Protein AF-A0A1I0VTB2-F1 (afdb_monomer)

Foldseek 3Di:
DDDDDDDDDDDDDDDDDDDDDDDDPPPPPPPDPDPCPPVNVVVVLVVVLVVVVVVVVVVVCVVVVNDDDDPPPDDDPVNVVVVVVVVVVSVVVSVVVVVVVVVVVVVVVVVVVVVVVVVVVVVVVVVVLVVLLVCLLCQCPDPDLVSVLVSLVSLLVSLLVPVPCNQVSQVSLLVLQQPDDDPPPVSSVVSNVSSLVSCQVCQLPSVLPDAHEHENDNGEAEPHDNQRRNHAHEYEHANYEYEYAEAAALPVNYPYYEHEQYEYAHQEYEYAADAYHQYEYEHHEYEDEQVSPVPHEAHHENYEYYLYEYEYDYADADDYEHEAYNYEAENYEYHYANYDPDDDDPVGHEHQYEYECYEHANYEYECARPADDQHHYEYYLYEYHLYHYHYDPDDDPRGAAAYEYYNYHYHNDDDPVSRYDYDD

Radius of gyration: 41.09 Å; Cα contacts (8 Å, |Δi|>4): 775; chains: 1; bounding box: 72×46×134 Å

Structure (mmCIF, N/CA/C/O backbone):
data_AF-A0A1I0VTB2-F1
#
_entry.id   AF-A0A1I0VTB2-F1
#
loop_
_atom_site.group_PDB
_atom_site.id
_atom_site.type_symbol
_atom_site.label_atom_id
_atom_site.label_alt_id
_atom_site.label_comp_id
_atom_site.label_asym_id
_atom_site.label_entity_id
_atom_site.label_seq_id
_atom_site.pdbx_PDB_ins_code
_atom_site.Cartn_x
_atom_site.Cartn_y
_atom_site.Cartn_z
_atom_site.occupancy
_atom_site.B_iso_or_equiv
_atom_site.auth_seq_id
_atom_site.auth_comp_id
_atom_site.auth_asym_id
_atom_site.auth_atom_id
_atom_site.pdbx_PDB_model_num
ATOM 1 N N . MET A 1 1 ? 1.827 27.354 73.399 1.00 31.20 1 MET A N 1
ATOM 2 C CA . MET A 1 1 ? 3.246 26.993 73.183 1.00 31.20 1 MET A CA 1
ATOM 3 C C . MET A 1 1 ? 3.320 25.478 73.301 1.00 31.20 1 MET A C 1
ATOM 5 O O . MET A 1 1 ? 3.147 25.010 74.409 1.00 31.20 1 MET A O 1
ATOM 9 N N . ALA A 1 2 ? 3.444 24.611 72.302 1.00 27.25 2 ALA A N 1
ATOM 10 C CA . ALA A 1 2 ? 3.686 24.612 70.855 1.00 27.25 2 ALA A CA 1
ATOM 11 C C . ALA A 1 2 ? 3.310 23.153 70.442 1.00 27.25 2 ALA A C 1
ATOM 13 O O . ALA A 1 2 ? 3.612 22.238 71.198 1.00 27.25 2 ALA A O 1
ATOM 14 N N . LEU A 1 3 ? 2.492 22.815 69.441 1.00 33.06 3 LEU A N 1
ATOM 15 C CA . LEU A 1 3 ? 2.682 22.967 67.995 1.00 33.06 3 LEU A CA 1
ATOM 16 C C . LEU A 1 3 ? 4.131 22.697 67.559 1.00 33.06 3 LEU A C 1
ATOM 18 O O . LEU A 1 3 ? 4.876 23.650 67.401 1.00 33.06 3 LEU A O 1
ATOM 22 N N . LEU A 1 4 ? 4.522 21.422 67.421 1.00 28.80 4 LEU A N 1
ATOM 23 C CA . LEU A 1 4 ? 5.479 20.905 66.419 1.00 28.80 4 LEU A CA 1
ATOM 24 C C . LEU A 1 4 ? 5.827 19.431 66.722 1.00 28.80 4 LEU A C 1
ATOM 26 O O . LEU A 1 4 ? 6.684 19.169 67.554 1.00 28.80 4 LEU A O 1
ATOM 30 N N . VAL A 1 5 ? 5.227 18.472 66.014 1.00 32.16 5 VAL A N 1
ATOM 31 C CA . VAL A 1 5 ? 5.921 17.220 65.647 1.00 32.16 5 VAL A CA 1
ATOM 32 C C . VAL A 1 5 ? 5.453 16.852 64.242 1.00 32.16 5 VAL A C 1
ATOM 34 O O . VAL A 1 5 ? 4.560 16.039 64.026 1.00 32.16 5 VAL A O 1
ATOM 37 N N . LEU A 1 6 ? 6.028 17.561 63.281 1.00 30.70 6 LEU A N 1
ATOM 38 C CA . LEU A 1 6 ? 5.996 17.261 61.860 1.00 30.70 6 LEU A CA 1
ATOM 39 C C . LEU A 1 6 ? 7.465 17.282 61.427 1.00 30.70 6 LEU A C 1
ATOM 41 O O . LEU A 1 6 ? 8.210 18.160 61.860 1.00 30.70 6 LEU A O 1
ATOM 45 N N . VAL A 1 7 ? 7.818 16.366 60.527 1.00 31.67 7 VAL A N 1
ATOM 46 C CA . VAL A 1 7 ? 9.068 16.297 59.750 1.00 31.67 7 VAL A CA 1
ATOM 47 C C . VAL A 1 7 ? 10.178 15.424 60.357 1.00 31.67 7 VAL A C 1
ATOM 49 O O . VAL A 1 7 ? 10.516 15.537 61.527 1.00 31.67 7 VAL A O 1
ATOM 52 N N . ILE A 1 8 ? 10.776 14.618 59.465 1.00 29.31 8 ILE A N 1
ATOM 53 C CA . ILE A 1 8 ? 11.849 13.613 59.605 1.00 29.31 8 ILE A CA 1
ATOM 54 C C . ILE A 1 8 ? 11.212 12.217 59.688 1.00 29.31 8 ILE A C 1
ATOM 56 O O . ILE A 1 8 ? 10.770 11.781 60.735 1.00 29.31 8 ILE A O 1
ATOM 60 N N . VAL A 1 9 ? 11.014 11.491 58.588 1.00 30.25 9 VAL A N 1
ATOM 61 C CA . VAL A 1 9 ? 12.085 10.947 57.746 1.00 30.25 9 VAL A CA 1
ATOM 62 C C . VAL A 1 9 ? 11.622 10.896 56.289 1.00 30.25 9 VAL A C 1
ATOM 64 O O . VAL A 1 9 ? 10.770 10.099 55.907 1.00 30.25 9 VAL A O 1
ATOM 67 N N . GLY A 1 10 ? 12.221 11.748 55.463 1.00 27.23 10 GLY A N 1
ATOM 68 C CA . GLY A 1 10 ? 12.180 11.648 54.013 1.00 27.23 10 GLY A CA 1
ATOM 69 C C . GLY A 1 10 ? 13.596 11.486 53.476 1.00 27.23 10 GLY A C 1
ATOM 70 O O . GLY A 1 10 ? 14.481 12.249 53.850 1.00 27.23 10 GLY A O 1
ATOM 71 N N . ARG A 1 11 ? 13.733 10.547 52.533 1.00 30.77 11 ARG A N 1
ATOM 72 C CA . ARG A 1 11 ? 14.864 10.273 51.625 1.00 30.77 11 ARG A CA 1
ATOM 73 C C . ARG A 1 11 ? 15.960 9.336 52.125 1.00 30.77 11 ARG A C 1
ATOM 75 O O . ARG A 1 11 ? 16.879 9.746 52.815 1.00 30.77 11 ARG A O 1
ATOM 82 N N . ARG A 1 12 ? 15.958 8.136 51.543 1.00 27.81 12 ARG A N 1
ATOM 83 C CA . ARG A 1 12 ? 16.976 7.600 50.611 1.00 27.81 12 ARG A CA 1
ATOM 84 C C . ARG A 1 12 ? 16.329 6.388 49.911 1.00 27.81 12 ARG A C 1
ATOM 86 O O . ARG A 1 12 ? 15.540 5.715 50.551 1.00 27.81 12 ARG A O 1
ATOM 93 N N . VAL A 1 13 ? 16.548 5.998 48.660 1.00 32.53 13 VAL A N 1
ATOM 94 C CA . VAL A 1 13 ? 17.252 6.484 47.465 1.00 32.53 13 VAL A CA 1
ATOM 95 C C . VAL A 1 13 ? 16.661 5.619 46.332 1.00 32.53 13 VAL A C 1
ATOM 97 O O . VAL A 1 13 ? 16.448 4.424 46.521 1.00 32.53 13 VAL A O 1
ATOM 100 N N . ARG A 1 14 ? 16.362 6.211 45.171 1.00 34.03 14 ARG A N 1
ATOM 101 C CA . ARG A 1 14 ? 16.095 5.478 43.920 1.00 34.03 14 ARG A CA 1
ATOM 102 C C . ARG A 1 14 ? 17.427 4.996 43.343 1.00 34.03 14 ARG A C 1
ATOM 104 O O . ARG A 1 14 ? 18.343 5.808 43.276 1.00 34.03 14 ARG A O 1
ATOM 111 N N . SER A 1 15 ? 17.503 3.767 42.826 1.00 29.83 15 SER A N 1
ATOM 112 C CA . SER A 1 15 ? 17.756 3.528 41.389 1.00 29.83 15 SER A CA 1
ATOM 113 C C . SER A 1 15 ? 18.039 2.051 41.027 1.00 29.83 15 SER A C 1
ATOM 115 O O . SER A 1 15 ? 18.656 1.319 41.790 1.00 29.83 15 SER A O 1
ATOM 117 N N . VAL A 1 16 ? 17.590 1.710 39.808 1.00 32.06 16 VAL A N 1
ATOM 118 C CA . VAL A 1 16 ? 18.014 0.650 38.861 1.00 32.06 16 VAL A CA 1
ATOM 119 C C . VAL A 1 16 ? 17.732 -0.827 39.192 1.00 32.06 16 VAL A C 1
ATOM 121 O O . VAL A 1 16 ? 18.382 -1.419 40.040 1.00 32.06 16 VAL A O 1
ATOM 124 N N . ALA A 1 17 ? 16.860 -1.463 38.394 1.00 30.88 17 ALA A N 1
ATOM 125 C CA . ALA A 1 17 ? 17.264 -2.469 37.392 1.00 30.88 17 ALA A CA 1
ATOM 126 C C . ALA A 1 17 ? 16.042 -3.091 36.695 1.00 30.88 17 ALA A C 1
ATOM 128 O O . ALA A 1 17 ? 15.153 -3.653 37.329 1.00 30.88 17 ALA A O 1
ATOM 129 N N . ALA A 1 18 ? 16.036 -3.013 35.365 1.00 41.09 18 ALA A N 1
ATOM 130 C CA . ALA A 1 18 ? 15.148 -3.773 34.502 1.00 41.09 18 ALA A CA 1
ATOM 131 C C . ALA A 1 18 ? 15.494 -5.268 34.565 1.00 41.09 18 ALA A C 1
ATOM 133 O O . ALA A 1 18 ? 16.659 -5.638 34.411 1.00 41.09 18 ALA A O 1
ATOM 134 N N . ARG A 1 19 ? 14.484 -6.131 34.710 1.00 34.22 19 ARG A N 1
ATOM 135 C CA . ARG A 1 19 ? 14.565 -7.541 34.315 1.00 34.22 19 ARG A CA 1
ATOM 136 C C . ARG A 1 19 ? 13.190 -8.039 33.883 1.00 34.22 19 ARG A C 1
ATOM 138 O O . ARG A 1 19 ? 12.232 -7.975 34.643 1.00 34.22 19 ARG A O 1
ATOM 145 N N . ARG A 1 20 ? 13.142 -8.525 32.638 1.00 45.41 20 ARG A N 1
ATOM 146 C CA . ARG A 1 20 ? 12.093 -9.379 32.072 1.00 45.41 20 ARG A CA 1
ATOM 147 C C . ARG A 1 20 ? 11.696 -10.452 33.085 1.00 45.41 20 ARG A C 1
ATOM 149 O O . ARG A 1 20 ? 12.549 -11.250 33.469 1.00 45.41 20 ARG A O 1
ATOM 156 N N . THR A 1 21 ? 10.415 -10.529 33.420 1.00 34.00 21 THR A N 1
ATOM 157 C CA . THR A 1 21 ? 9.819 -11.747 33.967 1.00 34.00 21 THR A CA 1
ATOM 158 C C . THR A 1 21 ? 8.534 -12.048 33.220 1.00 34.00 21 THR A C 1
ATOM 160 O O . THR A 1 21 ? 7.668 -11.197 33.041 1.00 34.00 21 THR A O 1
ATOM 163 N N . SER A 1 22 ? 8.512 -13.275 32.721 1.00 35.53 22 SER A N 1
ATOM 164 C CA . SER A 1 22 ? 7.445 -13.990 32.044 1.00 35.53 22 SER A CA 1
ATOM 165 C C . SER A 1 22 ? 6.055 -13.687 32.589 1.00 35.53 22 SER A C 1
ATOM 167 O O . SER A 1 22 ? 5.815 -13.742 33.793 1.00 35.53 22 SER A O 1
ATOM 169 N N . PHE A 1 23 ? 5.141 -13.441 31.656 1.00 38.09 23 PHE A N 1
ATOM 170 C CA . PHE A 1 23 ? 3.708 -13.367 31.877 1.00 38.09 23 PHE A CA 1
ATOM 171 C C . PHE A 1 23 ? 3.188 -14.761 32.262 1.00 38.09 23 PHE A C 1
ATOM 173 O O . PHE A 1 23 ? 2.855 -15.578 31.410 1.00 38.09 23 PHE A O 1
ATOM 180 N N . THR A 1 24 ? 3.169 -15.060 33.557 1.00 42.41 24 THR A N 1
ATOM 181 C CA . THR A 1 24 ? 2.316 -16.107 34.121 1.00 42.41 24 THR A CA 1
ATOM 182 C C . THR A 1 24 ? 1.083 -15.416 34.672 1.00 42.41 24 THR A C 1
ATOM 184 O O . THR A 1 24 ? 1.185 -14.638 35.620 1.00 42.41 24 THR A O 1
ATOM 187 N N . VAL A 1 25 ? -0.070 -15.672 34.051 1.00 43.47 25 VAL A N 1
ATOM 188 C CA . VAL A 1 25 ? -1.382 -15.273 34.570 1.00 43.47 25 VAL A CA 1
ATOM 189 C C . VAL A 1 25 ? -1.592 -16.024 35.881 1.00 43.47 25 VAL A C 1
ATOM 191 O O . VAL A 1 25 ? -2.076 -17.154 35.894 1.00 43.47 25 VAL A O 1
ATOM 194 N N . ASP A 1 26 ? -1.171 -15.416 36.987 1.00 33.16 26 ASP A N 1
ATOM 195 C CA . ASP A 1 26 ? -1.535 -15.886 38.312 1.00 33.16 26 ASP A CA 1
ATOM 196 C C . ASP A 1 26 ? -2.985 -15.473 38.552 1.00 33.16 26 ASP A C 1
ATOM 198 O O . ASP A 1 26 ? -3.304 -14.316 38.845 1.00 33.16 26 ASP A O 1
ATOM 202 N N . ARG A 1 27 ? -3.884 -16.437 38.344 1.00 44.09 27 ARG A N 1
ATOM 203 C CA . ARG A 1 27 ? -5.310 -16.352 38.652 1.00 44.09 27 ARG A CA 1
ATOM 204 C C . ARG A 1 27 ? -5.473 -16.404 40.173 1.00 44.09 27 ARG A C 1
ATOM 206 O O . ARG A 1 27 ? -6.093 -17.317 40.711 1.00 44.09 27 ARG A O 1
ATOM 213 N N . SER A 1 28 ? -4.897 -15.427 40.868 1.00 37.66 28 SER A N 1
ATOM 214 C CA . SER A 1 28 ? -5.175 -15.198 42.275 1.00 37.66 28 SER A CA 1
ATOM 215 C C . SER A 1 28 ? -6.618 -14.718 42.365 1.00 37.66 28 SER A C 1
ATOM 217 O O . SER A 1 28 ? -6.995 -13.651 41.880 1.00 37.66 28 SER A O 1
ATOM 219 N N . GLN A 1 29 ? -7.460 -15.588 42.912 1.00 44.53 29 GLN A N 1
ATOM 220 C CA . GLN A 1 29 ? -8.798 -15.244 43.352 1.00 44.53 29 GLN A CA 1
ATOM 221 C C . GLN A 1 29 ? -8.666 -14.043 44.294 1.00 44.53 29 GLN A C 1
ATOM 223 O O . GLN A 1 29 ? -8.279 -14.191 45.451 1.00 44.53 29 GLN A O 1
ATOM 228 N N . GLN A 1 30 ? -8.960 -12.842 43.795 1.00 39.94 30 GLN A N 1
ATOM 229 C CA . GLN A 1 30 ? -9.348 -11.744 44.661 1.00 39.94 30 GLN A CA 1
ATOM 230 C C . GLN A 1 30 ? -10.664 -12.179 45.300 1.00 39.94 30 GLN A C 1
ATOM 232 O O . GLN A 1 30 ? -11.734 -12.036 44.718 1.00 39.94 30 GLN A O 1
ATOM 237 N N . THR A 1 31 ? -10.576 -12.784 46.482 1.00 37.00 31 THR A N 1
ATOM 238 C CA . THR A 1 31 ? -11.685 -12.806 47.428 1.00 37.00 31 THR A CA 1
ATOM 239 C C . THR A 1 31 ? -12.034 -11.352 47.701 1.00 37.00 31 THR A C 1
ATOM 241 O O . THR A 1 31 ? -11.352 -10.679 48.479 1.00 37.00 31 THR A O 1
ATOM 244 N N . GLU A 1 32 ? -13.048 -10.850 46.996 1.00 37.78 32 GLU A N 1
ATOM 245 C CA . GLU A 1 32 ? -13.727 -9.620 47.370 1.00 37.78 32 GLU A CA 1
ATOM 246 C C . GLU A 1 32 ? -14.073 -9.728 48.863 1.00 37.78 32 GLU A C 1
ATOM 248 O O . GLU A 1 32 ? -14.590 -10.767 49.292 1.00 37.78 32 GLU A O 1
ATOM 253 N N . PRO A 1 33 ? -13.747 -8.725 49.696 1.00 42.72 33 PRO A N 1
ATOM 254 C CA . PRO A 1 33 ? -14.176 -8.742 51.080 1.00 42.72 33 PRO A CA 1
ATOM 255 C C . PRO A 1 33 ? -15.704 -8.764 51.081 1.00 42.72 33 PRO A C 1
ATOM 257 O O . PRO A 1 33 ? -16.335 -7.812 50.620 1.00 42.72 33 PRO A O 1
ATOM 260 N N . GLU A 1 34 ? -16.265 -9.872 51.572 1.00 45.00 34 GLU A N 1
ATOM 261 C CA . GLU A 1 34 ? -17.694 -10.072 51.807 1.00 45.00 34 GLU A CA 1
ATOM 262 C C . GLU A 1 34 ? -18.334 -8.753 52.264 1.00 45.00 34 GLU A C 1
ATOM 264 O O . GLU A 1 34 ? -17.843 -8.137 53.225 1.00 45.00 34 GLU A O 1
ATOM 269 N N . PRO A 1 35 ? -19.397 -8.273 51.593 1.00 47.78 35 PRO A N 1
ATOM 270 C CA . PRO A 1 35 ? -20.050 -7.040 51.984 1.00 47.78 35 PRO A CA 1
ATOM 271 C C . PRO A 1 35 ? -20.540 -7.233 53.413 1.00 47.78 35 PRO A C 1
ATOM 273 O O . PRO A 1 35 ? -21.474 -7.997 53.648 1.00 47.78 35 PRO A O 1
ATOM 276 N N . VAL A 1 36 ? -19.898 -6.564 54.379 1.00 54.53 36 VAL A N 1
ATOM 277 C CA . VAL A 1 36 ? -20.319 -6.608 55.782 1.00 54.53 36 VAL A CA 1
ATOM 278 C C . VAL A 1 36 ? -21.787 -6.221 55.790 1.00 54.53 36 VAL A C 1
ATOM 280 O O . VAL A 1 36 ? -22.131 -5.058 55.542 1.00 54.53 36 VAL A O 1
ATOM 283 N N . GLY A 1 37 ? -22.645 -7.225 55.996 1.00 50.72 37 GLY A N 1
ATOM 284 C CA . GLY A 1 37 ? -24.082 -7.085 55.837 1.00 50.72 37 GLY A CA 1
ATOM 285 C C . GLY A 1 37 ? -24.554 -5.859 56.602 1.00 50.72 37 GLY A C 1
ATOM 286 O O . GLY A 1 37 ? -24.006 -5.527 57.654 1.00 50.72 37 GLY A O 1
ATOM 287 N N . ILE A 1 38 ? -25.560 -5.163 56.074 1.00 58.25 38 ILE A N 1
ATOM 288 C CA . ILE A 1 38 ? -26.076 -3.887 56.603 1.00 58.25 38 ILE A CA 1
ATOM 289 C C . ILE A 1 38 ? -26.174 -3.902 58.146 1.00 58.25 38 ILE A C 1
ATOM 291 O O . ILE A 1 38 ? -25.775 -2.941 58.802 1.00 58.25 38 ILE A O 1
ATOM 295 N N . ARG A 1 39 ? -26.550 -5.047 58.732 1.00 57.12 39 ARG A N 1
ATOM 296 C CA . ARG A 1 39 ? -26.563 -5.327 60.179 1.00 57.12 39 ARG A CA 1
ATOM 297 C C . ARG A 1 39 ? -25.209 -5.174 60.895 1.00 57.12 39 ARG A C 1
ATOM 299 O O . ARG A 1 39 ? -25.162 -4.512 61.925 1.00 57.12 39 ARG A O 1
ATOM 306 N N . GLY A 1 40 ? -24.116 -5.726 60.369 1.00 64.12 40 GLY A N 1
ATOM 307 C CA . GLY A 1 40 ? -22.787 -5.686 60.998 1.00 64.12 40 GLY A CA 1
ATOM 308 C C . GLY A 1 40 ? -22.193 -4.278 61.057 1.00 64.12 40 GLY A C 1
ATOM 309 O O . GLY A 1 40 ? -21.624 -3.876 62.066 1.00 64.12 40 GLY A O 1
ATOM 310 N N . SER A 1 41 ? -22.419 -3.482 60.011 1.00 62.50 41 SER A N 1
ATOM 311 C CA . SER A 1 41 ? -21.990 -2.078 59.987 1.00 62.50 41 SER A CA 1
ATOM 312 C C . SER A 1 41 ? -22.766 -1.192 60.974 1.00 62.50 41 SER A C 1
ATOM 314 O O . SER A 1 41 ? -22.170 -0.338 61.623 1.00 62.50 41 SER A O 1
ATOM 316 N N . VAL A 1 42 ? -24.078 -1.412 61.128 1.00 64.56 42 VAL A N 1
ATOM 317 C CA . VAL A 1 42 ? -24.916 -0.686 62.097 1.00 64.56 42 VAL A CA 1
ATOM 318 C C . VAL A 1 42 ? -24.540 -1.075 63.527 1.00 64.56 42 VAL A C 1
ATOM 320 O O . VAL A 1 42 ? -24.379 -0.193 64.368 1.00 64.56 42 VAL A O 1
ATOM 323 N N . LEU A 1 43 ? -24.312 -2.369 63.791 1.00 75.69 43 LEU A N 1
ATOM 324 C CA . LEU A 1 43 ? -23.800 -2.829 65.084 1.00 75.69 43 LEU A CA 1
ATOM 325 C C . LEU A 1 43 ? -22.427 -2.234 65.411 1.00 75.69 43 LEU A C 1
ATOM 327 O O . LEU A 1 43 ? -22.208 -1.858 66.555 1.00 75.69 43 LEU A O 1
ATOM 331 N N . GLY A 1 44 ? -21.525 -2.115 64.431 1.00 72.94 44 GLY A N 1
ATOM 332 C CA . GLY A 1 44 ? -20.196 -1.532 64.634 1.00 72.94 44 GLY A CA 1
ATOM 333 C C . GLY A 1 44 ? -20.247 -0.069 65.084 1.00 72.94 44 GLY A C 1
ATOM 334 O O . GLY A 1 44 ? -19.570 0.306 66.040 1.00 72.94 44 GLY A O 1
ATOM 335 N N . TRP A 1 45 ? -21.098 0.749 64.457 1.00 68.56 45 TRP A N 1
ATOM 336 C CA . TRP A 1 45 ? -21.287 2.149 64.860 1.00 68.56 45 TRP A CA 1
ATOM 337 C C . TRP A 1 45 ? -22.029 2.294 66.193 1.00 68.56 45 TRP A C 1
ATOM 339 O O . TRP A 1 45 ? -21.676 3.166 66.985 1.00 68.56 45 TRP A O 1
ATOM 349 N N . LEU A 1 46 ? -23.006 1.425 66.477 1.00 72.62 46 LEU A N 1
ATOM 350 C CA . LEU A 1 46 ? -23.668 1.378 67.785 1.00 72.62 46 LEU A CA 1
ATOM 351 C C . LEU A 1 46 ? -22.689 0.987 68.897 1.00 72.62 46 LEU A C 1
ATOM 353 O O . LEU A 1 46 ? -22.662 1.639 69.935 1.00 72.62 46 LEU A O 1
ATOM 357 N N . LEU A 1 47 ? -21.845 -0.024 68.671 1.00 79.19 47 LEU A N 1
ATOM 358 C CA . LEU A 1 47 ? -20.791 -0.416 69.608 1.00 79.19 47 LEU A CA 1
ATOM 359 C C . LEU A 1 47 ? -19.796 0.718 69.838 1.00 79.19 47 LEU A C 1
ATOM 361 O O . LEU A 1 47 ? -19.462 0.997 70.984 1.00 79.19 47 LEU A O 1
ATOM 365 N N . LEU A 1 48 ? -19.360 1.402 68.777 1.00 76.12 48 LEU A N 1
ATOM 366 C CA . LEU A 1 48 ? -18.475 2.558 68.902 1.00 76.12 48 LEU A CA 1
ATOM 367 C C . LEU A 1 48 ? -19.129 3.672 69.735 1.00 76.12 48 LEU A C 1
ATOM 369 O O . LEU A 1 48 ? -18.488 4.216 70.629 1.00 76.12 48 LEU A O 1
ATOM 373 N N . ALA A 1 49 ? -20.409 3.973 69.498 1.00 70.00 49 ALA A N 1
ATOM 374 C CA . ALA A 1 49 ? -21.151 4.965 70.275 1.00 70.00 49 ALA A CA 1
ATOM 375 C C . ALA A 1 49 ? -21.273 4.570 71.758 1.00 70.00 49 ALA A C 1
ATOM 377 O O . ALA A 1 49 ? -21.062 5.408 72.634 1.00 70.00 49 ALA A O 1
ATOM 378 N N . VAL A 1 50 ? -21.548 3.292 72.046 1.00 77.62 50 VAL A N 1
ATOM 379 C CA . VAL A 1 50 ? -21.610 2.754 73.415 1.00 77.62 50 VAL A CA 1
ATOM 380 C C . VAL A 1 50 ? -20.244 2.811 74.098 1.00 77.62 50 VAL A C 1
ATOM 382 O O . VAL A 1 50 ? -20.169 3.214 75.254 1.00 77.62 50 VAL A O 1
ATOM 385 N N . LEU A 1 51 ? -19.161 2.463 73.399 1.00 79.31 51 LEU A N 1
ATOM 386 C CA . LEU A 1 51 ? -17.799 2.527 73.940 1.00 79.31 51 LEU A CA 1
ATOM 387 C C . LEU A 1 51 ? -17.378 3.962 74.255 1.00 79.31 51 LEU A C 1
ATOM 389 O O . LEU A 1 51 ? -16.779 4.209 75.299 1.00 79.31 51 LEU A O 1
ATOM 393 N N . VAL A 1 52 ? -17.730 4.916 73.391 1.00 76.25 52 VAL A N 1
ATOM 394 C CA . VAL A 1 52 ? -17.488 6.342 73.643 1.00 76.25 52 VAL A CA 1
ATOM 395 C C . VAL A 1 52 ? -18.300 6.817 74.851 1.00 76.25 52 VAL A C 1
ATOM 397 O O . VAL A 1 52 ? -17.739 7.453 75.739 1.00 76.25 52 VAL A O 1
ATOM 400 N N . ALA A 1 53 ? -19.586 6.463 74.941 1.00 72.12 53 ALA A N 1
ATOM 401 C CA . ALA A 1 53 ? -20.432 6.823 76.080 1.00 72.12 53 ALA A CA 1
ATOM 402 C C . ALA A 1 53 ? -19.925 6.219 77.401 1.00 72.12 53 ALA A C 1
ATOM 404 O O . ALA A 1 53 ? -19.842 6.921 78.408 1.00 72.12 53 ALA A O 1
ATOM 405 N N . ALA A 1 54 ? -19.532 4.942 77.386 1.00 74.69 54 ALA A N 1
ATOM 406 C CA . ALA A 1 54 ? -18.950 4.260 78.534 1.00 74.69 54 ALA A CA 1
ATOM 407 C C . ALA A 1 54 ? -17.630 4.915 78.954 1.00 74.69 54 ALA A C 1
ATOM 409 O O . ALA A 1 54 ? -17.463 5.210 80.131 1.00 74.69 54 ALA A O 1
ATOM 410 N N . GLY A 1 55 ? -16.745 5.219 77.997 1.00 75.06 55 GLY A N 1
ATOM 411 C CA . GLY A 1 55 ? -15.477 5.904 78.240 1.00 75.06 55 GLY A CA 1
ATOM 412 C C . GLY A 1 55 ? -15.662 7.276 78.889 1.00 75.06 55 GLY A C 1
ATOM 413 O O . GLY A 1 55 ? -15.014 7.574 79.893 1.00 75.06 55 GLY A O 1
ATOM 414 N N . VAL A 1 56 ? -16.598 8.080 78.372 1.00 73.44 56 VAL A N 1
ATOM 415 C CA . VAL A 1 56 ? -16.954 9.393 78.936 1.00 73.44 56 VAL A CA 1
ATOM 416 C C . VAL A 1 56 ? -17.529 9.249 80.347 1.00 73.44 56 VAL A C 1
ATOM 418 O O . VAL A 1 56 ? -17.123 9.990 81.239 1.00 73.44 56 VAL A O 1
ATOM 421 N N . LEU A 1 57 ? -18.410 8.271 80.579 1.00 73.19 57 LEU A N 1
ATOM 422 C CA . LEU A 1 57 ? -18.984 7.993 81.897 1.00 73.19 57 LEU A CA 1
ATOM 423 C C . LEU A 1 57 ? -17.905 7.585 82.909 1.00 73.19 57 LEU A C 1
ATOM 425 O O . LEU A 1 57 ? -17.845 8.148 83.999 1.00 73.19 57 LEU A O 1
ATOM 429 N N . THR A 1 58 ? -17.016 6.658 82.547 1.00 72.12 58 THR A N 1
ATOM 430 C CA . THR A 1 58 ? -15.891 6.262 83.407 1.00 72.12 58 THR A CA 1
ATOM 431 C C . THR A 1 58 ? -14.919 7.409 83.653 1.00 72.12 58 THR A C 1
ATOM 433 O O . THR A 1 58 ? -14.458 7.573 84.778 1.00 72.12 58 THR A O 1
ATOM 436 N N . GLY A 1 59 ? -14.639 8.235 82.641 1.00 69.19 59 GLY A N 1
ATOM 437 C CA . GLY A 1 59 ? -13.783 9.411 82.781 1.00 69.19 59 GLY A CA 1
ATOM 438 C C . GLY A 1 59 ? -14.379 10.449 83.731 1.00 69.19 59 GLY A C 1
ATOM 439 O O . GLY A 1 59 ? -13.671 10.958 84.592 1.00 69.19 59 GLY A O 1
ATOM 440 N N . LEU A 1 60 ? -15.686 10.708 83.635 1.00 68.00 60 LEU A N 1
ATOM 441 C CA . LEU A 1 60 ? -16.404 11.607 84.543 1.00 68.00 60 LEU A CA 1
ATOM 442 C C . LEU A 1 60 ? -16.435 11.073 85.979 1.00 68.00 60 LEU A C 1
ATOM 444 O O . LEU A 1 60 ? -16.174 11.833 86.906 1.00 68.00 60 LEU A O 1
ATOM 448 N N . LEU A 1 61 ? -16.693 9.774 86.167 1.00 70.88 61 LEU A N 1
ATOM 449 C CA . LEU A 1 61 ? -16.692 9.136 87.490 1.00 70.88 61 LEU A CA 1
ATOM 450 C C . LEU A 1 61 ? -15.302 9.139 88.141 1.00 70.88 61 LEU A C 1
ATOM 452 O O . LEU A 1 61 ? -15.200 9.335 89.352 1.00 70.88 61 LEU A O 1
ATOM 456 N N . ALA A 1 62 ? -14.244 8.968 87.344 1.00 67.81 62 ALA A N 1
ATOM 457 C CA . ALA A 1 62 ? -12.863 9.049 87.809 1.00 67.81 62 ALA A CA 1
ATOM 458 C C . ALA A 1 62 ? -12.447 10.493 88.139 1.00 67.81 62 ALA A C 1
ATOM 460 O O . ALA A 1 62 ? -11.804 10.722 89.159 1.00 67.81 62 ALA A O 1
ATOM 461 N N . LEU A 1 63 ? -12.848 11.475 87.319 1.00 66.62 63 LEU A N 1
ATOM 462 C CA . LEU A 1 63 ? -12.551 12.894 87.549 1.00 66.62 63 LEU A CA 1
ATOM 463 C C . LEU A 1 63 ? -13.265 13.440 88.800 1.00 66.62 63 LEU A C 1
ATOM 465 O O . LEU A 1 63 ? -12.714 14.289 89.495 1.00 66.62 63 LEU A O 1
ATOM 469 N N . PHE A 1 64 ? -14.469 12.939 89.097 1.00 65.88 64 PHE A N 1
ATOM 470 C CA . PHE A 1 64 ? -15.274 13.316 90.268 1.00 65.88 64 PHE A CA 1
ATOM 471 C C . PHE A 1 64 ? -15.110 12.385 91.480 1.00 65.88 64 PHE A C 1
ATOM 473 O O . PHE A 1 64 ? -15.826 12.549 92.466 1.00 65.88 64 PHE A O 1
ATOM 480 N N . ASN A 1 65 ? -14.161 11.443 91.433 1.00 58.31 65 ASN A N 1
ATOM 481 C CA . ASN A 1 65 ? -13.783 10.586 92.559 1.00 58.31 65 ASN A CA 1
ATOM 482 C C . ASN A 1 65 ? -14.968 9.828 93.203 1.00 58.31 65 ASN A C 1
ATOM 484 O O . ASN A 1 65 ? -15.112 9.845 94.422 1.00 58.31 65 ASN A O 1
ATOM 488 N N . TRP A 1 66 ? -15.808 9.187 92.374 1.00 54.00 66 TRP A N 1
ATOM 489 C CA . TRP A 1 66 ? -17.037 8.469 92.766 1.00 54.00 66 TRP A CA 1
ATOM 490 C C . TRP A 1 66 ? -17.928 9.248 93.757 1.00 54.00 66 TRP A C 1
ATOM 492 O O . TRP A 1 66 ? -17.861 9.034 94.967 1.00 54.00 66 TRP A O 1
ATOM 502 N N . PRO A 1 67 ? -18.803 10.138 93.261 1.00 53.97 67 PRO A N 1
ATOM 503 C CA . PRO A 1 67 ? -19.666 10.928 94.130 1.00 53.97 67 PRO A CA 1
ATOM 504 C C . PRO A 1 67 ? -20.685 10.037 94.862 1.00 53.97 67 PRO A C 1
ATOM 506 O O . PRO A 1 67 ? -21.378 9.231 94.237 1.00 53.97 67 PRO A O 1
ATOM 509 N N . GLU A 1 68 ? -20.807 10.202 96.181 1.00 55.72 68 GLU A N 1
ATOM 510 C CA . GLU A 1 68 ? -21.935 9.671 96.955 1.00 55.72 68 GLU A CA 1
ATOM 511 C C . GLU A 1 68 ? -23.232 10.273 96.392 1.00 55.72 68 GLU A C 1
ATOM 513 O O . GLU A 1 68 ? -23.385 11.493 96.366 1.00 55.72 68 GLU A O 1
ATOM 518 N N . MET A 1 69 ? -24.152 9.442 95.886 1.00 51.00 69 MET A N 1
ATOM 519 C CA . MET A 1 69 ? -25.417 9.923 95.318 1.00 51.00 69 MET A CA 1
ATOM 520 C C . MET A 1 69 ? -26.273 10.550 96.433 1.00 51.00 69 MET A C 1
ATOM 522 O O . MET A 1 69 ? -26.713 9.816 97.322 1.00 51.00 69 MET A O 1
ATOM 526 N N . PRO A 1 70 ? -26.544 11.868 96.421 1.00 56.00 70 PRO A N 1
ATOM 527 C CA . PRO A 1 70 ? -27.424 12.461 97.417 1.00 56.00 70 PRO A CA 1
ATOM 528 C C . PRO A 1 70 ? -28.871 11.962 97.217 1.00 56.00 70 PRO A C 1
ATOM 530 O O . PRO A 1 70 ? -29.272 11.650 96.091 1.00 56.00 70 PRO A O 1
ATOM 533 N N . PRO A 1 71 ? -29.679 11.870 98.291 1.00 59.28 71 PRO A N 1
ATOM 534 C CA . PRO A 1 71 ? -31.071 11.442 98.201 1.00 59.28 71 PRO A CA 1
ATOM 535 C C . PRO A 1 71 ? -31.892 12.385 97.293 1.00 59.28 71 PRO A C 1
ATOM 537 O O . PRO A 1 71 ? -31.597 13.579 97.229 1.00 59.28 71 PRO A O 1
ATOM 540 N N . PRO A 1 72 ? -32.945 11.883 96.616 1.00 50.53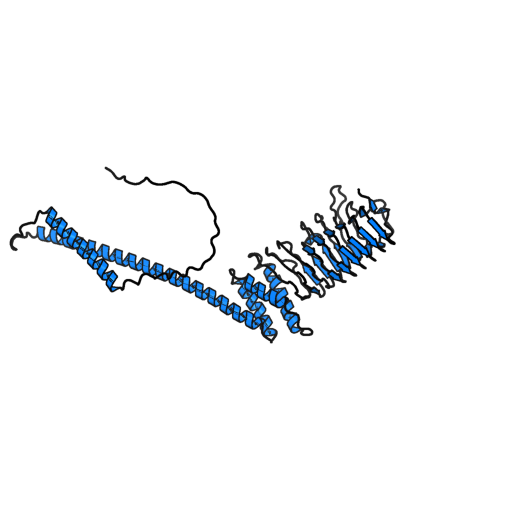 72 PRO A N 1
ATOM 541 C CA . PRO A 1 72 ? -33.618 12.520 95.466 1.00 50.53 72 PRO A CA 1
ATOM 542 C C . PRO A 1 72 ? -34.329 13.871 95.715 1.00 50.53 72 PRO A C 1
ATOM 544 O O . PRO A 1 72 ? -35.038 14.356 94.838 1.00 50.53 72 PRO A O 1
ATOM 547 N N . ALA A 1 73 ? -34.144 14.504 96.875 1.00 54.75 73 ALA A N 1
ATOM 548 C CA . ALA A 1 73 ? -34.823 15.732 97.291 1.00 54.75 73 ALA A CA 1
ATOM 549 C C . ALA A 1 73 ? -33.947 17.010 97.250 1.00 54.75 73 ALA A C 1
ATOM 551 O O . ALA A 1 73 ? -34.326 18.007 97.859 1.00 54.75 73 ALA A O 1
ATOM 552 N N . ALA A 1 74 ? -32.791 17.013 96.570 1.00 57.41 74 ALA A N 1
ATOM 553 C CA . ALA A 1 74 ? -31.787 18.085 96.693 1.00 57.41 74 ALA A CA 1
ATOM 554 C C . ALA A 1 74 ? -31.245 18.654 95.360 1.00 57.41 74 ALA A C 1
ATOM 556 O O . ALA A 1 74 ? -30.052 18.928 95.258 1.00 57.41 74 ALA A O 1
ATOM 557 N N . PHE A 1 75 ? -32.088 18.848 94.340 1.00 56.19 75 PHE A N 1
ATOM 558 C CA . PHE A 1 75 ? -31.670 19.526 93.101 1.00 56.19 75 PHE A CA 1
ATOM 559 C C . PHE A 1 75 ? -32.320 20.913 92.976 1.00 56.19 75 PHE A C 1
ATOM 561 O O . PHE A 1 75 ? -33.543 21.026 92.923 1.00 56.19 75 PHE A O 1
ATOM 568 N N . ASP A 1 76 ? -31.495 21.964 92.915 1.00 68.31 76 ASP A N 1
ATOM 569 C CA . ASP A 1 76 ? -31.910 23.349 92.635 1.00 68.31 76 ASP A CA 1
ATOM 570 C C . ASP A 1 76 ? -32.227 23.501 91.124 1.00 68.31 76 ASP A C 1
ATOM 572 O O . ASP A 1 76 ? -31.471 22.965 90.301 1.00 68.31 76 ASP A O 1
ATOM 576 N N . PRO A 1 77 ? -33.307 24.192 90.698 1.00 72.06 77 PRO A N 1
ATOM 577 C CA . PRO A 1 77 ? -33.643 24.427 89.286 1.00 72.06 77 PRO A CA 1
ATOM 578 C C . PRO A 1 77 ? -32.479 24.853 88.369 1.00 72.06 77 PRO A C 1
ATOM 580 O O . PRO A 1 77 ? -32.465 24.482 87.194 1.00 72.06 77 PRO A O 1
ATOM 583 N N . VAL A 1 78 ? -31.476 25.576 88.879 1.00 72.00 78 VAL A N 1
ATOM 584 C CA . VAL A 1 78 ? -30.277 25.959 88.102 1.00 72.00 78 VAL A CA 1
ATOM 585 C C . VAL A 1 78 ? -29.403 24.746 87.745 1.00 72.00 78 VAL A C 1
ATOM 587 O O . VAL A 1 78 ? -28.887 24.660 86.631 1.00 72.00 78 VAL A O 1
ATOM 590 N N . GLN A 1 79 ? -29.270 23.772 88.649 1.00 74.81 79 GLN A N 1
ATOM 591 C CA . GLN A 1 79 ? -28.476 22.557 88.421 1.00 74.81 79 GLN A CA 1
ATOM 592 C C . GLN A 1 79 ? -29.145 21.616 87.412 1.00 74.81 79 GLN A C 1
ATOM 594 O O . GLN A 1 79 ? -28.461 20.999 86.595 1.00 74.81 79 GLN A O 1
ATOM 599 N N . LEU A 1 80 ? -30.482 21.552 87.416 1.00 71.38 80 LEU A N 1
ATOM 600 C CA . LEU A 1 80 ? -31.250 20.799 86.419 1.00 71.38 80 LEU A CA 1
ATOM 601 C C . LEU A 1 80 ? -31.060 21.368 85.004 1.00 71.38 80 LEU A C 1
ATOM 603 O O . LEU A 1 80 ? -30.969 20.605 84.042 1.00 71.38 80 LEU A O 1
ATOM 607 N N . LEU A 1 81 ? -30.942 22.695 84.872 1.00 75.50 81 LEU A N 1
ATOM 608 C CA . LEU A 1 81 ? -30.681 23.359 83.593 1.00 75.50 81 LEU A CA 1
ATOM 609 C C . LEU A 1 81 ? -29.284 23.020 83.040 1.00 75.50 81 LEU A C 1
ATOM 611 O O . LEU A 1 81 ? -29.144 22.757 81.847 1.00 75.50 81 LEU A O 1
ATOM 615 N N . GLU A 1 82 ? -28.253 23.009 83.887 1.00 75.62 82 GLU A N 1
ATOM 616 C CA . GLU A 1 82 ? -26.887 22.648 83.475 1.00 75.62 82 GLU A CA 1
ATOM 617 C C . GLU A 1 82 ? -26.779 21.173 83.071 1.00 75.62 82 GLU A C 1
ATOM 619 O O . GLU A 1 82 ? -26.207 20.860 82.024 1.00 75.62 82 GLU A O 1
ATOM 624 N N . LEU A 1 83 ? -27.420 20.267 83.819 1.00 72.75 83 LEU A N 1
ATOM 625 C CA . LEU A 1 83 ? -27.518 18.858 83.428 1.00 72.75 83 LEU A CA 1
ATOM 626 C C . LEU A 1 83 ? -28.214 18.691 82.071 1.00 72.75 83 LEU A C 1
ATOM 628 O O . LEU A 1 83 ? -27.747 17.921 81.231 1.00 72.75 83 LEU A O 1
ATOM 632 N N . LEU A 1 84 ? -29.299 19.436 81.833 1.00 74.69 84 LEU A N 1
ATOM 633 C CA . LEU A 1 84 ? -30.026 19.411 80.565 1.00 74.69 84 LEU A CA 1
ATOM 634 C C . LEU A 1 84 ? -29.155 19.897 79.397 1.00 74.69 84 LEU A C 1
ATOM 636 O O . LEU A 1 84 ? -29.171 19.281 78.332 1.00 74.69 84 LEU A O 1
ATOM 640 N N . LYS A 1 85 ? -28.365 20.964 79.584 1.00 79.06 85 LYS A N 1
ATOM 641 C CA . LYS A 1 85 ? -27.430 21.469 78.562 1.00 79.06 85 LYS A CA 1
ATOM 642 C C . LYS A 1 85 ? -26.356 20.442 78.221 1.00 79.06 85 LYS A C 1
ATOM 644 O O . LYS A 1 85 ? -26.090 20.219 77.041 1.00 79.06 85 LYS A O 1
ATOM 649 N N . ILE A 1 86 ? -25.765 19.803 79.233 1.00 77.44 86 ILE A N 1
ATOM 650 C CA . ILE A 1 86 ? -24.757 18.753 79.038 1.00 77.44 86 ILE A CA 1
ATOM 651 C C . ILE A 1 86 ? -25.383 17.565 78.303 1.00 77.44 86 ILE A C 1
ATOM 653 O O . ILE A 1 86 ? -24.826 17.099 77.310 1.00 77.44 86 ILE A O 1
ATOM 657 N N . ALA A 1 87 ? -26.568 17.117 78.727 1.00 71.44 87 ALA A N 1
ATOM 658 C CA . ALA A 1 87 ? -27.285 16.030 78.069 1.00 71.44 87 ALA A CA 1
ATOM 659 C C . ALA A 1 87 ? -27.593 16.355 76.595 1.00 71.44 87 ALA A C 1
ATOM 661 O O . ALA A 1 87 ? -27.307 15.542 75.716 1.00 71.44 87 ALA A O 1
ATOM 662 N N . LEU A 1 88 ? -28.096 17.560 76.302 1.00 75.44 88 LEU A N 1
ATOM 663 C CA . LEU A 1 88 ? -28.346 18.027 74.934 1.00 75.44 88 LEU A CA 1
ATOM 664 C C . LEU A 1 88 ? -27.061 18.088 74.097 1.00 75.44 88 LEU A C 1
ATOM 666 O O . LEU A 1 88 ? -27.074 17.664 72.944 1.00 75.44 88 LEU A O 1
ATOM 670 N N . ALA A 1 89 ? -25.948 18.562 74.667 1.00 80.94 89 ALA A N 1
ATOM 671 C CA . ALA A 1 89 ? -24.658 18.630 73.982 1.00 80.94 89 ALA A CA 1
ATOM 672 C C . ALA A 1 89 ? -24.097 17.237 73.652 1.00 80.94 89 ALA A C 1
ATOM 674 O O . ALA A 1 89 ? -23.595 17.025 72.548 1.00 80.94 89 ALA A O 1
ATOM 675 N N . VAL A 1 90 ? -24.224 16.271 74.567 1.00 80.56 90 VAL A N 1
ATOM 676 C CA . VAL A 1 90 ? -23.811 14.875 74.340 1.00 80.56 90 VAL A CA 1
ATOM 677 C C . VAL A 1 90 ? -24.655 14.230 73.242 1.00 80.56 90 VAL A C 1
ATOM 679 O O . VAL A 1 90 ? -24.105 13.628 72.320 1.00 80.56 90 VAL A O 1
ATOM 682 N N . VAL A 1 91 ? -25.981 14.396 73.293 1.00 81.94 91 VAL A N 1
ATOM 683 C CA . VAL A 1 91 ? -26.893 13.884 72.258 1.00 81.94 91 VAL A CA 1
ATOM 684 C C . VAL A 1 91 ? -26.591 14.523 70.901 1.00 81.94 91 VAL A C 1
ATOM 686 O O . VAL A 1 91 ? -26.517 13.814 69.897 1.00 81.94 91 VAL A O 1
ATOM 689 N N . ALA A 1 92 ? -26.345 15.835 70.860 1.00 81.81 92 ALA A N 1
ATOM 690 C CA . ALA A 1 92 ? -25.958 16.539 69.641 1.00 81.81 92 ALA A CA 1
ATOM 691 C C . ALA A 1 92 ? -24.605 16.052 69.093 1.00 81.81 92 ALA A C 1
ATOM 693 O O . ALA A 1 92 ? -24.481 15.823 67.890 1.00 81.81 92 ALA A O 1
ATOM 694 N N . GLY A 1 93 ? -23.611 15.831 69.959 1.00 82.38 93 GLY A N 1
ATOM 695 C CA . GLY A 1 93 ? -22.301 15.298 69.580 1.00 82.38 93 GLY A CA 1
ATOM 696 C C . GLY A 1 93 ? -22.388 13.889 68.989 1.00 82.38 93 GLY A C 1
ATOM 697 O O . GLY A 1 93 ? -21.847 13.637 67.912 1.00 82.38 93 GLY A O 1
ATOM 698 N N . LEU A 1 94 ? -23.134 12.988 69.638 1.00 80.00 94 LEU A N 1
ATOM 699 C CA . LEU A 1 94 ? -23.391 11.638 69.125 1.00 80.00 94 LEU A CA 1
ATOM 700 C C . LEU A 1 94 ? -24.162 11.676 67.798 1.00 80.00 94 LEU A C 1
ATOM 702 O O . LEU A 1 94 ? -23.793 10.978 66.852 1.00 80.00 94 LEU A O 1
ATOM 706 N N . GLY A 1 95 ? -25.178 12.537 67.693 1.00 82.81 95 GLY A N 1
ATOM 707 C CA . GLY A 1 95 ? -25.922 12.762 66.453 1.00 82.81 95 GLY A CA 1
ATOM 708 C C . GLY A 1 95 ? -25.029 13.248 65.308 1.00 82.81 95 GLY A C 1
ATOM 709 O O . GLY A 1 95 ? -25.134 12.739 64.193 1.00 82.81 95 GLY A O 1
ATOM 710 N N . GLY A 1 96 ? -24.097 14.165 65.586 1.00 88.56 96 GLY A N 1
ATOM 711 C CA . GLY A 1 96 ? -23.119 14.664 64.616 1.00 88.56 96 GLY A CA 1
ATOM 712 C C . GLY A 1 96 ? -22.173 13.576 64.098 1.00 88.56 96 GLY A C 1
ATOM 713 O O . GLY A 1 96 ? -21.945 13.489 62.891 1.00 88.56 96 GLY A O 1
ATOM 714 N N . VAL A 1 97 ? -21.677 12.698 64.979 1.00 84.25 97 VAL A N 1
ATOM 715 C CA . VAL A 1 97 ? -20.824 11.558 64.589 1.00 84.25 97 VAL A CA 1
ATOM 716 C C . VAL A 1 97 ? -21.591 10.567 63.713 1.00 84.25 97 VAL A C 1
ATOM 718 O O . VAL A 1 97 ? -21.071 10.134 62.684 1.00 84.25 97 VAL A O 1
ATOM 721 N N . VAL A 1 98 ? -22.837 10.238 64.071 1.00 84.81 98 VAL A N 1
ATOM 722 C CA . VAL A 1 98 ? -23.692 9.350 63.265 1.00 84.81 98 VAL A CA 1
ATOM 723 C C . VAL A 1 98 ? -23.974 9.965 61.893 1.00 84.81 98 VAL A C 1
ATOM 725 O O . VAL A 1 98 ? -23.854 9.278 60.878 1.00 84.81 98 VAL A O 1
ATOM 728 N N . LEU A 1 99 ? -24.292 11.260 61.837 1.00 87.88 99 LEU A N 1
ATOM 729 C CA . LEU A 1 99 ? -24.548 11.963 60.581 1.00 87.88 99 LEU A CA 1
ATOM 730 C C . LEU A 1 99 ? -23.306 11.976 59.675 1.00 87.88 99 LEU A C 1
ATOM 732 O O . LEU A 1 99 ? -23.411 11.691 58.480 1.00 87.88 99 LEU A O 1
ATOM 736 N N . LEU A 1 100 ? -22.122 12.224 60.244 1.00 89.19 100 LEU A N 1
ATOM 737 C CA . LEU A 1 100 ? -20.854 12.162 59.518 1.00 89.19 100 LEU A CA 1
ATOM 738 C C . LEU A 1 100 ? -20.567 10.748 58.994 1.00 89.19 100 LEU A C 1
ATOM 740 O O . LEU A 1 100 ? -20.231 10.584 57.822 1.00 89.19 100 LEU A O 1
ATOM 744 N N . ALA A 1 101 ? -20.744 9.722 59.830 1.00 86.38 101 ALA A N 1
ATOM 745 C CA . ALA A 1 101 ? -20.547 8.326 59.451 1.00 86.38 101 ALA A CA 1
ATOM 746 C C . ALA A 1 101 ? -21.466 7.900 58.295 1.00 86.38 101 ALA A C 1
ATOM 748 O O . ALA A 1 101 ? -21.020 7.249 57.345 1.00 86.38 101 ALA A O 1
ATOM 749 N N . VAL A 1 102 ? -22.742 8.298 58.347 1.00 91.56 102 VAL A N 1
ATOM 750 C CA . VAL A 1 102 ? -23.715 8.042 57.278 1.00 91.56 102 VAL A CA 1
ATOM 751 C C . VAL A 1 102 ? -23.302 8.744 55.986 1.00 91.56 102 VAL A C 1
ATOM 753 O O . VAL A 1 102 ? -23.327 8.108 54.932 1.00 91.56 102 VAL A O 1
ATOM 756 N N . ASN A 1 103 ? -22.875 10.008 56.047 1.00 91.56 103 ASN A N 1
ATOM 757 C CA . ASN A 1 103 ? -22.433 10.747 54.862 1.00 91.56 103 ASN A CA 1
ATOM 758 C C . ASN A 1 103 ? -21.162 10.154 54.239 1.00 91.56 103 ASN A C 1
ATOM 760 O O . ASN A 1 103 ? -21.124 9.962 53.026 1.00 91.56 103 ASN A O 1
ATOM 764 N N . LEU A 1 104 ? -20.165 9.773 55.045 1.00 91.31 104 LEU A N 1
ATOM 765 C CA . LEU A 1 104 ? -18.949 9.112 54.552 1.00 91.31 104 LEU A CA 1
ATOM 766 C C . LEU A 1 104 ? -19.254 7.761 53.900 1.00 91.31 104 LEU A C 1
ATOM 768 O O . LEU A 1 104 ? -18.667 7.407 52.877 1.00 91.31 104 LEU A O 1
ATOM 772 N N . ARG A 1 105 ? -20.190 6.995 54.469 1.00 90.50 105 ARG A N 1
ATOM 773 C CA . ARG A 1 105 ? -20.618 5.729 53.872 1.00 90.50 105 ARG A CA 1
ATOM 774 C C . ARG A 1 105 ? -21.353 5.954 52.557 1.00 90.50 105 ARG A C 1
ATOM 776 O O . ARG A 1 105 ? -21.051 5.254 51.596 1.00 90.50 105 ARG A O 1
ATOM 783 N N . LYS A 1 106 ? -22.284 6.914 52.510 1.00 93.56 106 LYS A N 1
ATOM 784 C CA . LYS A 1 106 ? -22.984 7.283 51.273 1.00 93.56 106 LYS A CA 1
ATOM 785 C C . LYS A 1 106 ? -21.988 7.667 50.185 1.00 93.56 106 LYS A C 1
ATOM 787 O O . LYS A 1 106 ? -22.072 7.115 49.100 1.00 93.56 106 LYS A O 1
ATOM 792 N N . GLN A 1 107 ? -20.996 8.499 50.507 1.00 91.31 107 GLN A N 1
ATOM 793 C CA . GLN A 1 107 ? -19.949 8.882 49.562 1.00 91.31 107 GLN A CA 1
ATOM 794 C C . GLN A 1 107 ? -19.201 7.663 49.003 1.00 91.31 107 GLN A C 1
ATOM 796 O O . GLN A 1 107 ? -19.072 7.534 47.790 1.00 91.31 107 GLN A O 1
ATOM 801 N N . ARG A 1 108 ? -18.762 6.732 49.861 1.00 90.88 108 ARG A N 1
ATOM 802 C CA . ARG A 1 108 ? -18.065 5.516 49.403 1.00 90.88 108 ARG A CA 1
ATOM 803 C C . ARG A 1 108 ? -18.932 4.621 48.523 1.00 90.88 108 ARG A C 1
ATOM 805 O O . ARG A 1 108 ? -18.415 4.028 47.583 1.00 90.88 108 ARG A O 1
ATOM 812 N N . VAL A 1 109 ? -20.225 4.506 48.831 1.00 93.44 109 VAL A N 1
ATOM 813 C CA . VAL A 1 109 ? -21.170 3.741 48.006 1.00 93.44 109 VAL A CA 1
ATOM 814 C C . VAL A 1 109 ? -21.337 4.411 46.644 1.00 93.44 109 VAL A C 1
ATOM 816 O O . VAL A 1 109 ? -21.171 3.739 45.636 1.00 93.44 109 VAL A O 1
ATOM 819 N N . THR A 1 110 ? -21.549 5.727 46.598 1.00 91.38 110 THR A N 1
ATOM 820 C CA . THR A 1 110 ? -21.691 6.466 45.334 1.00 91.38 110 THR A CA 1
ATOM 821 C C . THR A 1 110 ? -20.417 6.415 44.484 1.00 91.38 110 THR A C 1
ATOM 823 O O . THR A 1 110 ? -20.495 6.244 43.272 1.00 91.38 110 THR A O 1
ATOM 826 N N . GLU A 1 111 ? -19.230 6.501 45.093 1.00 93.50 111 GLU A N 1
ATOM 827 C CA . GLU A 1 111 ? -17.957 6.331 44.377 1.00 93.50 111 GLU A CA 1
ATOM 828 C C . GLU A 1 111 ? -17.797 4.910 43.811 1.00 93.50 111 GLU A C 1
ATOM 830 O O . GLU A 1 111 ? -17.322 4.746 42.687 1.00 93.50 111 GLU A O 1
ATOM 835 N N . ALA A 1 112 ? -18.200 3.879 44.563 1.00 92.31 112 ALA A N 1
ATOM 836 C CA . ALA A 1 112 ? -18.169 2.494 44.098 1.00 92.31 112 ALA A CA 1
ATOM 837 C C . ALA A 1 112 ? -19.180 2.246 42.966 1.00 92.31 112 ALA A C 1
ATOM 839 O O . ALA A 1 112 ? -18.831 1.630 41.961 1.00 92.31 112 ALA A O 1
ATOM 840 N N . GLU A 1 113 ? -20.400 2.770 43.092 1.00 93.44 113 GLU A N 1
ATOM 841 C CA . GLU A 1 113 ? -21.432 2.716 42.053 1.00 93.44 113 GLU A CA 1
ATOM 842 C C . GLU A 1 113 ? -20.972 3.415 40.774 1.00 93.44 113 GLU A C 1
ATOM 844 O O . GLU A 1 113 ? -21.125 2.856 39.692 1.00 93.44 113 GLU A O 1
ATOM 849 N N . HIS A 1 114 ? -20.337 4.587 40.884 1.00 92.94 114 HIS A N 1
ATOM 850 C CA . HIS A 1 114 ? -19.818 5.307 39.724 1.00 92.94 114 HIS A CA 1
ATOM 851 C C . HIS A 1 114 ? -18.708 4.527 39.007 1.00 92.94 114 HIS A C 1
ATOM 853 O O . HIS A 1 114 ? -18.721 4.434 37.782 1.00 92.94 114 HIS A O 1
ATOM 859 N N . ARG A 1 115 ? -17.787 3.895 39.750 1.00 91.75 115 ARG A N 1
ATOM 860 C CA . ARG A 1 115 ? -16.747 3.030 39.159 1.00 91.75 115 ARG A CA 1
ATOM 861 C C . ARG A 1 115 ? -17.343 1.805 38.468 1.00 91.75 115 ARG A C 1
ATOM 863 O O . ARG A 1 115 ? -16.910 1.444 37.376 1.00 91.75 115 ARG A O 1
ATOM 870 N N . LEU A 1 116 ? -18.337 1.168 39.090 1.00 94.25 116 LEU A N 1
ATOM 871 C CA . LEU A 1 116 ? -19.038 0.035 38.490 1.00 94.25 116 LEU A CA 1
ATOM 872 C C . LEU A 1 116 ? -19.791 0.454 37.224 1.00 94.25 116 LEU A C 1
ATOM 874 O O . LEU A 1 116 ? -19.713 -0.275 36.239 1.00 94.25 116 LEU A O 1
ATOM 878 N N . ALA A 1 117 ? -20.453 1.614 37.224 1.00 93.38 117 ALA A N 1
ATOM 879 C CA . ALA A 1 117 ? -21.119 2.171 36.048 1.00 93.38 117 ALA A CA 1
ATOM 880 C C . ALA A 1 117 ? -20.121 2.423 34.909 1.00 93.38 117 ALA A C 1
ATOM 882 O O . ALA A 1 117 ? -20.289 1.854 33.840 1.00 93.38 117 ALA A O 1
ATOM 883 N N . GLN A 1 118 ? -19.005 3.115 35.170 1.00 93.00 118 GLN A N 1
ATOM 884 C CA . GLN A 1 118 ? -17.952 3.336 34.168 1.00 93.00 118 GLN A CA 1
ATOM 885 C C . GLN A 1 118 ? -17.423 2.024 33.565 1.00 93.00 118 GLN A C 1
ATOM 887 O O . GLN A 1 118 ? -17.271 1.907 32.353 1.00 93.00 118 GLN A O 1
ATOM 892 N N . SER A 1 119 ? -17.181 1.003 34.398 1.00 91.62 119 SER A N 1
ATOM 893 C CA . SER A 1 119 ? -16.736 -0.312 33.910 1.00 91.62 119 SER A CA 1
ATOM 894 C C . SER A 1 119 ? -17.813 -1.097 33.149 1.00 91.62 119 SER A C 1
ATOM 896 O O . SER A 1 119 ? -17.490 -2.032 32.417 1.00 91.62 119 SER A O 1
ATOM 898 N N . ARG A 1 120 ? -19.099 -0.797 33.367 1.00 92.94 120 ARG A N 1
ATOM 899 C CA . ARG A 1 120 ? -20.205 -1.371 32.592 1.00 92.94 120 ARG A CA 1
ATOM 900 C C . ARG A 1 120 ? -20.298 -0.673 31.246 1.00 92.94 120 ARG A C 1
ATOM 902 O O . ARG A 1 120 ? -20.217 -1.371 30.246 1.00 92.94 120 ARG A O 1
ATOM 909 N N . ASP A 1 121 ? -20.314 0.657 31.236 1.00 92.75 121 ASP A N 1
ATOM 910 C CA . ASP A 1 121 ? -20.360 1.470 30.018 1.00 92.75 121 ASP A CA 1
ATOM 911 C C . ASP A 1 121 ? -19.209 1.109 29.067 1.00 92.75 121 ASP A C 1
ATOM 913 O O . ASP A 1 121 ? -19.428 0.887 27.879 1.00 92.75 121 ASP A O 1
ATOM 917 N N . GLN A 1 122 ? -17.986 0.946 29.593 1.00 89.81 122 GLN A N 1
ATOM 918 C CA . GLN A 1 122 ? -16.840 0.518 28.786 1.00 89.81 122 GLN A CA 1
ATOM 919 C C . GLN A 1 122 ? -17.039 -0.882 28.182 1.00 89.81 122 GLN A C 1
ATOM 921 O O . GLN A 1 122 ? -16.766 -1.089 27.002 1.00 89.81 122 GLN A O 1
ATOM 926 N N . ARG A 1 123 ? -17.528 -1.850 28.969 1.00 90.56 123 ARG A N 1
ATOM 927 C CA . ARG A 1 123 ? -17.771 -3.215 28.473 1.00 90.56 123 ARG A CA 1
ATOM 928 C C . ARG A 1 123 ? -18.888 -3.262 27.441 1.00 90.56 123 ARG A C 1
ATOM 930 O O . ARG A 1 123 ? -18.767 -3.997 26.471 1.00 90.56 123 ARG A O 1
ATOM 937 N N . GLU A 1 124 ? -19.952 -2.494 27.641 1.00 93.81 124 GLU A N 1
ATOM 938 C CA . GLU A 1 124 ? -21.058 -2.377 26.687 1.00 93.81 124 GLU A CA 1
ATOM 939 C C . GLU A 1 124 ? -20.583 -1.737 25.378 1.00 93.81 124 GLU A C 1
ATOM 941 O O . GLU A 1 124 ? -20.935 -2.206 24.297 1.00 93.81 124 GLU A O 1
ATOM 946 N N . GLN A 1 125 ? -19.712 -0.728 25.457 1.00 91.62 125 GLN A N 1
ATOM 947 C CA . GLN A 1 125 ? -19.098 -0.122 24.280 1.00 91.62 125 GLN A CA 1
ATOM 948 C C . GLN A 1 125 ? -18.198 -1.116 23.527 1.00 91.62 125 GLN A C 1
ATOM 950 O O . GLN A 1 125 ? -18.314 -1.251 22.310 1.00 91.62 125 GLN A O 1
ATOM 955 N N . GLU A 1 126 ? -17.335 -1.850 24.235 1.00 90.94 126 GLU A N 1
ATOM 956 C CA . GLU A 1 126 ? -16.489 -2.894 23.639 1.00 90.94 126 GLU A CA 1
ATOM 957 C C . GLU A 1 126 ? -17.328 -4.015 23.002 1.00 90.94 126 GLU A C 1
ATOM 959 O O . GLU A 1 126 ? -17.021 -4.465 21.898 1.00 90.94 126 GLU A O 1
ATOM 964 N N . GLN A 1 127 ? -18.413 -4.445 23.654 1.00 93.94 127 GLN A N 1
ATOM 965 C CA . GLN A 1 127 ? -19.349 -5.431 23.103 1.00 93.94 127 GLN A CA 1
ATOM 966 C C . GLN A 1 127 ? -20.034 -4.918 21.835 1.00 93.94 127 GLN A C 1
ATOM 968 O O . GLN A 1 127 ? -20.030 -5.622 20.831 1.00 93.94 127 GLN A O 1
ATOM 973 N N . SER A 1 128 ? -20.525 -3.678 21.842 1.00 95.75 128 SER A N 1
ATOM 974 C CA . SER A 1 128 ? -21.148 -3.046 20.673 1.00 95.75 128 SER A CA 1
ATOM 975 C C . SER A 1 128 ? -20.203 -2.995 19.466 1.00 95.75 128 SER A C 1
ATOM 977 O O . SER A 1 128 ? -20.601 -3.321 18.345 1.00 95.75 128 SER A O 1
ATOM 979 N N . PHE A 1 129 ? -18.923 -2.663 19.678 1.00 96.00 129 PHE A N 1
ATOM 980 C CA . PHE A 1 129 ? -17.929 -2.702 18.603 1.00 96.00 129 PHE A CA 1
ATOM 981 C C . PHE A 1 129 ? -17.676 -4.119 18.084 1.00 96.00 129 PHE A C 1
ATOM 983 O O . PHE A 1 129 ? -17.655 -4.324 16.871 1.00 96.00 129 PHE A O 1
ATOM 990 N N . ASN A 1 130 ? -17.551 -5.103 18.976 1.00 95.94 130 ASN A N 1
ATOM 991 C CA . ASN A 1 130 ? -17.368 -6.504 18.590 1.00 95.94 130 ASN A CA 1
ATOM 992 C C . ASN A 1 130 ? -18.578 -7.066 17.816 1.00 95.94 130 ASN A C 1
ATOM 994 O O . ASN A 1 130 ? -18.404 -7.815 16.857 1.00 95.94 130 ASN A O 1
ATOM 998 N N . GLU A 1 131 ? -19.803 -6.695 18.189 1.00 96.69 131 GLU A N 1
ATOM 999 C CA . GLU A 1 131 ? -21.028 -7.102 17.485 1.00 96.69 131 GLU A CA 1
ATOM 1000 C C . GLU A 1 131 ? -21.119 -6.477 16.086 1.00 96.69 131 GLU A C 1
ATOM 1002 O O . GLU A 1 131 ? -21.407 -7.170 15.102 1.00 96.69 131 GLU A O 1
ATOM 1007 N N . ARG A 1 132 ? -20.806 -5.177 15.966 1.00 97.25 132 ARG A N 1
ATOM 1008 C CA . ARG A 1 132 ? -20.699 -4.488 14.669 1.00 97.25 132 ARG A CA 1
ATOM 1009 C C . ARG A 1 132 ? -19.618 -5.114 13.790 1.00 97.25 132 ARG A C 1
ATOM 1011 O O . ARG A 1 132 ? -19.845 -5.275 12.594 1.00 97.25 132 ARG A O 1
ATOM 1018 N N . TYR A 1 133 ? -18.482 -5.488 14.379 1.00 97.94 133 TYR A N 1
ATOM 1019 C CA . TYR A 1 133 ? -17.399 -6.182 13.685 1.00 97.94 133 TYR A CA 1
ATOM 1020 C C . TYR A 1 133 ? -17.866 -7.517 13.107 1.00 97.94 133 TYR A C 1
ATOM 1022 O O . TYR A 1 133 ? -17.712 -7.746 11.909 1.00 97.94 133 TYR A O 1
ATOM 1030 N N . GLY A 1 134 ? -18.486 -8.368 13.934 1.00 97.69 134 GLY A N 1
ATOM 1031 C CA . GLY A 1 134 ? -19.013 -9.661 13.492 1.00 97.69 134 GLY A CA 1
ATOM 1032 C C . GLY A 1 134 ? -20.013 -9.507 12.347 1.00 97.69 134 GLY A C 1
ATOM 1033 O O . GLY A 1 134 ? -19.875 -10.158 11.316 1.00 97.69 134 GLY A O 1
ATOM 1034 N N . THR A 1 135 ? -20.943 -8.558 12.479 1.00 98.00 135 THR A N 1
ATOM 1035 C CA . THR A 1 135 ? -21.946 -8.264 11.443 1.00 98.00 135 THR A CA 1
ATOM 1036 C C . THR A 1 135 ? -21.303 -7.790 10.134 1.00 98.00 135 THR A C 1
ATOM 1038 O O . THR A 1 135 ? -21.675 -8.250 9.056 1.00 98.00 135 THR A O 1
ATOM 1041 N N . ALA A 1 136 ? -20.330 -6.876 10.200 1.00 97.94 136 ALA A N 1
ATOM 1042 C CA . ALA A 1 136 ? -19.638 -6.369 9.016 1.00 97.94 136 ALA A CA 1
ATOM 1043 C C . ALA A 1 136 ? -18.806 -7.465 8.327 1.00 97.94 136 ALA A C 1
ATOM 1045 O O . ALA A 1 136 ? -18.795 -7.548 7.098 1.00 97.94 136 ALA A O 1
ATOM 1046 N N . ALA A 1 137 ? -18.152 -8.332 9.107 1.00 97.69 137 ALA A N 1
ATOM 1047 C CA . ALA A 1 137 ? -17.399 -9.471 8.591 1.00 97.69 137 ALA A CA 1
ATOM 1048 C C . ALA A 1 137 ? -18.313 -10.496 7.894 1.00 97.69 137 ALA A C 1
ATOM 1050 O O . ALA A 1 137 ? -17.996 -10.941 6.792 1.00 97.69 137 ALA A O 1
ATOM 1051 N N . GLU A 1 138 ? -19.470 -10.819 8.482 1.00 97.44 138 GLU A N 1
ATOM 1052 C CA . GLU A 1 138 ? -20.480 -11.688 7.858 1.00 97.44 138 GLU A CA 1
ATOM 1053 C C . GLU A 1 138 ? -21.010 -11.102 6.544 1.00 97.44 138 GLU A C 1
ATOM 1055 O O . GLU A 1 138 ? -21.129 -11.817 5.549 1.00 97.44 138 GLU A O 1
ATOM 1060 N N . GLN A 1 139 ? -21.280 -9.793 6.507 1.00 97.62 139 GLN A N 1
ATOM 1061 C CA . GLN A 1 139 ? -21.715 -9.111 5.287 1.00 97.62 139 GLN A CA 1
ATOM 1062 C C . GLN A 1 139 ? -20.642 -9.148 4.192 1.00 97.62 139 GLN A C 1
ATOM 1064 O O . GLN A 1 139 ? -20.961 -9.401 3.031 1.00 97.62 139 GLN A O 1
ATOM 1069 N N . LEU A 1 140 ? -19.371 -8.936 4.550 1.00 95.75 140 LEU A N 1
ATOM 1070 C CA . LEU A 1 140 ? -18.252 -8.969 3.606 1.00 95.75 140 LEU A CA 1
ATOM 1071 C C . LEU A 1 140 ? -18.003 -10.378 3.039 1.00 95.75 140 LEU A C 1
ATOM 1073 O O . LEU A 1 140 ? -17.625 -10.512 1.878 1.00 95.75 140 LEU A O 1
ATOM 1077 N N . ALA A 1 141 ? -18.262 -11.420 3.832 1.00 93.88 141 ALA A N 1
ATOM 1078 C CA . ALA A 1 141 ? -18.160 -12.822 3.424 1.00 93.88 141 ALA A CA 1
ATOM 1079 C C . ALA A 1 141 ? -19.404 -13.347 2.676 1.00 93.88 141 ALA A C 1
ATOM 1081 O O . ALA A 1 141 ? -19.466 -14.524 2.323 1.00 93.88 141 ALA A O 1
ATOM 1082 N N . HIS A 1 142 ? -20.411 -12.503 2.446 1.00 95.38 142 HIS A N 1
ATOM 1083 C CA . HIS A 1 142 ? -21.682 -12.931 1.879 1.00 95.38 142 HIS A CA 1
ATOM 1084 C C . HIS A 1 142 ? -21.583 -13.260 0.375 1.00 95.38 142 HIS A C 1
ATOM 1086 O O . HIS A 1 142 ? -20.901 -12.584 -0.399 1.00 95.38 142 HIS A O 1
ATOM 1092 N N . GLU A 1 143 ? -22.338 -14.261 -0.083 1.00 91.94 143 GLU A N 1
ATOM 1093 C CA . GLU A 1 143 ? -22.342 -14.699 -1.492 1.00 91.94 143 GLU A CA 1
ATOM 1094 C C . GLU A 1 143 ? -22.862 -13.612 -2.448 1.00 91.94 143 GLU A C 1
ATOM 1096 O O . GLU A 1 143 ? -22.399 -13.475 -3.580 1.00 91.94 143 GLU A O 1
ATOM 1101 N N . HIS A 1 144 ? -23.806 -12.795 -1.976 1.00 94.38 144 HIS A N 1
ATOM 1102 C CA . HIS A 1 144 ? -24.397 -11.710 -2.758 1.00 94.38 144 HIS A CA 1
ATOM 1103 C C . HIS A 1 144 ? -23.521 -10.432 -2.759 1.00 94.38 144 HIS A C 1
ATOM 1105 O O . HIS A 1 144 ? -23.336 -9.831 -1.695 1.00 94.38 144 HIS A O 1
ATOM 1111 N N . PRO A 1 145 ? -23.093 -9.914 -3.928 1.00 93.00 145 PRO A N 1
ATOM 1112 C CA . PRO A 1 145 ? -22.156 -8.784 -4.036 1.00 93.00 145 PRO A CA 1
ATOM 1113 C C . PRO A 1 145 ? -22.639 -7.486 -3.380 1.00 93.00 145 PRO A C 1
ATOM 1115 O O . PRO A 1 145 ? -21.869 -6.791 -2.727 1.00 93.00 145 PRO A O 1
ATOM 1118 N N . ALA A 1 146 ? -23.934 -7.169 -3.493 1.00 95.06 146 ALA A N 1
ATOM 1119 C CA . ALA A 1 146 ? -24.508 -5.986 -2.841 1.00 95.06 146 ALA A CA 1
ATOM 1120 C C . ALA A 1 146 ? -24.369 -6.014 -1.304 1.00 95.06 146 ALA A C 1
ATOM 1122 O O . ALA A 1 146 ? -24.194 -4.967 -0.686 1.00 95.06 146 ALA A O 1
ATOM 1123 N N . VAL A 1 147 ? -24.416 -7.204 -0.692 1.00 97.31 147 VAL A N 1
ATOM 1124 C CA . VAL A 1 147 ? -24.215 -7.366 0.756 1.00 97.31 147 VAL A CA 1
ATOM 1125 C C . VAL A 1 147 ? -22.733 -7.224 1.097 1.00 97.31 147 VAL A C 1
ATOM 1127 O O . VAL A 1 147 ? -22.413 -6.555 2.075 1.00 97.31 147 VAL A O 1
ATOM 1130 N N . ARG A 1 148 ? -21.829 -7.727 0.242 1.00 96.38 148 ARG A N 1
ATOM 1131 C CA . ARG A 1 148 ? -20.384 -7.492 0.399 1.00 96.38 148 ARG A CA 1
ATOM 1132 C C . ARG A 1 148 ? -20.041 -6.010 0.377 1.00 96.38 148 ARG A C 1
ATOM 1134 O O . ARG A 1 148 ? -19.318 -5.553 1.253 1.00 96.38 148 ARG A O 1
ATOM 1141 N N . LEU A 1 149 ? -20.614 -5.242 -0.554 1.00 96.94 149 LEU A N 1
ATOM 1142 C CA . LEU A 1 149 ? -20.447 -3.783 -0.602 1.00 96.94 149 LEU A CA 1
ATOM 1143 C C . LEU A 1 149 ? -20.917 -3.104 0.693 1.00 96.94 149 LEU A C 1
ATOM 1145 O O . LEU A 1 149 ? -20.215 -2.242 1.218 1.00 96.94 149 LEU A O 1
ATOM 1149 N N . ALA A 1 150 ? -22.071 -3.509 1.235 1.00 97.38 150 ALA A N 1
ATOM 1150 C CA . ALA A 1 150 ? -22.533 -3.016 2.533 1.00 97.38 150 ALA A CA 1
ATOM 1151 C C . ALA A 1 150 ? -21.542 -3.369 3.657 1.00 97.38 150 ALA A C 1
ATOM 1153 O O . ALA A 1 150 ? -21.219 -2.506 4.472 1.00 97.38 150 ALA A O 1
ATOM 1154 N N . GLY A 1 151 ? -20.993 -4.588 3.634 1.00 97.94 151 GLY A N 1
ATOM 1155 C CA . GLY A 1 151 ? -19.944 -5.042 4.545 1.00 97.94 151 GLY A CA 1
ATOM 1156 C C . GLY A 1 151 ? -18.671 -4.197 4.469 1.00 97.94 151 GLY A C 1
ATOM 1157 O O . GLY A 1 151 ? -18.141 -3.821 5.511 1.00 97.94 151 GLY A O 1
ATOM 1158 N N . VAL A 1 152 ? -18.218 -3.815 3.266 1.00 98.06 152 VAL A N 1
ATOM 1159 C CA . VAL A 1 152 ? -17.061 -2.917 3.079 1.00 98.06 152 VAL A CA 1
ATOM 1160 C C . VAL A 1 152 ? -17.294 -1.581 3.787 1.00 98.06 152 VAL A C 1
ATOM 1162 O O . VAL A 1 152 ? -16.464 -1.159 4.591 1.00 98.06 152 VAL A O 1
ATOM 1165 N N . TYR A 1 153 ? -18.437 -0.930 3.546 1.00 97.62 153 TYR A N 1
ATOM 1166 C CA . TYR A 1 153 ? -18.755 0.346 4.195 1.00 97.62 153 TYR A CA 1
ATOM 1167 C C . TYR A 1 153 ? -18.963 0.208 5.707 1.00 97.62 153 TYR A C 1
ATOM 1169 O O . TYR A 1 153 ? -18.539 1.083 6.461 1.00 97.62 153 TYR A O 1
ATOM 1177 N N . ALA A 1 154 ? -19.571 -0.889 6.167 1.00 97.81 154 ALA A N 1
ATOM 1178 C CA . ALA A 1 154 ? -19.746 -1.166 7.589 1.00 97.81 154 ALA A CA 1
ATOM 1179 C C . ALA A 1 154 ? -18.396 -1.364 8.300 1.00 97.81 154 ALA A C 1
ATOM 1181 O O . ALA A 1 154 ? -18.184 -0.796 9.372 1.00 97.81 154 ALA A O 1
ATOM 1182 N N . MET A 1 155 ? -17.470 -2.105 7.681 1.00 97.75 155 MET A N 1
ATOM 1183 C CA . MET A 1 155 ? -16.115 -2.329 8.191 1.00 97.75 155 MET A CA 1
ATOM 1184 C C . MET A 1 155 ? -15.321 -1.022 8.245 1.00 97.75 155 MET A C 1
ATOM 1186 O O . MET A 1 155 ? -14.671 -0.718 9.242 1.00 97.75 155 MET A O 1
ATOM 1190 N N . ALA A 1 156 ? -15.430 -0.206 7.198 1.00 95.12 156 ALA A N 1
ATOM 1191 C CA . ALA A 1 156 ? -14.777 1.091 7.127 1.00 95.12 156 ALA A CA 1
ATOM 1192 C C . ALA A 1 156 ? -15.325 2.080 8.164 1.00 95.12 156 ALA A C 1
ATOM 1194 O O . ALA A 1 156 ? -14.555 2.781 8.812 1.00 95.12 156 ALA A O 1
ATOM 1195 N N . GLY A 1 157 ? -16.647 2.135 8.348 1.00 94.81 157 GLY A N 1
ATOM 1196 C CA . GLY A 1 157 ? -17.269 2.966 9.381 1.00 94.81 157 GLY A CA 1
ATOM 1197 C C . GLY A 1 157 ? -16.915 2.503 10.796 1.00 94.81 157 GLY A C 1
ATOM 1198 O O . GLY A 1 157 ? -16.690 3.322 11.679 1.00 94.81 157 GLY A O 1
ATOM 1199 N N . LEU A 1 158 ? -16.805 1.191 11.022 1.00 95.62 158 LEU A N 1
ATOM 1200 C CA . LEU A 1 158 ? -16.314 0.662 12.294 1.00 95.62 158 LEU A CA 1
ATOM 1201 C C . LEU A 1 158 ? -14.855 1.060 12.556 1.00 95.62 158 LEU A C 1
ATOM 1203 O O . LEU A 1 158 ? -14.528 1.431 13.679 1.00 95.62 158 LEU A O 1
ATOM 1207 N N . ALA A 1 159 ? -14.003 1.023 11.531 1.00 93.31 159 ALA A N 1
ATOM 1208 C CA . ALA A 1 159 ? -12.613 1.458 11.629 1.00 93.31 159 ALA A CA 1
ATOM 1209 C C . ALA A 1 159 ? -12.489 2.948 12.007 1.00 93.31 159 ALA A C 1
ATOM 1211 O O . ALA A 1 159 ? -11.571 3.307 12.740 1.00 93.31 159 ALA A O 1
ATOM 1212 N N . ASP A 1 160 ? -13.416 3.800 11.551 1.00 91.62 160 ASP A N 1
ATOM 1213 C CA . ASP A 1 160 ? -13.453 5.222 11.926 1.00 91.62 160 ASP A CA 1
ATOM 1214 C C . ASP A 1 160 ? -13.775 5.421 13.416 1.00 91.62 160 ASP A C 1
ATOM 1216 O O . ASP A 1 160 ? -13.193 6.286 14.071 1.00 91.62 160 ASP A O 1
ATOM 1220 N N . ASP A 1 161 ? -14.686 4.609 13.959 1.00 91.81 161 ASP A N 1
ATOM 1221 C CA . ASP A 1 161 ? -15.146 4.733 15.345 1.00 91.81 161 ASP A CA 1
ATOM 1222 C C . ASP A 1 161 ? -14.210 4.030 16.351 1.00 91.81 161 ASP A C 1
ATOM 1224 O O . ASP A 1 161 ? -14.086 4.450 17.507 1.00 91.81 161 ASP A O 1
ATOM 1228 N N . TRP A 1 162 ? -13.565 2.930 15.943 1.00 91.81 162 TRP A N 1
ATOM 1229 C CA . TRP A 1 162 ? -12.889 1.995 16.846 1.00 91.81 162 TRP A CA 1
ATOM 1230 C C . TRP A 1 162 ? -11.375 2.219 16.927 1.00 91.81 162 TRP A C 1
ATOM 1232 O O . TRP A 1 162 ? -10.573 1.358 16.570 1.00 91.81 162 TRP A O 1
ATOM 1242 N N . SER A 1 163 ? -10.968 3.365 17.475 1.00 84.50 163 SER A N 1
ATOM 1243 C CA . SER A 1 163 ? -9.556 3.797 17.533 1.00 84.50 163 SER A CA 1
ATOM 1244 C C . SER A 1 163 ? -8.570 2.780 18.134 1.00 84.50 163 SER A C 1
ATOM 1246 O O . SER A 1 163 ? -7.416 2.730 17.719 1.00 84.50 163 SER A O 1
ATOM 1248 N N . GLY A 1 164 ? -9.005 1.952 19.091 1.00 86.94 164 GLY A N 1
ATOM 1249 C CA . GLY A 1 164 ? -8.159 0.925 19.713 1.00 86.94 164 GLY A CA 1
ATOM 1250 C C . GLY A 1 164 ? -7.876 -0.296 18.830 1.00 86.94 164 GLY A C 1
ATOM 1251 O O . GLY A 1 164 ? -6.859 -0.950 19.032 1.00 86.94 164 GLY A O 1
ATOM 1252 N N . ASN A 1 165 ? -8.747 -0.590 17.859 1.00 91.00 165 ASN A N 1
ATOM 1253 C CA . ASN A 1 165 ? -8.712 -1.807 17.036 1.00 91.00 165 ASN A CA 1
ATOM 1254 C C . ASN A 1 165 ? -8.960 -1.515 15.546 1.00 91.00 165 ASN A C 1
ATOM 1256 O O . ASN A 1 165 ? -9.341 -2.403 14.783 1.00 91.00 165 ASN A O 1
ATOM 1260 N N . GLN A 1 166 ? -8.717 -0.278 15.118 1.00 91.62 166 GLN A N 1
ATOM 1261 C CA . GLN A 1 166 ? -8.863 0.150 13.730 1.00 91.62 166 GLN A CA 1
ATOM 1262 C C . GLN A 1 166 ? -8.081 -0.756 12.771 1.00 91.62 166 GLN A C 1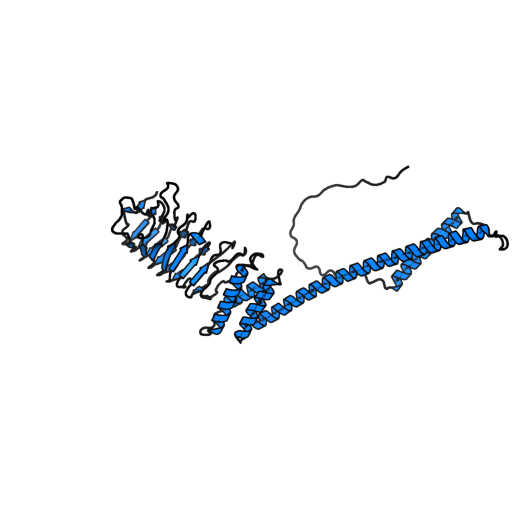
ATOM 1264 O O . GLN A 1 166 ? -8.602 -1.130 11.722 1.00 91.62 166 GLN A O 1
ATOM 1269 N N . GLN A 1 167 ? -6.867 -1.161 13.164 1.00 93.69 167 GLN A N 1
ATOM 1270 C CA . GLN A 1 167 ? -6.012 -2.036 12.364 1.00 93.69 167 GLN A CA 1
ATOM 1271 C C . GLN A 1 167 ? -6.707 -3.354 12.002 1.00 93.69 167 GLN A C 1
ATOM 1273 O O . GLN A 1 167 ? -6.623 -3.771 10.858 1.00 93.69 167 GLN A O 1
ATOM 1278 N N . ILE A 1 168 ? -7.485 -3.955 12.911 1.00 95.31 168 ILE A N 1
ATOM 1279 C CA . ILE A 1 168 ? -8.191 -5.221 12.643 1.00 95.31 168 ILE A CA 1
ATOM 1280 C C . ILE A 1 168 ? -9.199 -5.056 11.496 1.00 95.31 168 ILE A C 1
ATOM 1282 O O . ILE A 1 168 ? -9.337 -5.935 10.650 1.00 95.31 168 ILE A O 1
ATOM 1286 N N . CYS A 1 169 ? -9.893 -3.918 11.437 1.00 95.62 169 CYS A N 1
ATOM 1287 C CA . CYS A 1 169 ? -10.844 -3.641 10.359 1.00 95.62 169 CYS A CA 1
ATOM 1288 C C . CYS A 1 169 ? -10.122 -3.440 9.016 1.00 95.62 169 CYS A C 1
ATOM 1290 O O . CYS A 1 169 ? -10.587 -3.923 7.983 1.00 95.62 169 CYS A O 1
ATOM 1292 N N . VAL A 1 170 ? -8.969 -2.764 9.033 1.00 94.94 170 VAL A N 1
ATOM 1293 C CA . VAL A 1 170 ? -8.116 -2.586 7.847 1.00 94.94 170 VAL A CA 1
ATOM 1294 C C . VAL A 1 170 ? -7.542 -3.924 7.380 1.00 94.94 170 VAL A C 1
ATOM 1296 O O . VAL A 1 170 ? -7.605 -4.221 6.190 1.00 94.94 170 VAL A O 1
ATOM 1299 N N . ASP A 1 171 ? -7.080 -4.768 8.303 1.00 96.31 171 ASP A N 1
ATOM 1300 C CA . ASP A 1 171 ? -6.544 -6.101 8.019 1.00 96.31 171 ASP A CA 1
ATOM 1301 C C . ASP A 1 171 ? -7.575 -6.987 7.317 1.00 96.31 171 ASP A C 1
ATOM 1303 O O . ASP A 1 171 ? -7.224 -7.732 6.405 1.00 96.31 171 ASP A O 1
ATOM 1307 N N . VAL A 1 172 ? -8.858 -6.890 7.687 1.00 97.31 172 VAL A N 1
ATOM 1308 C CA . VAL A 1 172 ? -9.938 -7.624 7.010 1.00 97.31 172 VAL A CA 1
ATOM 1309 C C . VAL A 1 172 ? -10.150 -7.122 5.579 1.00 97.31 172 VAL A C 1
ATOM 1311 O O . VAL A 1 172 ? -10.300 -7.934 4.665 1.00 97.31 172 VAL A O 1
ATOM 1314 N N . LEU A 1 173 ? -10.118 -5.805 5.352 1.00 96.81 173 LEU A N 1
ATOM 1315 C CA . LEU A 1 173 ? -10.225 -5.220 4.009 1.00 96.81 173 LEU A CA 1
ATOM 1316 C C . LEU A 1 173 ? -9.025 -5.605 3.126 1.00 96.81 173 LEU A C 1
ATOM 1318 O O . LEU A 1 173 ? -9.201 -6.042 1.988 1.00 96.81 173 LEU A O 1
ATOM 1322 N N . CYS A 1 174 ? -7.810 -5.513 3.665 1.00 96.44 174 CYS A N 1
ATOM 1323 C CA . CYS A 1 174 ? -6.588 -5.987 3.020 1.00 96.44 174 CYS A CA 1
ATOM 1324 C C . CYS A 1 174 ? -6.639 -7.500 2.753 1.00 96.44 174 CYS A C 1
ATOM 1326 O O . CYS A 1 174 ? -6.293 -7.954 1.663 1.00 96.44 174 CYS A O 1
ATOM 1328 N N . GLY A 1 175 ? -7.142 -8.283 3.708 1.00 96.69 175 GLY A N 1
ATOM 1329 C CA . GLY A 1 175 ? -7.360 -9.721 3.578 1.00 96.69 175 GLY A CA 1
ATOM 1330 C C . GLY A 1 175 ? -8.318 -10.070 2.440 1.00 96.69 175 GLY A C 1
ATOM 1331 O O . GLY A 1 175 ? -8.029 -10.986 1.674 1.00 96.69 175 GLY A O 1
ATOM 1332 N N . TYR A 1 176 ? -9.401 -9.305 2.265 1.00 95.31 176 TYR A N 1
ATOM 1333 C CA . TYR A 1 176 ? -10.320 -9.472 1.134 1.00 95.31 176 TYR A CA 1
ATOM 1334 C C . TYR A 1 176 ? -9.607 -9.272 -0.211 1.00 95.31 176 TYR A C 1
ATOM 1336 O O . TYR A 1 176 ? -9.754 -10.093 -1.115 1.00 95.31 176 TYR A O 1
ATOM 1344 N N . LEU A 1 177 ? -8.776 -8.229 -0.340 1.00 95.00 177 LEU A N 1
ATOM 1345 C CA . LEU A 1 177 ? -7.997 -7.972 -1.562 1.00 95.00 177 LEU A CA 1
ATOM 1346 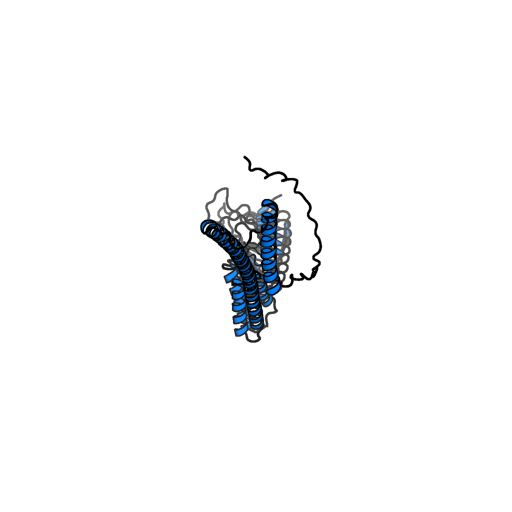C C . LEU A 1 177 ? -6.971 -9.075 -1.864 1.00 95.00 177 LEU A C 1
ATOM 1348 O O . LEU A 1 177 ? -6.653 -9.315 -3.028 1.00 95.00 177 LEU A O 1
ATOM 1352 N N . ARG A 1 178 ? -6.487 -9.774 -0.835 1.00 94.69 178 ARG A N 1
ATOM 1353 C CA . ARG A 1 178 ? -5.538 -10.889 -0.965 1.00 94.69 178 ARG A CA 1
ATOM 1354 C C . ARG A 1 178 ? -6.182 -12.220 -1.334 1.00 94.69 178 ARG A C 1
ATOM 1356 O O . ARG A 1 178 ? -5.465 -13.147 -1.705 1.00 94.69 178 ARG A O 1
ATOM 1363 N N . LEU A 1 179 ? -7.506 -12.349 -1.236 1.00 92.25 179 LEU A N 1
ATOM 1364 C CA . LEU A 1 179 ? -8.183 -13.529 -1.767 1.00 92.25 179 LEU A CA 1
ATOM 1365 C C . LEU A 1 179 ? -7.981 -13.587 -3.290 1.00 92.25 179 LEU A C 1
ATOM 1367 O O . LEU A 1 179 ? -7.903 -12.531 -3.922 1.00 92.25 179 LEU A O 1
ATOM 1371 N N . PRO A 1 180 ? -7.928 -14.780 -3.905 1.00 85.81 180 PRO A N 1
ATOM 1372 C CA . PRO A 1 180 ? -7.937 -14.896 -5.358 1.00 85.81 180 PRO A CA 1
ATOM 1373 C C . PRO A 1 180 ? -9.176 -14.206 -5.935 1.00 85.81 180 PRO A C 1
ATOM 1375 O O . PRO A 1 180 ? -10.278 -14.367 -5.404 1.00 85.81 180 PRO A O 1
ATOM 1378 N N . ALA A 1 181 ? -9.006 -13.427 -7.001 1.00 77.12 181 ALA A N 1
ATOM 1379 C CA . ALA A 1 181 ? -10.145 -12.883 -7.728 1.00 77.12 181 ALA A CA 1
ATOM 1380 C C . ALA A 1 181 ? -10.927 -14.033 -8.379 1.00 77.12 181 ALA A C 1
ATOM 1382 O O . ALA A 1 181 ? -10.334 -14.969 -8.921 1.00 77.12 181 ALA A O 1
ATOM 1383 N N . VAL A 1 182 ? -12.257 -13.972 -8.325 1.00 75.75 182 VAL A N 1
ATOM 1384 C CA . VAL A 1 182 ? -13.100 -14.948 -9.025 1.00 75.75 182 VAL A CA 1
ATOM 1385 C C . VAL A 1 182 ? -13.140 -14.556 -10.501 1.00 75.75 182 VAL A C 1
ATOM 1387 O O . VAL A 1 182 ? -13.733 -13.542 -10.869 1.00 75.75 182 VAL A O 1
ATOM 1390 N N . GLU A 1 183 ? -12.474 -15.338 -11.351 1.00 70.69 183 GLU A N 1
ATOM 1391 C CA . GLU A 1 183 ? -12.398 -15.062 -12.788 1.00 70.69 183 GLU A CA 1
ATOM 1392 C C . GLU A 1 183 ? -13.796 -14.940 -13.415 1.00 70.69 183 GLU A C 1
ATOM 1394 O O . GLU A 1 183 ? -14.668 -15.788 -13.221 1.00 70.69 183 GLU A O 1
ATOM 1399 N N . GLY A 1 184 ? -14.015 -13.868 -14.182 1.00 71.38 184 GLY A N 1
ATOM 1400 C CA . GLY A 1 184 ? -15.284 -13.611 -14.868 1.00 71.38 184 GLY A CA 1
ATOM 1401 C C . GLY A 1 184 ? -16.407 -13.043 -13.990 1.00 71.38 184 GLY A C 1
ATOM 1402 O O . GLY A 1 184 ? -17.465 -12.707 -14.525 1.00 71.38 184 GLY A O 1
ATOM 1403 N N . ASP A 1 185 ? -16.196 -12.871 -12.680 1.00 80.56 185 ASP A N 1
ATOM 1404 C CA . ASP A 1 185 ? -17.163 -12.214 -11.799 1.00 80.56 185 ASP A CA 1
ATOM 1405 C C . ASP A 1 185 ? -16.926 -10.696 -11.737 1.00 80.56 185 ASP A C 1
ATOM 1407 O O . ASP A 1 185 ? -16.252 -10.167 -10.851 1.00 80.56 185 ASP A O 1
ATOM 1411 N N . GLY A 1 186 ? -17.544 -9.962 -12.668 1.00 82.94 186 GLY A N 1
ATOM 1412 C CA . GLY A 1 186 ? -17.502 -8.494 -12.675 1.00 82.94 186 GLY A CA 1
ATOM 1413 C C . GLY A 1 186 ? -18.066 -7.847 -11.400 1.00 82.94 186 GLY A C 1
ATOM 1414 O O . GLY A 1 186 ? -17.791 -6.679 -11.126 1.00 82.94 186 GLY A O 1
AT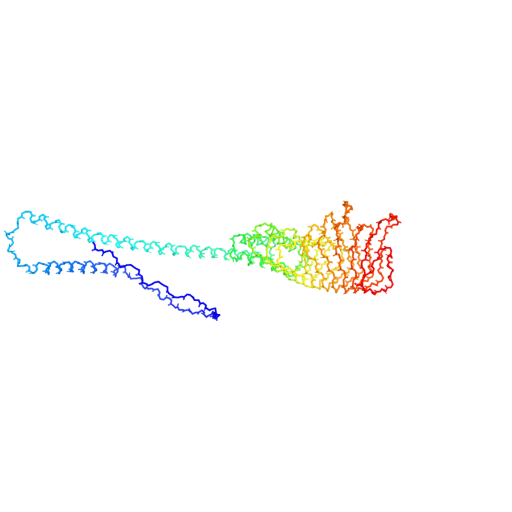OM 1415 N N . SER A 1 187 ? -18.834 -8.586 -10.594 1.00 87.31 187 SER A N 1
ATOM 1416 C CA . SER A 1 187 ? -19.335 -8.081 -9.319 1.00 87.31 187 SER A CA 1
ATOM 1417 C C . SER A 1 187 ? -18.276 -8.118 -8.212 1.00 87.31 187 SER A C 1
ATOM 1419 O O . SER A 1 187 ? -18.225 -7.181 -7.415 1.00 87.31 187 SER A O 1
ATOM 1421 N N . ASP A 1 188 ? -17.388 -9.120 -8.189 1.00 88.50 188 ASP A N 1
ATOM 1422 C CA . ASP A 1 188 ? -16.238 -9.153 -7.274 1.00 88.50 188 ASP A CA 1
ATOM 1423 C C . ASP A 1 188 ? -15.232 -8.051 -7.607 1.00 88.50 188 ASP A C 1
ATOM 1425 O O . ASP A 1 188 ? -14.778 -7.344 -6.707 1.00 88.50 188 ASP A O 1
ATOM 1429 N N . VAL A 1 189 ? -14.981 -7.819 -8.902 1.00 88.19 189 VAL A N 1
ATOM 1430 C CA . VAL A 1 189 ? -14.177 -6.677 -9.372 1.00 88.19 189 VAL A CA 1
ATOM 1431 C C . VAL A 1 189 ? -14.712 -5.378 -8.770 1.00 88.19 189 VAL A C 1
ATOM 1433 O O . VAL A 1 189 ? -13.953 -4.604 -8.188 1.00 88.19 189 VAL A O 1
ATOM 1436 N N . LYS A 1 190 ? -16.039 -5.181 -8.788 1.00 90.81 190 LYS A N 1
ATOM 1437 C CA . LYS A 1 190 ? -16.647 -3.971 -8.226 1.00 90.81 190 LYS A CA 1
ATOM 1438 C C . LYS A 1 190 ? -16.498 -3.854 -6.708 1.00 90.81 190 LYS A C 1
ATOM 1440 O O . LYS A 1 190 ? -16.338 -2.747 -6.187 1.00 90.81 190 LYS A O 1
ATOM 1445 N N . VAL A 1 191 ? -16.550 -4.972 -5.986 1.00 94.00 191 VAL A N 1
ATOM 1446 C CA . VAL A 1 191 ? -16.307 -4.990 -4.535 1.00 94.00 191 VAL A CA 1
ATOM 1447 C C . VAL A 1 191 ? -14.852 -4.631 -4.241 1.00 94.00 191 VAL A C 1
ATOM 1449 O O . VAL A 1 191 ? -14.612 -3.766 -3.404 1.00 94.00 191 VAL A O 1
ATOM 1452 N N . ARG A 1 192 ? -13.887 -5.208 -4.964 1.00 92.75 192 ARG A N 1
ATOM 1453 C CA . ARG A 1 192 ? -12.452 -4.905 -4.812 1.00 92.75 192 ARG A CA 1
ATOM 1454 C C . ARG A 1 192 ? -12.127 -3.447 -5.120 1.00 92.75 192 ARG A C 1
ATOM 1456 O O . ARG A 1 192 ? -11.457 -2.808 -4.314 1.00 92.75 192 ARG A O 1
ATOM 1463 N N . GLU A 1 193 ? -12.666 -2.902 -6.212 1.00 91.19 193 GLU A N 1
ATOM 1464 C CA . GLU A 1 193 ? -12.587 -1.466 -6.522 1.00 91.19 193 GLU A CA 1
ATOM 1465 C C . GLU A 1 193 ? -13.109 -0.617 -5.357 1.00 91.19 193 GLU A C 1
ATOM 1467 O O . GLU A 1 193 ? -12.505 0.388 -4.988 1.00 91.19 193 GLU A O 1
ATOM 1472 N N . THR A 1 194 ? -14.222 -1.036 -4.746 1.00 94.94 194 THR A N 1
ATOM 1473 C CA . THR A 1 194 ? -14.813 -0.330 -3.602 1.00 94.94 194 THR A CA 1
ATOM 1474 C C . THR A 1 194 ? -13.908 -0.408 -2.374 1.00 94.94 194 THR A C 1
ATOM 1476 O O . THR A 1 194 ? -13.716 0.605 -1.705 1.00 94.94 194 THR A O 1
ATOM 1479 N N . VAL A 1 195 ? -13.304 -1.569 -2.094 1.00 95.38 195 VAL A N 1
ATOM 1480 C CA . VAL A 1 195 ? -12.330 -1.722 -1.001 1.00 95.38 195 VAL A CA 1
ATOM 1481 C C . VAL A 1 195 ? -11.130 -0.800 -1.218 1.00 95.38 195 VAL A C 1
ATOM 1483 O O . VAL A 1 195 ? -10.788 -0.037 -0.318 1.00 95.38 195 VAL A O 1
ATOM 1486 N N . VAL A 1 196 ? -10.528 -0.807 -2.412 1.00 92.81 196 VAL A N 1
ATOM 1487 C CA . VAL A 1 196 ? -9.404 0.084 -2.755 1.00 92.81 196 VAL A CA 1
ATOM 1488 C C . VAL A 1 196 ? -9.808 1.555 -2.627 1.00 92.81 196 VAL A C 1
ATOM 1490 O O . VAL A 1 196 ? -9.067 2.343 -2.039 1.00 92.81 196 VAL A O 1
ATOM 1493 N N . GLY A 1 197 ? -10.995 1.925 -3.116 1.00 92.31 197 GLY A N 1
ATOM 1494 C CA . GLY A 1 197 ? -11.521 3.288 -3.033 1.00 92.31 197 GLY A CA 1
ATOM 1495 C C . GLY A 1 197 ? -11.709 3.768 -1.593 1.00 92.31 197 GLY A C 1
ATOM 1496 O O . GLY A 1 197 ? -11.277 4.867 -1.251 1.00 92.31 197 GLY A O 1
ATOM 1497 N N . VAL A 1 198 ? -12.279 2.922 -0.733 1.00 93.50 198 VAL A N 1
ATOM 1498 C CA . VAL A 1 198 ? -12.449 3.206 0.698 1.00 93.50 198 VAL A CA 1
ATOM 1499 C C . VAL A 1 198 ? -11.098 3.330 1.400 1.00 93.50 198 VAL A C 1
ATOM 1501 O O . VAL A 1 198 ? -10.887 4.292 2.138 1.00 93.50 198 VAL A O 1
ATOM 1504 N N . LEU A 1 199 ? -10.160 2.407 1.152 1.00 91.88 199 LEU A N 1
ATOM 1505 C CA . LEU A 1 199 ? -8.807 2.499 1.708 1.00 91.88 199 LEU A CA 1
ATOM 1506 C C . LEU A 1 199 ? -8.150 3.821 1.295 1.00 91.88 199 LEU A C 1
ATOM 1508 O O . LEU A 1 199 ? -7.686 4.566 2.154 1.00 91.88 199 LEU A O 1
ATOM 1512 N N . ARG A 1 200 ? -8.180 4.164 0.002 1.00 89.00 200 ARG A N 1
ATOM 1513 C CA . ARG A 1 200 ? -7.634 5.423 -0.520 1.00 89.00 200 ARG A CA 1
ATOM 1514 C C . ARG A 1 200 ? -8.244 6.644 0.168 1.00 89.00 200 ARG A C 1
ATOM 1516 O O . ARG A 1 200 ? -7.500 7.499 0.648 1.00 89.00 200 ARG A O 1
ATOM 1523 N N . GLU A 1 201 ? -9.574 6.744 0.196 1.00 89.38 201 GLU A N 1
ATOM 1524 C CA . GLU A 1 201 ? -10.290 7.893 0.763 1.00 89.38 201 GLU A CA 1
ATOM 1525 C C . GLU A 1 201 ? -9.869 8.121 2.218 1.00 89.38 201 GLU A C 1
ATOM 1527 O O . GLU A 1 201 ? -9.474 9.224 2.604 1.00 89.38 201 GLU A O 1
ATOM 1532 N N . ARG A 1 202 ? -9.863 7.055 3.018 1.00 88.88 202 ARG A N 1
ATOM 1533 C CA . ARG A 1 202 ? -9.599 7.150 4.452 1.00 88.88 202 ARG A CA 1
ATOM 1534 C C . ARG A 1 202 ? -8.127 7.352 4.772 1.00 88.88 202 ARG A C 1
ATOM 1536 O O . ARG A 1 202 ? -7.813 8.181 5.624 1.00 88.88 202 ARG A O 1
ATOM 1543 N N . LEU A 1 203 ? -7.227 6.683 4.052 1.00 86.50 203 LEU A N 1
ATOM 1544 C CA . LEU A 1 203 ? -5.780 6.875 4.179 1.00 86.50 203 LEU A CA 1
ATOM 1545 C C . LEU A 1 203 ? -5.335 8.284 3.769 1.00 86.50 203 LEU A C 1
ATOM 1547 O O . LEU A 1 203 ? -4.313 8.758 4.262 1.00 86.50 203 LEU A O 1
ATOM 1551 N N . SER A 1 204 ? -6.091 8.960 2.897 1.00 82.25 204 SER A N 1
ATOM 1552 C CA . SER A 1 204 ? -5.834 10.358 2.525 1.00 82.25 204 SER A CA 1
ATOM 1553 C C . SER A 1 204 ? -6.341 11.395 3.527 1.00 82.25 204 SER A C 1
ATOM 1555 O O . SER A 1 204 ? -5.941 12.557 3.470 1.00 82.25 204 SER A O 1
ATOM 1557 N N . GLY A 1 205 ? -7.194 10.980 4.464 1.00 79.25 205 GLY A N 1
ATOM 1558 C CA . GLY A 1 205 ? -7.835 11.864 5.429 1.00 79.25 205 GLY A CA 1
ATOM 1559 C C . GLY A 1 205 ? -7.932 11.236 6.812 1.00 79.25 205 GLY A C 1
ATOM 1560 O O . GLY A 1 205 ? -6.988 11.300 7.597 1.00 79.25 205 GLY A O 1
ATOM 1561 N N . GLY A 1 206 ? -9.100 10.666 7.127 1.00 68.50 206 GLY A N 1
ATOM 1562 C CA . GLY A 1 206 ? -9.490 10.260 8.484 1.00 68.50 206 GLY A CA 1
ATOM 1563 C C . GLY A 1 206 ? -8.545 9.282 9.190 1.00 68.50 206 GLY A C 1
ATOM 1564 O O . GLY A 1 206 ? -8.506 9.263 10.416 1.00 68.50 206 GLY A O 1
ATOM 1565 N N . TRP A 1 207 ? -7.750 8.507 8.450 1.00 74.94 207 TRP A N 1
ATOM 1566 C CA . TRP A 1 207 ? -6.791 7.537 8.991 1.00 74.94 207 TRP A CA 1
ATOM 1567 C C . TRP A 1 207 ? -5.334 8.020 8.931 1.00 74.94 207 TRP A C 1
ATOM 1569 O O . TRP A 1 207 ? -4.412 7.240 9.155 1.00 74.94 207 TRP A O 1
ATOM 1579 N N . ALA A 1 208 ? -5.098 9.309 8.661 1.00 63.97 208 ALA A N 1
ATOM 1580 C CA . ALA A 1 208 ? -3.751 9.886 8.659 1.00 63.97 208 ALA A CA 1
ATOM 1581 C C . ALA A 1 208 ? -3.069 9.825 10.045 1.00 63.97 208 ALA A C 1
ATOM 1583 O O . ALA A 1 208 ? -1.846 9.908 10.141 1.00 63.97 208 ALA A O 1
ATOM 1584 N N . ARG A 1 209 ? -3.849 9.693 11.131 1.00 65.25 209 ARG A N 1
ATOM 1585 C CA . ARG A 1 209 ? -3.382 9.415 12.503 1.00 65.25 209 ARG A CA 1
ATOM 1586 C C . ARG A 1 209 ? -4.466 8.586 13.203 1.00 65.25 209 ARG A C 1
ATOM 1588 O O . ARG A 1 209 ? -5.460 9.186 13.611 1.00 65.25 209 ARG A O 1
ATOM 1595 N N . PRO A 1 210 ? -4.331 7.249 13.303 1.00 67.44 210 PRO A N 1
ATOM 1596 C CA . PRO A 1 210 ? -3.156 6.510 13.806 1.00 67.44 210 PRO A CA 1
ATOM 1597 C C . PRO A 1 210 ? -2.261 5.851 12.731 1.00 67.44 210 PRO A C 1
ATOM 1599 O O . PRO A 1 210 ? -2.504 6.002 11.539 1.00 67.44 210 PRO A O 1
ATOM 1602 N N . HIS A 1 211 ? -1.203 5.141 13.165 1.00 77.75 211 HIS A N 1
ATOM 1603 C CA . HIS A 1 211 ? -0.395 4.274 12.291 1.00 77.75 211 HIS A CA 1
ATOM 1604 C C . HIS A 1 211 ? -1.280 3.137 11.776 1.00 77.75 211 HIS A C 1
ATOM 1606 O O . HIS A 1 211 ? -1.738 2.328 12.582 1.00 77.75 211 HIS A O 1
ATOM 1612 N N . VAL A 1 212 ? -1.516 3.102 10.467 1.00 88.06 212 VAL A N 1
ATOM 1613 C CA . VAL A 1 212 ? -2.228 2.012 9.801 1.00 88.06 212 VAL A CA 1
ATOM 1614 C C . VAL A 1 212 ? -1.249 1.275 8.907 1.00 88.06 212 VAL A C 1
ATOM 1616 O O . VAL A 1 212 ? -0.609 1.881 8.046 1.00 88.06 212 VAL A O 1
ATOM 1619 N N . ASP A 1 213 ? -1.162 -0.028 9.120 1.00 91.44 213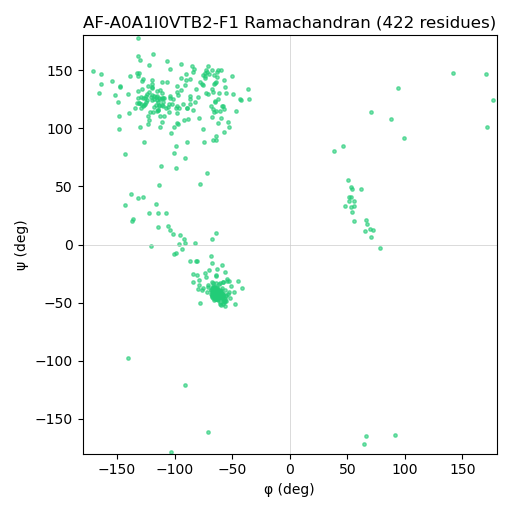 ASP A N 1
ATOM 1620 C CA . ASP A 1 213 ? -0.334 -0.932 8.344 1.00 91.44 213 ASP A CA 1
ATOM 1621 C C . ASP A 1 213 ? -1.155 -1.564 7.213 1.00 91.44 213 ASP A C 1
ATOM 1623 O O . ASP A 1 213 ? -2.343 -1.849 7.377 1.00 91.44 213 ASP A O 1
ATOM 1627 N N . LEU A 1 214 ? -0.530 -1.774 6.055 1.00 92.38 214 LEU A N 1
ATOM 1628 C CA . LEU A 1 214 ? -1.178 -2.332 4.868 1.00 92.38 214 LEU A CA 1
ATOM 1629 C C . LEU A 1 214 ? -0.443 -3.595 4.424 1.00 92.38 214 LEU A C 1
ATOM 1631 O O . LEU A 1 214 ? 0.641 -3.517 3.852 1.00 92.38 214 LEU A O 1
ATOM 1635 N N . ASP A 1 215 ? -1.040 -4.763 4.643 1.00 95.19 215 ASP A N 1
ATOM 1636 C CA . ASP A 1 215 ? -0.542 -6.017 4.074 1.00 95.19 215 ASP A CA 1
ATOM 1637 C C . ASP A 1 215 ? -1.361 -6.399 2.840 1.00 95.19 215 ASP A C 1
ATOM 1639 O O . ASP A 1 215 ? -2.461 -6.937 2.951 1.00 95.19 215 ASP A O 1
ATOM 1643 N N . LEU A 1 216 ? -0.812 -6.136 1.658 1.00 95.56 216 LEU A N 1
ATOM 1644 C CA . LEU A 1 216 ? -1.387 -6.491 0.360 1.00 95.56 216 LEU A CA 1
ATOM 1645 C C . LEU A 1 216 ? -0.516 -7.527 -0.365 1.00 95.56 216 LEU A C 1
ATOM 1647 O O . LEU A 1 216 ? -0.524 -7.616 -1.592 1.00 95.56 216 LEU A O 1
ATOM 1651 N N . SER A 1 217 ? 0.225 -8.334 0.398 1.00 95.38 217 SER A N 1
ATOM 1652 C CA . SER A 1 217 ? 1.097 -9.373 -0.153 1.00 95.38 217 SER A CA 1
ATOM 1653 C C . SER A 1 217 ? 0.302 -10.415 -0.935 1.00 95.38 217 SER A C 1
ATOM 1655 O O . SER A 1 217 ? -0.682 -10.966 -0.424 1.00 95.38 217 SER A O 1
ATOM 1657 N N . GLY A 1 218 ? 0.750 -10.719 -2.153 1.00 94.56 218 GLY A N 1
ATOM 1658 C CA . GLY A 1 218 ? 0.093 -11.671 -3.051 1.00 94.56 218 GLY A CA 1
ATOM 1659 C C . GLY A 1 218 ? -1.242 -11.197 -3.635 1.00 94.56 218 GLY A C 1
ATOM 1660 O O . GLY A 1 218 ? -1.934 -11.993 -4.263 1.00 94.56 218 GLY A O 1
ATOM 1661 N N . ALA A 1 219 ? -1.646 -9.942 -3.409 1.00 94.62 219 ALA A N 1
ATOM 1662 C CA . ALA A 1 219 ? -2.904 -9.422 -3.936 1.00 94.62 219 ALA A CA 1
ATOM 1663 C C . ALA A 1 219 ? -2.811 -9.132 -5.442 1.00 94.62 219 ALA A C 1
ATOM 1665 O O . ALA A 1 219 ? -1.779 -8.671 -5.928 1.00 94.62 219 ALA A O 1
ATOM 1666 N N . VAL A 1 220 ? -3.919 -9.335 -6.160 1.00 92.38 220 VAL A N 1
ATOM 1667 C CA . VAL A 1 220 ? -4.094 -8.851 -7.538 1.00 92.38 220 VAL A CA 1
ATOM 1668 C C . VAL A 1 220 ? -4.850 -7.527 -7.483 1.00 92.38 220 VAL A C 1
ATOM 1670 O O . VAL A 1 220 ? -5.981 -7.465 -6.990 1.00 92.38 220 VAL A O 1
ATOM 1673 N N . LEU A 1 221 ? -4.201 -6.462 -7.943 1.00 92.31 221 LEU A N 1
ATOM 1674 C CA . LEU A 1 221 ? -4.606 -5.077 -7.741 1.00 92.31 221 LEU A CA 1
ATOM 1675 C C . LEU A 1 221 ? -4.763 -4.387 -9.098 1.00 92.31 221 LEU A C 1
ATOM 1677 O O . LEU A 1 221 ? -3.778 -4.030 -9.741 1.00 92.31 221 LEU A O 1
ATOM 1681 N N . ALA A 1 222 ? -6.010 -4.202 -9.523 1.00 90.19 222 ALA A N 1
ATOM 1682 C CA . ALA A 1 222 ? -6.337 -3.477 -10.744 1.00 90.19 222 ALA A CA 1
ATOM 1683 C C . ALA A 1 222 ? -6.547 -1.984 -10.458 1.00 90.19 222 ALA A C 1
ATOM 1685 O O . ALA A 1 222 ? -7.203 -1.633 -9.476 1.00 90.19 222 ALA A O 1
ATOM 1686 N N . ASP A 1 223 ? -6.002 -1.125 -11.322 1.00 89.25 223 ASP A N 1
ATOM 1687 C CA . ASP A 1 223 ? -6.195 0.332 -11.295 1.00 89.25 223 ASP A CA 1
ATOM 1688 C C . ASP A 1 223 ? -5.920 0.985 -9.923 1.00 89.25 223 ASP A C 1
ATOM 1690 O O . ASP A 1 223 ? -6.651 1.860 -9.445 1.00 89.25 223 ASP A O 1
ATOM 1694 N N . MET A 1 224 ? -4.859 0.525 -9.253 1.00 89.50 224 MET A N 1
ATOM 1695 C CA . MET A 1 224 ? -4.496 0.975 -7.911 1.00 89.50 224 MET A CA 1
ATOM 1696 C C . MET A 1 224 ? -4.099 2.459 -7.910 1.00 89.50 224 MET A C 1
ATOM 1698 O O . MET A 1 224 ? -3.139 2.843 -8.568 1.00 89.50 224 MET A O 1
ATOM 1702 N N . ASP A 1 225 ? -4.767 3.295 -7.109 1.00 88.88 225 ASP A N 1
ATOM 1703 C CA . ASP A 1 225 ? -4.424 4.719 -6.973 1.00 88.88 225 ASP A CA 1
ATOM 1704 C C . ASP A 1 225 ? -4.293 5.150 -5.510 1.00 88.88 225 ASP A C 1
ATOM 1706 O O . ASP A 1 225 ? -5.273 5.466 -4.833 1.00 88.88 225 ASP A O 1
ATOM 1710 N N . PHE A 1 226 ? -3.045 5.245 -5.059 1.00 86.19 226 PHE A N 1
ATOM 1711 C CA . PHE A 1 226 ? -2.615 5.741 -3.757 1.00 86.19 226 PHE A CA 1
ATOM 1712 C C . PHE A 1 226 ? -1.810 7.044 -3.893 1.00 86.19 226 PHE A C 1
ATOM 1714 O O . PHE A 1 226 ? -0.733 7.179 -3.329 1.00 86.19 226 PHE A O 1
ATOM 1721 N N . THR A 1 227 ? -2.336 8.039 -4.617 1.00 81.50 227 THR A N 1
ATOM 1722 C CA . THR A 1 227 ? -1.691 9.364 -4.807 1.00 81.50 227 THR A CA 1
ATOM 1723 C C . THR A 1 227 ? -1.601 10.235 -3.536 1.00 81.50 227 THR A C 1
ATOM 1725 O O . THR A 1 227 ? -0.899 11.243 -3.501 1.00 81.50 227 THR A O 1
ATOM 1728 N N . SER A 1 228 ? -2.339 9.934 -2.468 1.00 74.81 228 SER A N 1
ATOM 1729 C CA . SER A 1 228 ? -2.411 10.832 -1.299 1.00 74.81 228 SER A CA 1
ATOM 1730 C C . SER A 1 228 ? -2.467 10.093 0.031 1.00 74.81 228 SER A C 1
ATOM 1732 O O . SER A 1 228 ? -3.118 10.559 0.955 1.00 74.81 228 SER A O 1
ATOM 1734 N N . VAL A 1 229 ? -1.794 8.948 0.146 1.00 79.38 229 VAL A N 1
ATOM 1735 C CA . VAL A 1 229 ? -1.750 8.182 1.401 1.00 79.38 229 VAL A CA 1
ATOM 1736 C C . VAL A 1 229 ? -0.948 8.952 2.446 1.00 79.38 229 VAL A C 1
ATOM 1738 O O . VAL A 1 229 ? 0.228 9.212 2.233 1.00 79.38 229 VAL A O 1
ATOM 1741 N N . ALA A 1 230 ? -1.569 9.306 3.573 1.00 76.19 230 ALA A N 1
ATOM 1742 C CA . ALA A 1 230 ? -0.985 10.143 4.626 1.00 76.19 230 ALA A CA 1
ATOM 1743 C C . ALA A 1 230 ? -0.776 9.406 5.965 1.00 76.19 230 ALA A C 1
ATOM 1745 O O . ALA A 1 230 ? -0.579 10.053 6.994 1.00 76.19 230 ALA A O 1
ATOM 1746 N N . THR A 1 231 ? -0.829 8.070 5.975 1.00 77.19 231 THR A N 1
ATOM 1747 C CA . THR A 1 231 ? -0.563 7.270 7.183 1.00 77.19 231 THR A CA 1
ATOM 1748 C C . THR A 1 231 ? 0.934 7.008 7.377 1.00 77.19 231 THR A C 1
ATOM 1750 O O . THR A 1 231 ? 1.700 6.982 6.413 1.00 77.19 231 THR A O 1
ATOM 1753 N N . SER A 1 232 ? 1.347 6.797 8.629 1.00 78.50 232 SER A N 1
ATOM 1754 C CA . SER A 1 232 ? 2.744 6.581 9.027 1.00 78.50 232 SER A CA 1
ATOM 1755 C C . SER A 1 232 ? 3.121 5.114 9.285 1.00 78.50 232 SER A C 1
ATOM 1757 O O . SER A 1 232 ? 4.208 4.854 9.803 1.00 78.50 232 SER A O 1
ATOM 1759 N N . GLY A 1 233 ? 2.244 4.157 8.960 1.00 85.19 233 GLY A N 1
ATOM 1760 C CA . GLY A 1 233 ? 2.517 2.719 9.097 1.00 85.19 233 GLY A CA 1
ATOM 1761 C C . GLY A 1 233 ? 3.535 2.169 8.088 1.00 85.19 233 GLY A C 1
ATOM 1762 O O . GLY A 1 233 ? 4.324 2.913 7.487 1.00 85.19 233 GLY A O 1
ATOM 1763 N N . TRP A 1 234 ? 3.534 0.849 7.919 1.00 88.19 234 TRP A N 1
ATOM 1764 C CA . TRP A 1 234 ? 4.243 0.157 6.835 1.00 88.19 234 TRP A CA 1
ATOM 1765 C C . TRP A 1 234 ? 3.268 -0.360 5.773 1.00 88.19 234 TRP A C 1
ATOM 1767 O O . TRP A 1 234 ? 2.083 -0.551 6.036 1.00 88.19 234 TRP A O 1
ATOM 1777 N N . ALA A 1 235 ? 3.765 -0.591 4.560 1.00 90.31 235 ALA A N 1
ATOM 1778 C CA . ALA A 1 235 ? 2.989 -1.210 3.492 1.00 90.31 235 ALA A CA 1
ATOM 1779 C C . ALA A 1 235 ? 3.786 -2.333 2.825 1.00 90.31 235 ALA A C 1
ATOM 1781 O O . ALA A 1 235 ? 4.950 -2.165 2.471 1.00 90.31 235 ALA A O 1
ATOM 1782 N N . ARG A 1 236 ? 3.164 -3.495 2.651 1.00 92.94 236 ARG A N 1
ATOM 1783 C CA . ARG A 1 236 ? 3.777 -4.660 2.019 1.00 92.94 236 ARG A CA 1
ATOM 1784 C C . ARG A 1 236 ? 2.985 -5.044 0.781 1.00 92.94 236 ARG A C 1
ATOM 1786 O O . ARG A 1 236 ? 1.792 -5.321 0.868 1.00 92.94 236 ARG A O 1
ATOM 1793 N N . PHE A 1 237 ? 3.681 -5.110 -0.344 1.00 93.94 237 PHE A N 1
ATOM 1794 C CA . PHE A 1 237 ? 3.165 -5.550 -1.637 1.00 93.94 237 PHE A CA 1
ATOM 1795 C C . PHE A 1 237 ? 3.984 -6.731 -2.173 1.00 93.94 237 PHE A C 1
ATOM 1797 O O . PHE A 1 237 ? 4.099 -6.924 -3.380 1.00 93.94 237 PHE A O 1
ATOM 1804 N N . ASP A 1 238 ? 4.592 -7.511 -1.277 1.00 94.56 238 ASP A N 1
ATOM 1805 C CA . ASP A 1 238 ? 5.447 -8.632 -1.657 1.00 94.56 238 ASP A CA 1
ATOM 1806 C C . ASP A 1 238 ? 4.625 -9.679 -2.434 1.00 94.56 238 ASP A C 1
ATOM 1808 O O . ASP A 1 238 ? 3.571 -10.130 -1.975 1.00 94.56 238 ASP A O 1
ATOM 1812 N N . GLY A 1 239 ? 5.078 -10.043 -3.635 1.00 95.19 239 GLY A N 1
ATOM 1813 C CA . GLY A 1 239 ? 4.371 -10.946 -4.547 1.00 95.19 239 GLY A CA 1
ATOM 1814 C C . GLY A 1 239 ? 3.039 -10.413 -5.087 1.00 95.19 239 GLY A C 1
ATOM 1815 O O . GLY A 1 239 ? 2.258 -11.194 -5.625 1.00 95.19 239 GLY A O 1
ATOM 1816 N N . ALA A 1 240 ? 2.724 -9.127 -4.900 1.00 95.69 240 ALA A N 1
ATOM 1817 C CA . ALA A 1 240 ? 1.505 -8.533 -5.443 1.00 95.69 240 ALA A CA 1
ATOM 1818 C C . ALA A 1 240 ? 1.610 -8.344 -6.964 1.00 95.69 240 ALA A C 1
ATOM 1820 O O . ALA A 1 240 ? 2.694 -8.102 -7.492 1.00 95.69 240 ALA A O 1
ATOM 1821 N N . ARG A 1 241 ? 0.470 -8.412 -7.657 1.00 95.19 241 ARG A N 1
ATOM 1822 C CA . ARG A 1 241 ? 0.360 -8.227 -9.107 1.00 95.19 241 ARG A CA 1
ATOM 1823 C C . ARG A 1 241 ? -0.490 -6.997 -9.405 1.00 95.19 241 ARG A C 1
ATOM 1825 O O . ARG A 1 241 ? -1.648 -6.932 -8.998 1.00 95.19 241 ARG A O 1
ATOM 1832 N N . PHE A 1 242 ? 0.088 -6.022 -10.092 1.00 94.56 242 PHE A N 1
ATOM 1833 C CA . PHE A 1 242 ? -0.546 -4.757 -10.450 1.00 94.56 242 PHE A CA 1
ATOM 1834 C C . PHE A 1 242 ? -0.972 -4.784 -11.916 1.00 94.56 242 PHE A C 1
ATOM 1836 O O . PHE A 1 242 ? -0.138 -4.957 -12.803 1.00 94.56 242 PHE A O 1
ATOM 1843 N N . GLU A 1 243 ? -2.263 -4.603 -12.171 1.00 93.00 243 GLU A N 1
ATOM 1844 C CA . GLU A 1 243 ? -2.881 -4.729 -13.495 1.00 93.00 243 GLU A CA 1
ATOM 1845 C C . GLU A 1 243 ? -3.790 -3.527 -13.802 1.00 93.00 243 GLU A C 1
ATOM 1847 O O . GLU A 1 243 ? -3.985 -2.632 -12.975 1.00 93.00 243 GLU A O 1
ATOM 1852 N N . GLY A 1 244 ? -4.373 -3.509 -15.000 1.00 89.81 244 GLY A N 1
ATOM 1853 C CA . GLY A 1 244 ? -5.287 -2.458 -15.441 1.00 89.81 244 GLY A CA 1
ATOM 1854 C C . GLY A 1 244 ? -4.587 -1.319 -16.179 1.00 89.81 244 GLY A C 1
ATOM 1855 O O . GLY A 1 244 ? -3.457 -1.447 -16.654 1.00 89.81 244 GLY A O 1
ATOM 1856 N N . GLY A 1 245 ? -5.278 -0.192 -16.307 1.00 91.88 245 GLY A N 1
ATOM 1857 C CA . GLY A 1 245 ? -4.782 0.967 -17.041 1.00 91.88 245 GLY A CA 1
ATOM 1858 C C . GLY A 1 245 ? -3.778 1.795 -16.244 1.00 91.88 245 GLY A C 1
ATOM 1859 O O . GLY A 1 245 ? -2.898 2.429 -16.832 1.00 91.88 245 GLY A O 1
ATOM 1860 N N . ARG A 1 246 ? -3.884 1.838 -14.907 1.00 92.38 246 ARG A N 1
ATOM 1861 C CA . ARG A 1 246 ? -2.994 2.700 -14.117 1.00 92.38 246 ARG A CA 1
ATOM 1862 C C . ARG A 1 246 ? -2.717 2.225 -12.697 1.00 92.38 246 ARG A C 1
ATOM 1864 O O . ARG A 1 246 ? -3.628 2.069 -11.904 1.00 92.38 246 ARG A O 1
ATOM 1871 N N . THR A 1 247 ? -1.442 2.159 -12.330 1.00 93.19 247 THR A N 1
ATOM 1872 C CA . THR A 1 247 ? -1.001 1.993 -10.941 1.00 93.19 247 THR A CA 1
ATOM 1873 C C . THR A 1 247 ? -0.257 3.240 -10.474 1.00 93.19 247 THR A C 1
ATOM 1875 O O . THR A 1 247 ? 0.731 3.639 -11.079 1.00 93.19 247 THR A O 1
ATOM 1878 N N . ILE A 1 248 ? -0.723 3.871 -9.399 1.00 90.12 248 ILE A N 1
ATOM 1879 C CA . ILE A 1 248 ? -0.099 5.042 -8.790 1.00 90.12 248 ILE A CA 1
ATOM 1880 C C . ILE A 1 248 ? 0.167 4.780 -7.307 1.00 90.12 248 ILE A C 1
ATOM 1882 O O . ILE A 1 248 ? -0.764 4.584 -6.529 1.00 90.12 248 ILE A O 1
ATOM 1886 N N . LEU A 1 249 ? 1.429 4.857 -6.894 1.00 86.56 249 LEU A N 1
ATOM 1887 C CA . LEU A 1 249 ? 1.879 4.567 -5.534 1.00 86.56 249 LEU A CA 1
ATOM 1888 C C . LEU A 1 249 ? 2.682 5.753 -4.974 1.00 86.56 249 LEU A C 1
ATOM 1890 O O . LEU A 1 249 ? 3.906 5.826 -5.087 1.00 86.56 249 LEU A O 1
ATOM 1894 N N . ASP A 1 250 ? 1.982 6.706 -4.355 1.00 81.62 250 ASP A N 1
ATOM 1895 C CA . ASP A 1 250 ? 2.585 7.836 -3.640 1.00 81.62 250 ASP A CA 1
ATOM 1896 C C . ASP A 1 250 ? 2.615 7.551 -2.134 1.00 81.62 250 ASP A C 1
ATOM 1898 O O . ASP A 1 250 ? 1.718 7.907 -1.366 1.00 81.62 250 ASP A O 1
ATOM 1902 N N . LEU A 1 251 ? 3.663 6.839 -1.727 1.00 77.31 251 LEU A N 1
ATOM 1903 C CA . LEU A 1 251 ? 3.798 6.242 -0.398 1.00 77.31 251 LEU A CA 1
ATOM 1904 C C . LEU A 1 251 ? 4.829 6.983 0.470 1.00 77.31 251 LEU A C 1
ATOM 1906 O O . LEU A 1 251 ? 5.429 6.404 1.374 1.00 77.31 251 LEU A O 1
ATOM 1910 N N . ARG A 1 252 ? 5.035 8.283 0.213 1.00 76.31 252 ARG A N 1
ATOM 1911 C CA . ARG A 1 252 ? 6.056 9.126 0.872 1.00 76.31 252 ARG A CA 1
ATOM 1912 C C . ARG A 1 252 ? 5.983 9.143 2.403 1.00 76.31 252 ARG A C 1
ATOM 1914 O O . ARG A 1 252 ? 7.009 9.273 3.067 1.00 76.31 252 ARG A O 1
ATOM 1921 N N . TRP A 1 253 ? 4.780 9.004 2.961 1.00 77.12 253 TRP A N 1
ATOM 1922 C CA . TRP A 1 253 ? 4.540 9.081 4.404 1.00 77.12 253 TRP A CA 1
ATOM 1923 C C . TRP A 1 253 ? 4.730 7.741 5.129 1.00 7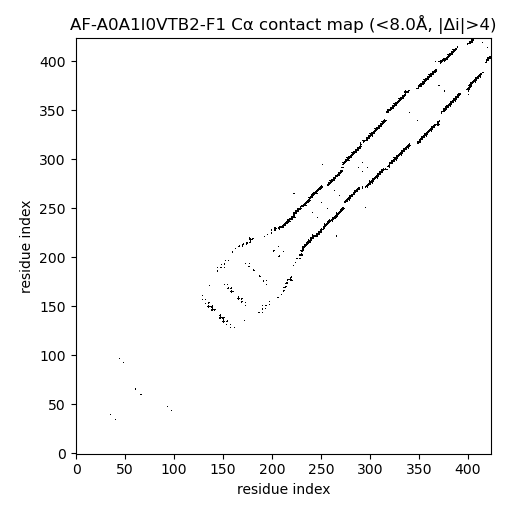7.12 253 TRP A C 1
ATOM 1925 O O . TRP A 1 253 ? 4.874 7.732 6.352 1.00 77.12 253 T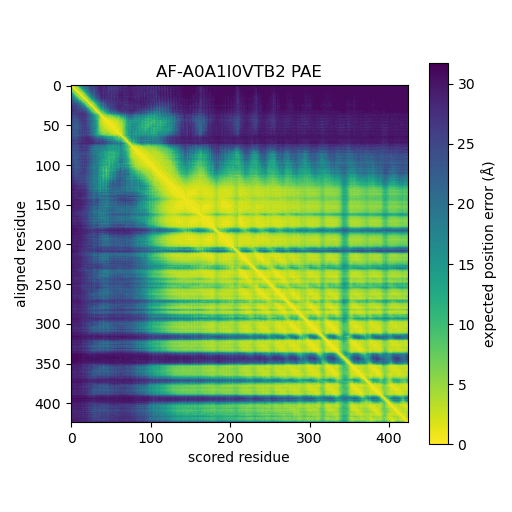RP A O 1
ATOM 1935 N N . LEU A 1 254 ? 4.803 6.629 4.391 1.00 77.94 254 LEU A N 1
ATOM 1936 C CA . LEU A 1 254 ? 5.014 5.301 4.956 1.00 77.94 254 LEU A CA 1
ATOM 1937 C C . LEU A 1 254 ? 6.489 5.094 5.315 1.00 77.94 254 LEU A C 1
ATOM 1939 O O . LEU A 1 254 ? 7.413 5.512 4.603 1.00 77.94 254 LEU A O 1
ATOM 1943 N N . SER A 1 255 ? 6.717 4.457 6.460 1.00 75.50 255 SER A N 1
ATOM 1944 C CA . SER A 1 255 ? 8.060 4.287 7.020 1.00 75.50 255 SER A CA 1
ATOM 1945 C C . SER A 1 255 ? 8.833 3.150 6.349 1.00 75.50 255 SER A C 1
ATOM 1947 O O . SER A 1 255 ? 10.024 3.317 6.085 1.00 75.50 255 SER A O 1
ATOM 1949 N N . ASN A 1 256 ? 8.149 2.051 6.014 1.00 80.44 256 ASN A N 1
ATOM 1950 C CA . ASN A 1 256 ? 8.714 0.857 5.391 1.00 80.44 256 ASN A CA 1
ATOM 1951 C C . ASN A 1 256 ? 7.754 0.326 4.317 1.00 80.44 256 ASN A C 1
ATOM 1953 O O . ASN A 1 256 ? 6.651 -0.109 4.652 1.00 80.44 256 ASN A O 1
ATOM 1957 N N . THR A 1 257 ? 8.162 0.384 3.051 1.00 85.50 257 THR A N 1
ATOM 1958 C CA . THR A 1 257 ? 7.348 -0.074 1.921 1.00 85.50 257 THR A CA 1
ATOM 1959 C C . THR A 1 257 ? 8.144 -1.071 1.097 1.00 85.50 257 THR A C 1
ATOM 1961 O O . THR A 1 257 ? 9.193 -0.700 0.578 1.00 85.50 257 THR A O 1
ATOM 1964 N N . THR A 1 258 ? 7.645 -2.300 0.954 1.00 89.06 258 THR A N 1
ATOM 1965 C CA . THR A 1 258 ? 8.334 -3.363 0.206 1.00 89.06 258 THR A CA 1
ATOM 1966 C C . THR A 1 258 ? 7.501 -3.873 -0.966 1.00 89.06 258 THR A C 1
ATOM 1968 O O . THR A 1 258 ? 6.281 -4.019 -0.865 1.00 89.06 258 THR A O 1
ATOM 1971 N N . PHE A 1 259 ? 8.187 -4.162 -2.073 1.00 92.31 259 PHE A N 1
ATOM 1972 C CA . PHE A 1 259 ? 7.622 -4.715 -3.310 1.00 92.31 259 PHE A CA 1
ATOM 1973 C C . PHE A 1 259 ? 8.378 -5.975 -3.744 1.00 92.31 259 PHE A C 1
ATOM 1975 O O . PHE A 1 259 ? 8.715 -6.142 -4.918 1.00 92.31 259 PHE A O 1
ATOM 1982 N N . SER A 1 260 ? 8.726 -6.839 -2.790 1.00 93.12 260 SER A N 1
ATOM 1983 C CA . SER A 1 260 ? 9.598 -7.980 -3.071 1.00 93.12 260 SER A CA 1
ATOM 1984 C C . SER A 1 260 ? 8.906 -8.948 -4.026 1.00 93.12 260 SER A C 1
ATOM 1986 O O . SER A 1 260 ? 7.817 -9.422 -3.710 1.00 93.12 260 SER A O 1
ATOM 1988 N N . ALA A 1 261 ? 9.517 -9.254 -5.171 1.00 93.94 261 ALA A N 1
ATOM 1989 C CA . ALA A 1 261 ? 8.924 -10.119 -6.198 1.00 93.94 261 ALA A CA 1
ATOM 1990 C C . ALA A 1 261 ? 7.521 -9.677 -6.677 1.00 93.94 261 ALA A C 1
ATOM 1992 O O . ALA A 1 261 ? 6.709 -10.513 -7.066 1.00 93.94 261 ALA A O 1
ATOM 1993 N N . ALA A 1 262 ? 7.210 -8.378 -6.611 1.00 95.75 262 ALA A N 1
ATOM 1994 C CA . ALA A 1 262 ? 5.966 -7.841 -7.155 1.00 95.75 262 ALA A CA 1
ATOM 1995 C C . ALA A 1 262 ? 6.002 -7.794 -8.693 1.00 95.75 262 ALA A C 1
ATOM 1997 O O . ALA A 1 262 ? 7.051 -7.543 -9.289 1.00 95.75 262 ALA A O 1
ATOM 1998 N N . GLU A 1 263 ? 4.849 -7.983 -9.329 1.00 96.44 263 GLU A N 1
ATOM 1999 C CA . GLU A 1 263 ? 4.680 -7.915 -10.781 1.00 96.44 263 GLU A CA 1
ATOM 2000 C C . GLU A 1 263 ? 3.882 -6.670 -11.175 1.00 96.44 263 GLU A C 1
ATOM 2002 O O . GLU A 1 263 ? 2.759 -6.470 -10.716 1.00 96.44 263 GLU A O 1
ATOM 2007 N N . PHE A 1 264 ? 4.428 -5.850 -12.067 1.00 95.88 264 PHE A N 1
ATOM 2008 C CA . PHE A 1 264 ? 3.772 -4.666 -12.610 1.00 95.88 264 PHE A CA 1
ATOM 2009 C C . PHE A 1 264 ? 3.472 -4.873 -14.095 1.00 95.88 264 PHE A C 1
ATOM 2011 O O . PHE A 1 264 ? 4.375 -4.926 -14.930 1.00 95.88 264 PHE A O 1
ATOM 2018 N N . LEU A 1 265 ? 2.181 -4.998 -14.398 1.00 95.25 265 LEU A N 1
ATOM 2019 C CA . LEU A 1 265 ? 1.625 -5.267 -15.728 1.00 95.25 265 LEU A CA 1
ATOM 2020 C C . LEU A 1 265 ? 0.671 -4.159 -16.198 1.00 95.25 265 LEU A C 1
ATOM 2022 O O . LEU A 1 265 ? 0.089 -4.259 -17.276 1.00 95.25 265 LEU A O 1
ATOM 2026 N N . ALA A 1 266 ? 0.449 -3.140 -15.367 1.00 93.62 266 ALA A N 1
ATOM 2027 C CA . ALA A 1 266 ? -0.426 -2.028 -15.696 1.00 93.62 266 ALA A CA 1
ATOM 2028 C C . ALA A 1 266 ? 0.138 -1.208 -16.867 1.00 93.62 266 ALA A C 1
ATOM 2030 O O . ALA A 1 266 ? 1.350 -1.008 -16.970 1.00 93.62 266 ALA A O 1
ATOM 2031 N N . GLU A 1 267 ? -0.745 -0.660 -17.711 1.00 95.19 267 GLU A N 1
ATOM 2032 C CA . GLU A 1 267 ? -0.333 0.140 -18.879 1.00 95.19 267 GLU A CA 1
ATOM 2033 C C . GLU A 1 267 ? 0.533 1.340 -18.484 1.00 95.19 267 GLU A C 1
ATOM 2035 O O . GLU A 1 267 ? 1.429 1.748 -19.225 1.00 95.19 267 GLU A O 1
ATOM 2040 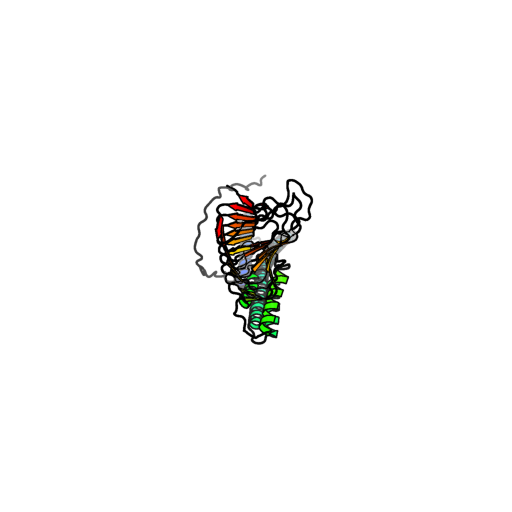N N . ARG A 1 268 ? 0.281 1.908 -17.303 1.00 94.44 268 ARG A N 1
ATOM 2041 C CA . ARG A 1 268 ? 1.063 3.002 -16.744 1.00 94.44 268 ARG A CA 1
ATOM 2042 C C . ARG A 1 268 ? 1.261 2.825 -15.251 1.00 94.44 268 ARG A C 1
ATOM 2044 O O . ARG A 1 268 ? 0.294 2.678 -14.508 1.00 94.44 268 ARG A O 1
ATOM 2051 N N . THR A 1 269 ? 2.505 2.938 -14.810 1.00 93.19 269 THR A N 1
ATOM 2052 C CA . THR A 1 269 ? 2.880 2.779 -13.412 1.00 93.19 269 THR A CA 1
ATOM 2053 C C . THR A 1 269 ? 3.685 3.982 -12.923 1.00 93.19 269 THR A C 1
ATOM 2055 O O . THR A 1 269 ? 4.681 4.355 -13.531 1.00 93.19 269 THR A O 1
ATOM 2058 N N . GLU A 1 270 ? 3.245 4.603 -11.832 1.00 89.19 270 GLU A N 1
ATOM 2059 C CA . GLU A 1 270 ? 3.848 5.783 -11.206 1.00 89.19 270 GLU A CA 1
ATOM 2060 C C . GLU A 1 270 ? 4.179 5.487 -9.743 1.00 89.19 270 GLU A C 1
ATOM 2062 O O . GLU A 1 270 ? 3.300 5.079 -8.981 1.00 89.19 270 GLU A O 1
ATOM 2067 N N . PHE A 1 271 ? 5.408 5.769 -9.312 1.00 80.81 271 PHE A N 1
ATOM 2068 C CA . PHE A 1 271 ? 5.797 5.673 -7.901 1.00 80.81 271 PHE A CA 1
ATOM 2069 C C . PHE A 1 271 ? 6.521 6.934 -7.442 1.00 80.81 271 PHE A C 1
ATOM 2071 O O . PHE A 1 271 ? 7.233 7.574 -8.214 1.00 80.81 271 PHE A O 1
ATOM 2078 N N . GLY A 1 272 ? 6.330 7.273 -6.167 1.00 77.19 272 GLY A N 1
ATOM 2079 C CA . GLY A 1 272 ? 7.194 8.200 -5.437 1.00 77.19 272 GLY A CA 1
ATOM 2080 C C . GLY A 1 272 ? 8.317 7.433 -4.734 1.00 77.19 272 GLY A C 1
ATOM 2081 O O . GLY A 1 272 ? 9.067 6.694 -5.360 1.00 77.19 272 GLY A O 1
ATOM 2082 N N . LYS A 1 273 ? 8.389 7.557 -3.404 1.00 76.81 273 LYS A N 1
ATOM 2083 C CA . LYS A 1 273 ? 9.269 6.745 -2.547 1.00 76.81 273 LYS A CA 1
ATOM 2084 C C . LYS A 1 273 ? 8.971 5.246 -2.705 1.00 76.81 273 LYS A C 1
ATOM 2086 O O . LYS A 1 273 ? 7.872 4.815 -2.347 1.00 76.81 273 LYS A O 1
ATOM 2091 N N . ALA A 1 274 ? 9.950 4.457 -3.150 1.00 75.69 274 ALA A N 1
ATOM 2092 C CA . ALA A 1 274 ? 9.823 3.003 -3.229 1.00 75.69 274 ALA A CA 1
ATOM 2093 C C . ALA A 1 274 ? 11.183 2.288 -3.152 1.00 75.69 274 ALA A C 1
ATOM 2095 O O . ALA A 1 274 ? 12.164 2.736 -3.746 1.00 75.69 274 ALA A O 1
ATOM 2096 N N . GLU A 1 275 ? 11.209 1.159 -2.442 1.00 84.12 275 GLU A N 1
ATOM 2097 C CA . GLU A 1 275 ? 12.300 0.183 -2.465 1.00 84.12 275 GLU A CA 1
ATOM 2098 C C . GLU A 1 275 ? 11.754 -1.115 -3.068 1.00 84.12 275 GLU A C 1
ATOM 2100 O O . GLU A 1 275 ? 10.829 -1.734 -2.529 1.00 84.12 275 GLU A O 1
ATOM 2105 N N . LEU A 1 276 ? 12.289 -1.499 -4.226 1.00 87.94 276 LEU A N 1
ATOM 2106 C CA . LEU A 1 276 ? 11.860 -2.677 -4.968 1.00 87.94 276 LEU A CA 1
ATOM 2107 C C . LEU A 1 276 ? 12.992 -3.696 -5.027 1.00 87.94 276 LEU A C 1
ATOM 2109 O O . LEU A 1 276 ? 14.105 -3.381 -5.447 1.00 87.94 276 LEU A O 1
ATOM 2113 N N . LEU A 1 277 ? 12.683 -4.932 -4.633 1.00 92.75 277 LEU A N 1
ATOM 2114 C CA . LEU A 1 277 ? 13.621 -6.049 -4.635 1.00 92.75 277 LEU A CA 1
ATOM 2115 C C . LEU A 1 277 ? 13.072 -7.176 -5.512 1.00 92.75 277 LEU A C 1
ATOM 2117 O O . LEU A 1 277 ? 12.060 -7.788 -5.176 1.00 92.75 277 LEU A O 1
ATOM 2121 N N . GLY A 1 278 ? 13.734 -7.482 -6.624 1.00 93.12 278 GLY A N 1
ATOM 2122 C CA . GLY A 1 278 ? 13.313 -8.584 -7.493 1.00 93.12 278 GLY A CA 1
ATOM 2123 C C . GLY A 1 278 ? 11.964 -8.364 -8.178 1.00 93.12 278 GLY A C 1
ATOM 2124 O O . GLY A 1 278 ? 11.307 -9.340 -8.526 1.00 93.12 278 GLY A O 1
ATOM 2125 N N . ALA A 1 279 ? 11.505 -7.116 -8.307 1.00 95.00 279 ALA A N 1
ATOM 2126 C CA . ALA A 1 279 ? 10.240 -6.812 -8.966 1.00 95.00 279 ALA A CA 1
ATOM 2127 C C . ALA A 1 279 ? 10.349 -7.013 -10.485 1.00 95.00 279 ALA A C 1
ATOM 2129 O O . ALA A 1 279 ? 11.409 -6.802 -11.078 1.00 95.00 279 ALA A O 1
ATOM 2130 N N . VAL A 1 280 ? 9.241 -7.400 -11.112 1.00 96.50 280 VAL A N 1
ATOM 2131 C CA . VAL A 1 280 ? 9.159 -7.664 -12.551 1.00 96.50 280 VAL A CA 1
ATOM 2132 C C . VAL A 1 280 ? 8.200 -6.669 -13.191 1.00 96.50 280 VAL A C 1
ATOM 2134 O O . VAL A 1 280 ? 7.048 -6.552 -12.782 1.00 96.50 280 VAL A O 1
ATOM 2137 N N . PHE A 1 281 ? 8.661 -5.985 -14.230 1.00 96.19 281 PHE A N 1
ATOM 2138 C CA . PHE A 1 281 ? 7.885 -5.057 -15.042 1.00 96.19 281 PHE A CA 1
ATOM 2139 C C . PHE A 1 281 ? 7.737 -5.628 -16.449 1.00 96.19 281 PHE A C 1
ATOM 2141 O O . PHE A 1 281 ? 8.744 -5.960 -17.079 1.00 96.19 281 PHE A O 1
ATOM 2148 N N . ARG A 1 282 ? 6.504 -5.746 -16.953 1.00 95.50 282 ARG A N 1
ATOM 2149 C CA . ARG A 1 282 ? 6.256 -6.228 -18.321 1.00 95.50 282 ARG A CA 1
ATOM 2150 C C . ARG A 1 282 ? 5.305 -5.312 -19.066 1.00 95.50 282 ARG A C 1
ATOM 2152 O O . ARG A 1 282 ? 4.158 -5.147 -18.656 1.00 95.50 282 ARG A O 1
ATOM 2159 N N . GLY A 1 283 ? 5.768 -4.794 -20.196 1.00 92.75 283 GLY A N 1
ATOM 2160 C CA . GLY A 1 283 ? 5.008 -3.854 -21.002 1.00 92.75 283 GLY A CA 1
ATOM 2161 C C . GLY A 1 283 ? 4.751 -2.524 -20.290 1.00 92.75 283 GLY A C 1
ATOM 2162 O O . GLY A 1 283 ? 5.263 -2.241 -19.206 1.00 92.75 283 GLY A O 1
ATOM 2163 N N . GLY A 1 284 ? 3.915 -1.701 -20.919 1.00 93.69 284 GLY A N 1
ATOM 2164 C CA . GLY A 1 284 ? 3.451 -0.445 -20.342 1.00 93.69 284 GLY A CA 1
ATOM 2165 C C . GLY A 1 284 ? 4.551 0.604 -20.163 1.00 93.69 284 GLY A C 1
ATOM 2166 O O . GLY A 1 284 ? 5.635 0.550 -20.748 1.00 93.69 284 GLY A O 1
ATOM 2167 N N . THR A 1 285 ? 4.236 1.623 -19.370 1.00 94.38 285 THR A N 1
ATOM 2168 C CA . THR A 1 285 ? 5.124 2.754 -19.100 1.00 94.38 285 THR A CA 1
ATOM 2169 C C . THR A 1 285 ? 5.338 2.927 -17.605 1.00 94.38 285 THR A C 1
ATOM 2171 O O . THR A 1 285 ? 4.391 3.175 -16.860 1.00 94.38 285 THR A O 1
ATOM 2174 N N . VAL A 1 286 ? 6.593 2.886 -17.169 1.00 93.62 286 VAL A N 1
ATOM 2175 C CA . VAL A 1 286 ? 7.004 3.303 -15.828 1.00 93.62 286 VAL A CA 1
ATOM 2176 C C . VAL A 1 286 ? 7.339 4.789 -15.870 1.00 93.62 286 VAL A C 1
ATOM 2178 O O . VAL A 1 286 ? 8.246 5.209 -16.582 1.00 93.62 286 VAL A O 1
ATOM 2181 N N . VAL A 1 287 ? 6.596 5.598 -15.123 1.00 89.62 287 VAL A N 1
ATOM 2182 C CA . VAL A 1 287 ? 6.770 7.049 -15.058 1.00 89.62 287 VAL A CA 1
ATOM 2183 C C . VAL A 1 287 ? 7.421 7.423 -13.732 1.00 89.62 287 VAL A C 1
ATOM 2185 O O . VAL A 1 287 ? 6.859 7.212 -12.657 1.00 89.62 287 VAL A O 1
ATOM 2188 N N . LEU A 1 288 ? 8.602 8.024 -13.833 1.00 85.56 288 LEU A N 1
ATOM 2189 C CA . LEU A 1 288 ? 9.365 8.568 -12.717 1.00 85.56 288 LEU A CA 1
ATOM 2190 C C . LEU A 1 288 ? 9.205 10.089 -12.730 1.00 85.56 288 LEU A C 1
ATOM 2192 O O . LEU A 1 288 ? 9.882 10.793 -13.481 1.00 85.56 288 LEU A O 1
ATOM 2196 N N . ASP A 1 289 ? 8.251 10.574 -11.934 1.00 78.50 289 ASP A N 1
ATOM 2197 C CA . ASP A 1 289 ? 7.887 11.990 -11.853 1.00 78.50 289 ASP A CA 1
ATOM 2198 C C . ASP A 1 289 ? 8.660 12.708 -10.737 1.00 78.50 289 ASP A C 1
ATOM 2200 O O . ASP A 1 289 ? 8.533 12.384 -9.551 1.00 78.50 289 ASP A O 1
ATOM 2204 N N . ALA A 1 290 ? 9.417 13.733 -11.124 1.00 69.81 290 ALA A N 1
ATOM 2205 C CA . ALA A 1 290 ? 10.188 14.603 -10.244 1.00 69.81 290 ALA A CA 1
ATOM 2206 C C . ALA A 1 290 ? 9.388 15.138 -9.052 1.00 69.81 290 ALA A C 1
ATOM 2208 O O . ALA A 1 290 ? 9.911 15.241 -7.942 1.00 69.81 290 ALA A O 1
ATOM 2209 N N . GLU A 1 291 ? 8.130 15.523 -9.280 1.00 71.12 291 GLU A N 1
ATOM 2210 C CA . GLU A 1 291 ? 7.308 16.199 -8.276 1.00 71.12 291 GLU A CA 1
ATOM 2211 C C . GLU A 1 291 ? 6.864 15.239 -7.170 1.00 71.12 291 GLU A C 1
ATOM 2213 O O . GLU A 1 291 ? 6.707 15.643 -6.018 1.00 71.12 291 GLU A O 1
ATOM 2218 N N . ARG A 1 292 ? 6.737 13.949 -7.495 1.00 71.12 292 ARG A N 1
ATOM 2219 C CA . ARG A 1 292 ? 6.330 12.888 -6.560 1.00 71.12 292 ARG A CA 1
ATOM 2220 C C . ARG A 1 292 ? 7.488 12.331 -5.739 1.00 71.12 292 ARG A C 1
ATOM 2222 O O . ARG A 1 292 ? 7.276 11.805 -4.648 1.00 71.12 292 ARG A O 1
ATOM 2229 N N . VAL A 1 293 ? 8.704 12.441 -6.261 1.00 67.88 293 VAL A N 1
ATOM 2230 C CA . VAL A 1 293 ? 9.915 11.831 -5.694 1.00 67.88 293 VAL A CA 1
ATOM 2231 C C . VAL A 1 293 ? 10.699 12.830 -4.814 1.00 67.88 293 VAL A C 1
ATOM 2233 O O . VAL A 1 293 ? 11.723 12.488 -4.224 1.00 67.88 293 VAL A O 1
ATOM 2236 N N . GLN A 1 294 ? 10.220 14.075 -4.663 1.00 63.81 294 GLN A N 1
ATOM 2237 C CA . GLN A 1 294 ? 10.899 15.132 -3.898 1.00 63.81 294 GLN A CA 1
ATOM 2238 C C . GLN A 1 294 ? 11.385 14.632 -2.520 1.00 63.81 294 GLN A C 1
ATOM 2240 O O . GLN A 1 294 ? 10.587 14.308 -1.645 1.00 63.81 294 GLN A O 1
ATOM 2245 N N . HIS A 1 295 ? 12.714 14.601 -2.339 1.00 64.25 295 HIS A N 1
ATOM 2246 C CA . HIS A 1 295 ? 13.430 14.173 -1.123 1.00 64.25 295 HIS A CA 1
ATOM 2247 C C . HIS A 1 295 ? 13.448 12.663 -0.794 1.00 64.25 295 HIS A C 1
ATOM 2249 O O . HIS A 1 295 ? 13.858 12.298 0.313 1.00 64.25 295 HIS A O 1
ATOM 2255 N N . HIS A 1 296 ? 13.061 11.774 -1.714 1.00 73.56 296 HIS A N 1
ATOM 2256 C CA . HIS A 1 296 ? 12.959 10.334 -1.443 1.00 73.56 296 HIS A CA 1
ATOM 2257 C C . HIS A 1 296 ? 13.574 9.459 -2.526 1.00 73.56 296 HIS A C 1
ATOM 2259 O O . HIS A 1 296 ? 13.031 9.418 -3.614 1.00 73.56 296 HIS A O 1
ATOM 2265 N N . THR A 1 297 ? 14.606 8.681 -2.200 1.00 77.75 297 THR A N 1
ATOM 2266 C CA . THR A 1 297 ? 15.244 7.725 -3.121 1.00 77.75 297 THR A CA 1
ATOM 2267 C C . THR A 1 297 ? 14.265 6.698 -3.697 1.00 77.75 297 THR A C 1
ATOM 2269 O O . THR A 1 297 ? 13.398 6.189 -2.980 1.00 77.75 297 THR A O 1
ATOM 2272 N N . VAL A 1 298 ? 14.458 6.367 -4.977 1.00 85.25 298 VAL A N 1
ATOM 2273 C CA . VAL A 1 298 ? 13.859 5.189 -5.615 1.00 85.25 298 VAL A CA 1
ATOM 2274 C C . VAL A 1 298 ? 14.975 4.188 -5.880 1.00 85.25 298 VAL A C 1
ATOM 2276 O O . VAL A 1 298 ? 15.842 4.434 -6.720 1.00 85.25 298 VAL A O 1
ATOM 2279 N N . ASP A 1 299 ? 14.962 3.082 -5.142 1.00 88.62 299 ASP A N 1
ATOM 2280 C CA . ASP A 1 299 ? 15.954 2.015 -5.265 1.00 88.62 299 ASP A CA 1
ATOM 2281 C C . ASP A 1 299 ? 15.295 0.771 -5.870 1.00 88.62 299 ASP A C 1
ATOM 2283 O O . ASP A 1 299 ? 14.354 0.209 -5.306 1.00 88.62 299 ASP A O 1
ATOM 2287 N N . LEU A 1 300 ? 15.805 0.342 -7.024 1.00 92.19 300 LEU A N 1
ATOM 2288 C CA . LEU A 1 300 ? 15.390 -0.866 -7.729 1.00 92.19 300 LEU A CA 1
ATOM 2289 C C . LEU A 1 300 ? 16.572 -1.830 -7.759 1.00 92.19 300 LEU A C 1
ATOM 2291 O O . LEU A 1 300 ? 17.621 -1.530 -8.333 1.00 92.19 300 LEU A O 1
ATOM 2295 N N . ILE A 1 301 ? 16.424 -2.971 -7.092 1.00 95.12 301 ILE A N 1
ATOM 2296 C CA . ILE A 1 301 ? 17.497 -3.944 -6.887 1.00 95.12 301 ILE A CA 1
ATOM 2297 C C . ILE A 1 301 ? 17.033 -5.305 -7.402 1.00 95.12 301 ILE A C 1
ATOM 2299 O O . ILE A 1 301 ? 15.966 -5.773 -7.006 1.00 95.12 301 ILE A O 1
ATOM 2303 N N . GLY A 1 302 ? 17.806 -5.960 -8.269 1.00 96.25 302 GLY A N 1
ATOM 2304 C CA . GLY A 1 302 ? 17.439 -7.290 -8.773 1.00 96.25 302 GLY A CA 1
ATOM 2305 C C . GLY A 1 302 ? 16.229 -7.290 -9.715 1.00 96.25 302 GLY A C 1
ATOM 2306 O O . GLY A 1 302 ? 15.616 -8.336 -9.902 1.00 96.25 302 GLY A O 1
ATOM 2307 N N . CYS A 1 303 ? 15.791 -6.125 -10.204 1.00 96.56 303 CYS A N 1
ATOM 2308 C CA . CYS A 1 303 ? 14.523 -5.989 -10.923 1.00 96.56 303 CYS A CA 1
ATOM 2309 C C . CYS A 1 303 ? 14.666 -6.349 -12.409 1.00 96.56 303 CYS A C 1
ATOM 2311 O O . CYS A 1 303 ? 15.705 -6.101 -13.019 1.00 96.56 303 CYS A O 1
ATOM 2313 N N . GLN A 1 304 ? 13.597 -6.889 -12.994 1.00 97.38 304 GLN A N 1
ATOM 2314 C CA . GLN A 1 304 ? 13.536 -7.268 -14.409 1.00 97.38 304 GLN A CA 1
ATOM 2315 C C . GLN A 1 304 ? 12.547 -6.377 -15.156 1.00 97.38 304 GLN A C 1
ATOM 2317 O O . GLN A 1 304 ? 11.417 -6.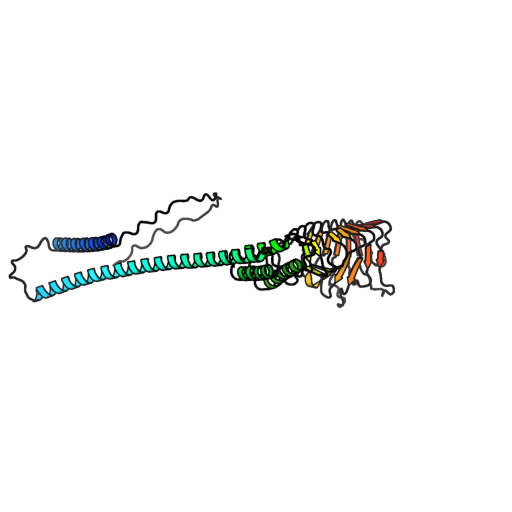191 -14.703 1.00 97.38 304 GLN A O 1
ATOM 2322 N N . PHE A 1 305 ? 12.949 -5.868 -16.316 1.00 97.38 305 PHE A N 1
ATOM 2323 C CA . PHE A 1 305 ? 12.124 -5.038 -17.188 1.00 97.38 305 PHE A CA 1
ATOM 2324 C C . PHE A 1 305 ? 12.064 -5.663 -18.580 1.00 97.38 305 PHE A C 1
ATOM 2326 O O . PHE A 1 305 ? 13.098 -5.892 -19.204 1.00 97.38 305 PHE A O 1
ATOM 2333 N N . GLN A 1 306 ? 10.852 -5.916 -19.070 1.00 97.44 306 GLN A N 1
ATOM 2334 C CA . GLN A 1 306 ? 10.614 -6.493 -20.390 1.00 97.44 306 GLN A CA 1
ATOM 2335 C C . GLN A 1 306 ? 9.626 -5.636 -21.184 1.00 97.44 306 GLN A C 1
ATOM 2337 O O . GLN A 1 306 ? 8.482 -5.470 -20.762 1.00 97.44 306 GLN A O 1
ATOM 2342 N N . ASP A 1 307 ? 10.053 -5.113 -22.334 1.00 96.50 307 ASP A N 1
ATOM 2343 C CA . ASP A 1 307 ? 9.229 -4.295 -23.239 1.00 96.50 307 ASP A CA 1
ATOM 2344 C C . ASP A 1 307 ? 8.612 -3.055 -22.553 1.00 96.50 307 ASP A C 1
ATOM 2346 O O . ASP A 1 307 ? 7.495 -2.633 -22.853 1.00 96.50 307 ASP A O 1
ATOM 2350 N N . VAL A 1 308 ? 9.330 -2.483 -21.580 1.00 96.75 308 VAL A N 1
ATOM 2351 C CA . VAL A 1 308 ? 8.865 -1.352 -20.756 1.00 96.75 308 VAL A CA 1
ATOM 2352 C C . VAL A 1 308 ? 9.410 -0.029 -21.284 1.00 96.75 308 VAL A C 1
ATOM 2354 O O . VAL A 1 308 ? 10.611 0.101 -21.539 1.00 96.75 308 VAL A O 1
ATOM 2357 N N . THR A 1 309 ? 8.562 0.998 -21.342 1.00 95.50 309 THR A N 1
ATOM 2358 C CA . THR A 1 309 ? 9.015 2.387 -21.499 1.00 95.50 309 THR A CA 1
ATOM 2359 C C . THR A 1 309 ? 9.260 3.022 -20.129 1.00 95.50 309 THR A C 1
ATOM 2361 O O . THR A 1 309 ? 8.332 3.186 -19.341 1.00 95.50 309 THR A O 1
ATOM 2364 N N . ILE A 1 310 ? 10.495 3.414 -19.834 1.00 92.88 310 ILE A N 1
ATOM 2365 C CA . ILE A 1 310 ? 10.881 4.125 -18.612 1.00 92.88 310 ILE A CA 1
ATOM 2366 C C . ILE A 1 310 ? 10.942 5.616 -18.941 1.00 92.88 310 ILE A C 1
ATOM 2368 O O . ILE A 1 310 ? 11.860 6.083 -19.611 1.00 92.88 310 ILE A O 1
ATOM 2372 N N . SER A 1 311 ? 9.935 6.362 -18.491 1.00 89.50 311 SER A N 1
ATOM 2373 C CA . SER A 1 311 ? 9.764 7.787 -18.770 1.00 89.50 311 SER A CA 1
ATOM 2374 C C . SER A 1 311 ? 10.129 8.621 -17.544 1.00 89.50 311 SER A C 1
ATOM 2376 O O . SER A 1 311 ? 9.428 8.596 -16.530 1.00 89.50 311 SER A O 1
ATOM 2378 N N . PHE A 1 312 ? 11.197 9.404 -17.647 1.00 83.25 312 PHE A N 1
ATOM 2379 C CA . PHE A 1 312 ? 11.567 10.411 -16.654 1.00 83.25 312 PHE A CA 1
ATOM 2380 C C . PHE A 1 312 ? 10.841 11.715 -16.980 1.00 83.25 312 PHE A C 1
ATOM 2382 O O . PHE A 1 312 ? 10.938 12.202 -18.108 1.00 83.25 312 PHE A O 1
ATOM 2389 N N . ARG A 1 313 ? 10.100 12.275 -16.017 1.00 79.31 313 ARG A N 1
ATOM 2390 C CA . ARG A 1 313 ? 9.300 13.497 -16.210 1.00 79.31 313 ARG A CA 1
ATOM 2391 C C . ARG A 1 313 ? 9.500 14.497 -15.085 1.00 79.31 313 ARG A C 1
ATOM 2393 O O . ARG A 1 313 ? 9.643 14.098 -13.936 1.00 79.31 313 ARG A O 1
ATOM 2400 N N . GLY A 1 314 ? 9.421 15.789 -15.394 1.00 66.06 314 GLY A N 1
ATOM 2401 C CA . GLY A 1 314 ? 9.170 16.821 -14.387 1.00 66.06 314 GLY A CA 1
ATOM 2402 C C . GLY A 1 314 ? 9.935 18.122 -14.595 1.00 66.06 314 GLY A C 1
ATOM 2403 O O . GLY A 1 314 ? 11.068 18.148 -15.063 1.00 66.06 314 GLY A O 1
ATOM 2404 N N . THR A 1 315 ? 9.305 19.222 -14.192 1.00 54.91 315 THR A N 1
ATOM 2405 C CA . THR A 1 315 ? 9.708 20.584 -14.580 1.00 54.91 315 THR A CA 1
ATOM 2406 C C . THR A 1 315 ? 10.542 21.325 -13.525 1.00 54.91 315 THR A C 1
ATOM 2408 O O . THR A 1 315 ? 11.041 22.419 -13.791 1.00 54.91 315 THR A O 1
ATOM 2411 N N . GLN A 1 316 ? 10.700 20.746 -12.329 1.00 53.22 316 GLN A N 1
ATOM 2412 C CA . GLN A 1 316 ? 11.308 21.375 -11.149 1.00 53.22 316 GLN A CA 1
ATOM 2413 C C . GLN A 1 316 ? 12.568 20.632 -10.663 1.00 53.22 316 GLN A C 1
ATOM 2415 O O . GLN A 1 316 ? 12.832 19.499 -11.049 1.00 53.22 316 GLN A O 1
ATOM 2420 N N . ARG A 1 317 ? 13.363 21.309 -9.819 1.00 55.41 317 ARG A N 1
ATOM 2421 C CA . ARG A 1 317 ? 14.660 20.882 -9.241 1.00 55.41 317 ARG A CA 1
ATOM 2422 C C . ARG A 1 317 ? 14.671 19.411 -8.756 1.00 55.41 317 ARG A C 1
ATOM 2424 O O . ARG A 1 317 ? 13.880 19.064 -7.886 1.00 55.41 317 ARG A O 1
ATOM 2431 N N . TRP A 1 318 ? 15.617 18.584 -9.222 1.00 54.09 318 TRP A N 1
ATOM 2432 C CA . TRP A 1 318 ? 15.821 17.206 -8.734 1.00 54.09 318 TRP A CA 1
ATOM 2433 C C . TRP A 1 318 ? 16.947 17.136 -7.692 1.00 54.09 318 TRP A C 1
ATOM 2435 O O . TRP A 1 318 ? 18.052 17.617 -7.930 1.00 54.09 318 TRP A O 1
ATOM 2445 N N . HIS A 1 319 ? 16.671 16.480 -6.563 1.00 53.12 319 HIS A N 1
ATOM 2446 C CA . HIS A 1 319 ? 17.661 15.988 -5.591 1.00 53.12 319 HIS A CA 1
ATOM 2447 C C . HIS A 1 319 ? 17.280 14.584 -5.115 1.00 53.12 319 HIS A C 1
ATOM 2449 O O . HIS A 1 319 ? 17.311 14.282 -3.922 1.00 53.12 319 HIS A O 1
ATOM 2455 N N . CYS A 1 320 ? 16.868 13.730 -6.046 1.00 58.53 320 CYS A N 1
ATOM 2456 C CA . CYS A 1 320 ? 16.601 12.344 -5.733 1.00 58.53 320 CYS A CA 1
ATOM 2457 C C . CYS A 1 320 ? 17.333 11.415 -6.705 1.00 58.53 320 CYS A C 1
ATOM 2459 O O . CYS A 1 320 ? 17.080 11.501 -7.909 1.00 58.53 320 CYS A O 1
ATOM 2461 N N . PRO A 1 321 ? 18.209 10.529 -6.204 1.00 75.94 321 PRO A N 1
ATOM 2462 C CA . PRO A 1 321 ? 18.791 9.490 -7.025 1.00 75.94 321 PRO A CA 1
ATOM 2463 C C . PRO A 1 321 ? 17.744 8.413 -7.338 1.00 75.94 321 PRO A C 1
ATOM 2465 O O . PRO A 1 321 ? 17.058 7.923 -6.440 1.00 75.94 321 PRO A O 1
ATOM 2468 N N . VAL A 1 322 ? 17.627 8.059 -8.616 1.00 85.62 322 VAL A N 1
ATOM 2469 C CA . VAL A 1 322 ? 16.968 6.819 -9.042 1.00 85.62 322 VAL A CA 1
ATOM 2470 C C . VAL A 1 322 ? 18.084 5.821 -9.303 1.00 85.62 322 VAL A C 1
ATOM 2472 O O . VAL A 1 322 ? 18.932 6.061 -10.165 1.00 85.62 322 VAL A O 1
ATOM 2475 N N . ASN A 1 323 ? 18.109 4.729 -8.545 1.00 89.75 323 ASN A N 1
ATOM 2476 C CA . ASN A 1 323 ? 19.168 3.735 -8.646 1.00 89.75 323 ASN A CA 1
ATOM 2477 C C . ASN A 1 323 ? 18.604 2.408 -9.143 1.00 89.75 323 ASN A C 1
ATOM 2479 O O . ASN A 1 323 ? 17.738 1.818 -8.503 1.00 89.75 323 ASN A O 1
ATOM 2483 N N . PHE A 1 324 ? 19.172 1.909 -10.232 1.00 93.38 324 PHE A N 1
ATOM 2484 C CA . PHE A 1 324 ? 18.989 0.546 -10.708 1.00 93.38 324 PHE A CA 1
ATOM 2485 C C . PHE A 1 324 ? 20.262 -0.234 -10.394 1.00 93.38 324 PHE A C 1
ATOM 2487 O O . PHE A 1 324 ? 21.353 0.157 -10.812 1.00 93.38 324 PHE A O 1
ATOM 2494 N N . ARG A 1 325 ? 20.149 -1.311 -9.621 1.00 95.69 325 ARG A N 1
ATOM 2495 C CA . ARG A 1 325 ? 21.270 -2.181 -9.254 1.00 95.69 325 ARG A CA 1
ATOM 2496 C C . ARG A 1 325 ? 20.920 -3.619 -9.569 1.00 95.69 325 ARG A C 1
ATOM 2498 O O . ARG A 1 325 ? 19.853 -4.064 -9.159 1.00 95.69 325 ARG A O 1
ATOM 2505 N N . ASP A 1 326 ? 21.835 -4.352 -10.194 1.00 97.00 326 ASP A N 1
ATOM 2506 C CA . ASP A 1 326 ? 21.612 -5.779 -10.464 1.00 97.00 326 ASP A CA 1
ATOM 2507 C C . ASP A 1 326 ? 20.318 -6.003 -11.264 1.00 97.00 326 ASP A C 1
ATOM 2509 O O . ASP A 1 326 ? 19.527 -6.885 -10.959 1.00 97.00 326 ASP A O 1
ATOM 2513 N N . CYS A 1 327 ? 20.023 -5.101 -12.206 1.00 97.38 327 CYS A N 1
ATOM 2514 C CA . CYS A 1 327 ? 18.782 -5.114 -12.976 1.00 97.38 327 CYS A CA 1
ATOM 2515 C C . CYS A 1 327 ? 19.017 -5.646 -14.392 1.00 97.38 327 CYS A C 1
ATOM 2517 O O . CYS A 1 327 ? 20.085 -5.454 -14.976 1.00 97.38 327 CYS A O 1
ATOM 2519 N N . GLU A 1 328 ? 17.982 -6.256 -14.959 1.00 97.81 328 GLU A N 1
ATOM 2520 C CA . GLU A 1 328 ? 17.973 -6.759 -16.332 1.00 97.81 328 GLU A CA 1
ATOM 2521 C C . GLU A 1 328 ? 16.902 -6.025 -17.141 1.00 97.81 328 GLU A C 1
ATOM 2523 O O . GLU A 1 328 ? 15.741 -5.957 -16.731 1.00 97.81 328 GLU A O 1
ATOM 2528 N N . PHE A 1 329 ? 17.292 -5.469 -18.285 1.00 97.69 329 PHE A N 1
ATOM 2529 C CA . PHE A 1 329 ? 16.404 -4.770 -19.209 1.00 97.69 329 PHE A CA 1
ATOM 2530 C C . PHE A 1 329 ? 16.423 -5.474 -20.566 1.00 97.69 329 PHE A C 1
ATOM 2532 O O . PHE A 1 329 ? 17.492 -5.684 -21.137 1.00 97.69 329 PHE A O 1
ATOM 2539 N N . SER A 1 330 ? 15.246 -5.795 -21.101 1.00 97.81 330 SER A N 1
ATOM 2540 C CA . SER A 1 330 ? 15.077 -6.416 -22.416 1.00 97.81 330 SER A CA 1
ATOM 2541 C C . SER A 1 330 ? 13.997 -5.684 -23.209 1.00 97.81 330 SER A C 1
ATOM 2543 O O . SER A 1 330 ? 12.862 -5.562 -22.744 1.00 97.81 330 SER A O 1
ATOM 2545 N N . GLY A 1 331 ? 14.345 -5.155 -24.386 1.00 96.25 331 GLY A N 1
ATOM 2546 C CA . GLY A 1 331 ? 13.386 -4.443 -25.243 1.00 96.25 331 GLY A CA 1
ATOM 2547 C C . GLY A 1 331 ? 12.883 -3.114 -24.658 1.00 96.25 331 GLY A C 1
ATOM 2548 O O . GLY A 1 331 ? 11.834 -2.610 -25.057 1.00 96.25 331 GLY A O 1
ATOM 2549 N N . CYS A 1 332 ? 13.581 -2.549 -23.669 1.00 97.19 332 CYS A N 1
ATOM 2550 C CA . CYS A 1 332 ? 13.126 -1.356 -22.957 1.00 97.19 332 CYS A CA 1
ATOM 2551 C C . CYS A 1 332 ? 13.463 -0.060 -23.697 1.00 97.19 332 CYS A C 1
ATOM 2553 O O . CYS A 1 332 ? 14.476 0.044 -24.383 1.00 97.19 332 CYS A O 1
ATOM 2555 N N . THR A 1 333 ? 12.646 0.973 -23.496 1.00 95.69 333 THR A N 1
ATOM 2556 C CA . THR A 1 333 ? 12.920 2.328 -24.003 1.00 95.69 333 THR A CA 1
ATOM 2557 C C . THR A 1 333 ? 13.053 3.306 -22.844 1.00 95.69 333 THR A C 1
ATOM 2559 O O . THR A 1 333 ? 12.138 3.419 -22.036 1.00 95.69 333 THR A O 1
ATOM 2562 N N . PHE A 1 334 ? 14.163 4.034 -22.765 1.00 91.94 334 PHE A N 1
ATOM 2563 C CA . PHE A 1 334 ? 14.380 5.107 -21.796 1.00 91.94 334 PHE A CA 1
ATOM 2564 C C . PHE A 1 334 ? 14.072 6.448 -22.461 1.00 91.94 334 PHE A C 1
ATOM 2566 O O . PHE A 1 334 ? 14.730 6.817 -23.429 1.00 91.94 334 PHE A O 1
ATOM 2573 N N . GLU A 1 335 ? 13.091 7.177 -21.936 1.00 89.00 335 GLU A N 1
ATOM 2574 C CA . GLU A 1 335 ? 12.673 8.483 -22.444 1.00 89.00 335 GLU A CA 1
ATOM 2575 C C . GLU A 1 335 ? 12.833 9.559 -21.368 1.00 89.00 335 GLU A C 1
ATOM 2577 O O . GLU A 1 335 ? 12.369 9.403 -20.236 1.00 89.00 335 GLU A O 1
ATOM 2582 N N . PHE A 1 336 ? 13.400 10.703 -21.734 1.00 79.88 336 PHE A N 1
ATOM 2583 C CA . PHE A 1 336 ? 13.563 11.846 -20.837 1.00 79.88 336 PHE A CA 1
ATOM 2584 C C . PHE A 1 336 ? 12.674 12.990 -21.323 1.00 79.88 336 PHE A C 1
ATOM 2586 O O . PHE A 1 336 ? 13.034 13.659 -22.277 1.00 79.88 336 PHE A O 1
ATOM 2593 N N . ARG A 1 337 ? 11.509 13.223 -20.703 1.00 73.25 337 ARG A N 1
ATOM 2594 C CA . ARG A 1 337 ? 10.540 14.242 -21.152 1.00 73.25 337 ARG A CA 1
ATOM 2595 C C . ARG A 1 337 ? 10.439 15.411 -20.173 1.00 73.25 337 ARG A C 1
ATOM 2597 O O . ARG A 1 337 ? 10.365 15.215 -18.964 1.00 73.25 337 ARG A O 1
ATOM 2604 N N . GLU A 1 338 ? 10.342 16.632 -20.701 1.00 60.03 338 GLU A N 1
ATOM 2605 C CA . GLU A 1 338 ? 10.010 17.865 -19.952 1.00 60.03 338 GLU A CA 1
ATOM 2606 C C . GLU A 1 338 ? 10.913 18.199 -18.753 1.00 60.03 338 GLU A C 1
ATOM 2608 O O . GLU A 1 338 ? 10.537 18.991 -17.885 1.00 60.03 338 GLU A O 1
ATOM 2613 N N . LEU A 1 339 ? 12.123 17.650 -18.708 1.00 58.91 339 LEU A N 1
ATOM 2614 C CA . LEU A 1 339 ? 13.121 18.088 -17.747 1.00 58.91 339 LEU A CA 1
ATOM 2615 C C . LEU A 1 339 ? 13.488 19.561 -18.083 1.00 58.91 339 LEU A C 1
ATOM 2617 O O . LEU A 1 339 ? 13.609 19.940 -19.244 1.00 58.91 339 LEU A O 1
ATOM 2621 N N . GLY A 1 340 ? 13.653 20.435 -17.086 1.00 50.62 340 GLY A N 1
ATOM 2622 C CA . GLY A 1 340 ? 14.551 21.604 -17.172 1.00 50.62 340 GLY A CA 1
ATOM 2623 C C . GLY A 1 340 ? 14.325 22.731 -18.206 1.00 50.62 340 GLY A C 1
ATOM 2624 O O . GLY A 1 340 ? 15.305 23.222 -18.760 1.00 50.62 340 GLY A O 1
ATOM 2625 N N . LYS A 1 341 ? 13.115 23.289 -18.383 1.00 48.78 341 LYS A N 1
ATOM 2626 C CA . LYS A 1 341 ? 12.942 24.632 -19.009 1.00 48.78 341 LYS A CA 1
ATOM 2627 C C . LYS A 1 341 ? 13.269 25.789 -18.035 1.00 48.78 341 LYS A C 1
ATOM 2629 O O . LYS A 1 341 ? 12.446 26.680 -17.828 1.00 48.78 341 LYS A O 1
ATOM 2634 N N . GLY A 1 342 ? 14.445 25.766 -17.398 1.00 47.91 342 GLY A N 1
ATOM 2635 C CA . GLY A 1 342 ? 14.908 26.784 -16.436 1.00 47.91 342 GLY A CA 1
ATOM 2636 C C . GLY A 1 342 ? 16.236 27.444 -16.849 1.00 47.91 342 GLY A C 1
ATOM 2637 O O . GLY A 1 342 ? 16.994 26.840 -17.604 1.00 47.91 342 GLY A O 1
ATOM 2638 N N . PRO A 1 343 ? 16.531 28.685 -16.408 1.00 42.00 343 PRO A N 1
ATOM 2639 C CA . PRO A 1 343 ? 17.722 29.426 -16.836 1.00 42.00 343 PRO A CA 1
ATOM 2640 C C . PRO A 1 343 ? 19.034 28.745 -16.405 1.00 42.00 343 PRO A C 1
ATOM 2642 O O . PRO A 1 343 ? 19.137 28.237 -15.290 1.00 42.00 343 PRO A O 1
ATOM 2645 N N . ARG A 1 344 ? 20.030 28.764 -17.308 1.00 49.25 344 ARG A N 1
ATOM 2646 C CA . ARG A 1 344 ? 21.393 28.240 -17.112 1.00 49.25 344 ARG A CA 1
ATOM 2647 C C . ARG A 1 344 ? 22.090 29.013 -15.987 1.00 49.25 344 ARG A C 1
ATOM 2649 O O . ARG A 1 344 ? 22.509 30.146 -16.205 1.00 49.25 344 ARG A O 1
ATOM 2656 N N . ASP A 1 345 ? 22.221 28.405 -14.815 1.00 45.28 345 ASP A N 1
ATOM 2657 C CA . ASP A 1 345 ? 23.073 28.897 -13.729 1.00 45.28 345 ASP A CA 1
ATOM 2658 C C . ASP A 1 345 ? 23.931 27.735 -13.207 1.00 45.28 345 ASP A C 1
ATOM 2660 O O . ASP A 1 345 ? 23.485 26.589 -13.216 1.00 45.28 345 ASP A O 1
ATOM 2664 N N . LEU A 1 346 ? 25.168 28.010 -12.791 1.00 46.22 346 LEU A N 1
ATOM 2665 C CA . LEU A 1 346 ? 26.236 27.027 -12.504 1.00 46.22 346 LEU A CA 1
ATOM 2666 C C . LEU A 1 346 ? 25.980 26.112 -11.277 1.00 46.22 346 LEU A C 1
ATOM 2668 O O . LEU A 1 346 ? 26.821 25.278 -10.959 1.00 46.22 346 LEU A O 1
ATOM 2672 N N . ASP A 1 347 ? 24.801 26.221 -10.654 1.00 48.06 347 ASP A N 1
ATOM 2673 C CA . ASP A 1 347 ? 24.270 25.403 -9.547 1.00 48.06 347 ASP A CA 1
ATOM 2674 C C . ASP A 1 347 ? 23.000 24.610 -9.976 1.00 48.06 347 ASP A C 1
ATOM 2676 O O . ASP A 1 347 ? 22.026 24.466 -9.220 1.00 48.06 347 ASP A O 1
ATOM 2680 N N . ALA A 1 348 ? 22.956 24.171 -11.240 1.00 40.16 348 ALA A N 1
ATOM 2681 C CA . ALA A 1 348 ? 21.769 23.625 -11.904 1.00 40.16 348 ALA A CA 1
ATOM 2682 C C . ALA A 1 348 ? 21.321 22.235 -11.381 1.00 40.16 348 ALA A C 1
ATOM 2684 O O . ALA A 1 348 ? 22.144 21.402 -11.013 1.00 40.16 348 ALA A O 1
ATOM 2685 N N . PRO A 1 349 ? 20.004 21.945 -11.361 1.00 41.22 349 PRO A N 1
ATOM 2686 C CA . PRO A 1 349 ? 19.465 20.635 -10.992 1.00 41.22 349 PRO A CA 1
ATOM 2687 C C . PRO A 1 349 ? 19.899 19.516 -11.944 1.00 41.22 349 PRO A C 1
ATOM 2689 O O . PRO A 1 349 ? 19.937 19.696 -13.159 1.00 41.22 349 PRO A O 1
ATOM 2692 N N . HIS A 1 350 ? 20.116 18.325 -11.387 1.00 50.69 350 HIS A N 1
ATOM 2693 C CA . HIS A 1 350 ? 20.512 17.136 -12.131 1.00 50.69 350 HIS A CA 1
ATOM 2694 C C . HIS A 1 350 ? 19.603 15.952 -11.786 1.00 50.69 350 HIS A C 1
ATOM 2696 O O . HIS A 1 350 ? 19.455 15.606 -10.613 1.00 50.69 350 HIS A O 1
ATOM 2702 N N . VAL A 1 351 ? 19.018 15.305 -12.798 1.00 52.91 351 VAL A N 1
ATOM 2703 C CA . VAL A 1 351 ? 18.485 13.944 -12.634 1.00 52.91 351 VAL A CA 1
ATOM 2704 C C . VAL A 1 351 ? 19.688 13.049 -12.398 1.00 52.91 351 VAL A C 1
ATOM 2706 O O . VAL A 1 351 ? 20.538 12.972 -13.270 1.00 52.91 351 VAL A O 1
ATOM 2709 N N . ASN A 1 352 ? 19.797 12.420 -11.230 1.00 69.00 352 ASN A N 1
ATOM 2710 C CA . ASN A 1 352 ? 20.854 11.448 -10.972 1.00 69.00 352 ASN A CA 1
ATOM 2711 C C . ASN A 1 352 ? 20.264 10.046 -11.119 1.00 69.00 352 ASN A C 1
ATOM 2713 O O . ASN A 1 352 ? 19.879 9.413 -10.136 1.00 69.00 352 ASN A O 1
ATOM 2717 N N . CYS A 1 353 ? 20.120 9.605 -12.366 1.00 82.94 353 CYS A N 1
ATOM 2718 C CA . CYS A 1 353 ? 19.792 8.219 -12.652 1.00 82.94 353 CYS A CA 1
ATOM 2719 C C . CYS A 1 353 ? 21.096 7.425 -12.712 1.00 82.94 353 CYS A C 1
ATOM 2721 O O . CYS A 1 353 ? 21.964 7.726 -13.530 1.00 82.94 353 CYS A O 1
ATOM 2723 N N . THR A 1 354 ? 21.241 6.418 -11.856 1.00 88.81 354 THR A N 1
ATOM 2724 C CA . THR A 1 354 ? 22.393 5.513 -11.870 1.00 88.81 354 THR A CA 1
ATOM 2725 C C . THR A 1 354 ? 21.927 4.099 -12.156 1.00 88.81 354 THR A C 1
ATOM 2727 O O . THR A 1 354 ? 21.190 3.515 -11.367 1.00 88.81 354 THR A O 1
ATOM 2730 N N . ILE A 1 355 ? 22.404 3.534 -13.258 1.00 92.94 355 ILE A N 1
ATOM 2731 C CA . ILE A 1 355 ? 22.305 2.114 -13.568 1.00 92.94 355 ILE A CA 1
ATOM 2732 C C . ILE A 1 355 ? 23.662 1.495 -13.262 1.00 92.94 355 ILE A C 1
ATOM 2734 O O . ILE A 1 355 ? 24.699 1.975 -13.726 1.00 92.94 355 ILE A O 1
ATOM 2738 N N . ARG A 1 356 ? 23.665 0.458 -12.426 1.00 95.06 356 ARG A N 1
ATOM 2739 C CA . ARG A 1 356 ? 24.894 -0.204 -12.004 1.00 95.06 356 ARG A CA 1
ATOM 2740 C C . ARG A 1 356 ? 24.773 -1.713 -11.959 1.00 95.06 356 ARG A C 1
ATOM 2742 O O . ARG A 1 356 ? 23.736 -2.220 -11.531 1.00 95.06 356 ARG A O 1
ATOM 2749 N N . GLN A 1 357 ? 25.849 -2.421 -12.293 1.00 96.56 357 GLN A N 1
ATOM 2750 C CA . GLN A 1 357 ? 25.905 -3.886 -12.192 1.00 96.56 357 GLN A CA 1
ATOM 2751 C C . GLN A 1 357 ? 24.723 -4.523 -12.929 1.00 96.56 357 GLN A C 1
ATOM 2753 O O . GLN A 1 357 ? 24.037 -5.354 -12.365 1.00 96.56 357 GLN A O 1
ATOM 2758 N N . SER A 1 358 ? 24.367 -4.000 -14.101 1.00 97.38 358 SER A N 1
ATOM 2759 C CA . SER A 1 358 ? 23.096 -4.294 -14.777 1.00 97.38 358 SER A CA 1
ATOM 2760 C C . SER A 1 358 ? 23.333 -4.643 -16.243 1.00 97.38 358 SER A C 1
ATOM 2762 O O . SER A 1 358 ? 24.384 -4.319 -16.799 1.00 97.38 358 SER A O 1
ATOM 2764 N N . VAL A 1 359 ? 22.342 -5.272 -16.872 1.00 97.62 359 VAL A N 1
ATOM 2765 C CA . VAL A 1 359 ? 22.396 -5.692 -18.278 1.00 97.62 359 VAL A CA 1
ATOM 2766 C C . VAL A 1 359 ? 21.265 -5.025 -19.049 1.00 97.62 359 VAL A C 1
ATOM 2768 O O . VAL A 1 359 ? 20.106 -5.114 -18.647 1.00 97.62 359 VAL A O 1
ATOM 2771 N N . LEU A 1 360 ? 21.594 -4.355 -20.153 1.00 97.44 360 LEU A N 1
ATOM 2772 C CA . LEU A 1 360 ? 20.623 -3.807 -21.099 1.00 97.44 360 LEU A CA 1
ATOM 2773 C C . LEU A 1 360 ? 20.749 -4.554 -22.426 1.00 97.44 360 LEU A C 1
ATOM 2775 O O . LEU A 1 360 ? 21.806 -4.506 -23.049 1.00 97.44 360 LEU A O 1
ATOM 2779 N N . ALA A 1 361 ? 19.671 -5.198 -22.868 1.00 97.25 361 ALA A N 1
ATOM 2780 C CA . ALA A 1 361 ? 19.590 -5.925 -24.130 1.00 97.25 361 ALA A CA 1
ATOM 2781 C C . ALA A 1 361 ? 18.459 -5.379 -25.010 1.00 97.25 361 ALA A C 1
ATOM 2783 O O . ALA A 1 361 ? 17.337 -5.181 -24.539 1.00 97.25 361 ALA A O 1
ATOM 2784 N N . ASP A 1 362 ? 18.751 -5.114 -26.285 1.00 96.88 362 ASP A N 1
ATOM 2785 C CA . ASP A 1 362 ? 17.781 -4.625 -27.278 1.00 96.88 362 ASP A CA 1
ATOM 2786 C C . ASP A 1 362 ? 17.029 -3.357 -26.823 1.00 96.88 362 ASP A C 1
ATOM 2788 O O . ASP A 1 362 ? 15.852 -3.157 -27.124 1.00 96.88 362 ASP A O 1
ATOM 2792 N N . CYS A 1 363 ? 17.701 -2.505 -26.045 1.00 96.31 363 CYS A N 1
ATOM 2793 C CA . CYS A 1 363 ? 17.104 -1.305 -25.467 1.00 96.31 363 CYS A CA 1
ATOM 2794 C C . CYS A 1 363 ? 17.346 -0.064 -26.335 1.00 96.31 363 CYS A C 1
ATOM 2796 O O . CYS A 1 363 ? 18.352 0.043 -27.036 1.00 96.31 363 CYS A O 1
ATOM 2798 N N . THR A 1 364 ? 16.466 0.925 -26.207 1.00 95.44 364 THR A N 1
ATOM 2799 C CA . THR A 1 364 ? 16.627 2.254 -26.809 1.00 95.44 364 THR A CA 1
ATOM 2800 C C . THR A 1 364 ? 16.769 3.304 -25.713 1.00 95.44 364 THR A C 1
ATOM 2802 O O . THR A 1 364 ? 15.980 3.336 -24.772 1.00 95.44 364 THR A O 1
ATOM 2805 N N . ILE A 1 365 ? 17.755 4.189 -25.830 1.00 92.25 365 ILE A N 1
ATOM 2806 C CA . ILE A 1 365 ? 17.926 5.365 -24.974 1.00 92.25 365 ILE A CA 1
ATOM 2807 C C . ILE A 1 365 ? 17.652 6.604 -25.831 1.00 92.25 365 ILE A C 1
ATOM 2809 O O . ILE A 1 365 ? 18.467 6.977 -26.674 1.00 92.25 365 ILE A O 1
ATOM 2813 N N . ASP A 1 366 ? 16.491 7.227 -25.629 1.00 89.31 366 ASP A N 1
ATOM 2814 C CA . ASP A 1 366 ? 16.056 8.410 -26.372 1.00 89.31 366 ASP A CA 1
ATOM 2815 C C . ASP A 1 366 ? 16.481 9.690 -25.655 1.00 89.31 366 ASP A C 1
ATOM 2817 O O . ASP A 1 366 ? 15.928 10.078 -24.624 1.00 89.31 366 ASP A O 1
ATOM 2821 N N . LEU A 1 367 ? 17.478 10.361 -26.222 1.00 82.25 367 LEU A N 1
ATOM 2822 C CA . LEU A 1 367 ? 18.049 11.591 -25.698 1.00 82.25 367 LEU A CA 1
ATOM 2823 C C . LEU A 1 367 ? 17.414 12.843 -26.303 1.00 82.25 367 LEU A C 1
ATOM 2825 O O . LEU A 1 367 ? 17.786 13.936 -25.880 1.00 82.25 367 LEU A O 1
ATOM 2829 N N . ARG A 1 368 ? 16.488 12.746 -27.267 1.00 81.12 368 ARG A N 1
ATOM 2830 C CA . ARG A 1 368 ? 15.969 13.915 -28.007 1.00 81.12 368 ARG A CA 1
ATOM 2831 C C . ARG A 1 368 ? 15.397 14.984 -27.080 1.00 81.12 368 ARG A C 1
ATOM 2833 O O . ARG A 1 368 ? 15.847 16.123 -27.125 1.00 81.12 368 ARG A O 1
ATOM 2840 N N . ASP A 1 369 ? 14.555 14.573 -26.139 1.00 74.00 369 ASP A N 1
ATOM 2841 C CA . ASP A 1 369 ? 13.900 15.464 -25.171 1.00 74.00 369 ASP A CA 1
ATOM 2842 C C . ASP A 1 369 ? 14.689 15.652 -23.850 1.00 74.00 369 ASP A C 1
ATOM 2844 O O . ASP A 1 369 ? 14.238 16.357 -22.938 1.00 74.00 369 ASP A O 1
ATOM 2848 N N . ALA A 1 370 ? 15.874 15.040 -23.717 1.00 71.25 370 ALA A N 1
ATOM 2849 C CA . ALA A 1 370 ? 16.688 15.141 -22.506 1.00 71.25 370 ALA A CA 1
ATOM 2850 C C . ALA A 1 370 ? 17.308 16.540 -22.325 1.00 71.25 370 ALA A C 1
ATOM 2852 O O . ALA A 1 370 ? 17.573 17.261 -23.284 1.00 71.25 370 ALA A O 1
ATOM 2853 N N . VAL A 1 371 ? 17.598 16.919 -21.078 1.00 65.50 371 VAL A N 1
ATOM 2854 C CA . VAL A 1 371 ? 18.179 18.232 -20.735 1.00 65.50 371 VAL A CA 1
ATOM 2855 C C . VAL A 1 371 ? 19.699 18.214 -20.745 1.00 65.50 371 VAL A C 1
ATOM 2857 O O . VAL A 1 371 ? 20.321 17.240 -20.322 1.00 65.50 371 VAL A O 1
ATOM 2860 N N . GLN A 1 372 ? 20.294 19.344 -21.129 1.00 62.94 372 GLN A N 1
ATOM 2861 C CA . GLN A 1 372 ? 21.710 19.638 -20.897 1.00 62.94 372 GLN A CA 1
ATOM 2862 C C . GLN A 1 372 ? 22.047 19.566 -19.407 1.00 62.94 372 GLN A C 1
ATOM 2864 O O . GLN A 1 372 ? 21.577 20.371 -18.603 1.00 62.94 372 GLN A O 1
ATOM 2869 N N . GLY A 1 373 ? 22.908 18.634 -19.023 1.00 63.12 373 GLY A N 1
ATOM 2870 C CA . GLY A 1 373 ? 23.354 18.517 -17.642 1.00 63.12 373 GLY A CA 1
ATOM 2871 C C . GLY A 1 373 ? 24.501 17.532 -17.502 1.00 63.12 373 GLY A C 1
ATOM 2872 O O . GLY A 1 373 ? 24.585 16.566 -18.254 1.00 63.12 373 GLY A O 1
ATOM 2873 N N . GLU A 1 374 ? 25.384 17.766 -16.527 1.00 63.22 374 GLU A N 1
ATOM 2874 C CA . GLU A 1 374 ? 26.585 16.946 -16.289 1.00 63.22 374 GLU A CA 1
ATOM 2875 C C . GLU A 1 374 ? 26.306 15.519 -15.792 1.00 63.22 374 GLU A C 1
ATOM 2877 O O . GLU A 1 374 ? 27.230 14.709 -15.733 1.00 63.22 374 GLU A O 1
ATOM 2882 N N . HIS A 1 375 ? 25.066 15.194 -15.424 1.00 68.06 375 HIS A N 1
ATOM 2883 C CA . HIS A 1 375 ? 24.743 13.993 -14.648 1.00 68.06 375 HIS A CA 1
ATOM 2884 C C . HIS A 1 375 ? 23.508 13.227 -15.138 1.00 68.06 375 HIS A C 1
ATOM 2886 O O . HIS A 1 375 ? 22.975 12.447 -14.363 1.00 68.06 375 HIS A O 1
ATOM 2892 N N . LEU A 1 376 ? 23.078 13.415 -16.392 1.00 74.19 376 LEU A N 1
ATOM 2893 C CA . LEU A 1 376 ? 21.823 12.864 -16.931 1.00 74.19 376 LEU A CA 1
ATOM 2894 C C . LEU A 1 376 ? 21.620 11.370 -16.622 1.00 74.19 376 LEU A C 1
ATOM 2896 O O . LEU A 1 376 ? 20.568 10.972 -16.125 1.00 74.19 376 LEU A O 1
ATOM 2900 N N . LEU A 1 377 ? 22.631 10.556 -16.922 1.00 84.25 377 LEU A N 1
ATOM 2901 C CA . LEU A 1 377 ? 22.608 9.116 -16.698 1.00 84.25 377 LEU A CA 1
ATOM 2902 C C . LEU A 1 377 ? 24.016 8.632 -16.363 1.00 84.25 377 LEU A C 1
ATOM 2904 O O . LEU A 1 377 ? 24.989 9.030 -17.007 1.00 84.25 377 LEU A O 1
ATOM 2908 N N . TRP A 1 378 ? 24.112 7.774 -15.358 1.00 88.62 378 TRP A N 1
ATOM 2909 C CA . TRP A 1 378 ? 25.324 7.061 -14.988 1.00 88.62 378 TRP A CA 1
ATOM 2910 C C . TRP A 1 378 ? 25.162 5.584 -15.316 1.00 88.62 378 TRP A C 1
ATOM 2912 O O . TRP A 1 378 ? 24.214 4.957 -14.850 1.00 88.62 378 TRP A O 1
ATOM 2922 N N . LEU A 1 379 ? 26.098 5.039 -16.085 1.00 90.94 379 LEU A N 1
ATOM 2923 C CA . LEU A 1 379 ? 26.211 3.611 -16.368 1.00 90.94 379 LEU A CA 1
ATOM 2924 C C . LEU A 1 379 ? 27.521 3.112 -15.752 1.00 90.94 379 LEU A C 1
ATOM 2926 O O . LEU A 1 379 ? 28.601 3.577 -16.121 1.00 90.94 379 LEU A O 1
ATOM 2930 N N . VAL A 1 380 ? 27.433 2.217 -14.771 1.00 93.25 380 VAL A N 1
ATOM 2931 C CA . VAL A 1 380 ? 28.585 1.773 -13.971 1.00 93.25 380 VAL A CA 1
ATOM 2932 C C . VAL A 1 380 ? 28.614 0.255 -13.904 1.00 93.25 380 VAL A C 1
ATOM 2934 O O . VAL A 1 380 ? 27.664 -0.324 -13.393 1.00 93.25 380 VAL A O 1
ATOM 2937 N N . ASP A 1 381 ? 29.687 -0.406 -14.340 1.00 95.06 381 ASP A N 1
ATOM 2938 C CA . ASP A 1 381 ? 29.749 -1.883 -14.331 1.00 95.06 381 ASP A CA 1
ATOM 2939 C C . ASP A 1 381 ? 28.522 -2.469 -15.058 1.00 95.06 381 ASP A C 1
ATOM 2941 O O . ASP A 1 381 ? 27.711 -3.188 -14.485 1.00 95.06 381 ASP A O 1
ATOM 2945 N N . THR A 1 382 ? 28.248 -1.971 -16.266 1.00 95.44 382 THR A N 1
ATOM 2946 C CA . THR A 1 382 ? 26.998 -2.242 -16.998 1.00 95.44 382 THR A CA 1
ATOM 2947 C C . THR A 1 382 ? 27.316 -2.848 -18.357 1.00 95.44 382 THR A C 1
ATOM 2949 O O . THR A 1 382 ? 28.212 -2.376 -19.064 1.00 95.44 382 THR A O 1
ATOM 2952 N N . GLU A 1 383 ? 26.571 -3.885 -18.727 1.00 96.81 383 GLU A N 1
ATOM 2953 C CA . GLU A 1 383 ? 26.674 -4.529 -20.033 1.00 96.81 383 GLU A CA 1
ATOM 2954 C C . GLU A 1 383 ? 25.599 -3.989 -20.977 1.00 96.81 383 GLU A C 1
ATOM 2956 O O . GLU A 1 383 ? 24.414 -3.978 -20.637 1.00 96.81 383 GLU A O 1
ATOM 2961 N N . LEU A 1 384 ? 26.007 -3.551 -22.168 1.00 96.00 384 LEU A N 1
ATOM 2962 C CA . LEU A 1 384 ? 25.107 -3.068 -23.212 1.00 96.00 384 LEU A CA 1
ATOM 2963 C C . LEU A 1 384 ? 25.155 -4.022 -24.408 1.00 96.00 384 LEU A C 1
ATOM 2965 O O . LEU A 1 384 ? 26.209 -4.188 -25.020 1.00 96.00 384 LEU A O 1
ATOM 2969 N N . HIS A 1 385 ? 24.015 -4.619 -24.745 1.00 96.88 385 HIS A N 1
ATOM 2970 C CA . HIS A 1 385 ? 23.829 -5.565 -25.843 1.00 96.88 385 HIS A CA 1
ATOM 2971 C C . HIS A 1 385 ? 22.812 -4.997 -26.841 1.00 96.88 385 HIS A C 1
ATOM 2973 O O . HIS A 1 385 ? 21.639 -4.836 -26.509 1.00 96.88 385 HIS A O 1
ATOM 2979 N N . ALA A 1 386 ? 23.252 -4.680 -28.061 1.00 95.44 386 ALA A N 1
ATOM 2980 C CA . ALA A 1 386 ? 22.412 -4.104 -29.119 1.00 95.44 386 ALA A CA 1
ATOM 2981 C C . ALA A 1 386 ? 21.605 -2.853 -28.693 1.00 95.44 386 ALA A C 1
ATOM 2983 O O . ALA A 1 386 ? 20.455 -2.667 -29.104 1.00 95.44 386 ALA A O 1
ATOM 2984 N N . VAL A 1 387 ? 22.194 -1.988 -27.859 1.00 94.94 387 VAL A N 1
ATOM 2985 C CA . VAL A 1 387 ? 21.530 -0.773 -27.364 1.00 94.94 387 VAL A CA 1
ATOM 2986 C C . VAL A 1 387 ? 21.621 0.341 -28.405 1.00 94.94 387 VAL A C 1
ATOM 2988 O O . VAL A 1 387 ? 22.685 0.608 -28.964 1.00 94.94 387 VAL A O 1
ATOM 2991 N N . ARG A 1 388 ? 20.500 1.018 -28.664 1.00 94.19 388 ARG A N 1
ATOM 2992 C CA . ARG A 1 388 ? 20.414 2.140 -29.609 1.00 94.19 388 ARG A CA 1
ATOM 2993 C C . ARG A 1 388 ? 20.278 3.458 -28.870 1.00 94.19 388 ARG A C 1
ATOM 2995 O O . ARG A 1 388 ? 19.522 3.554 -27.908 1.00 94.19 388 ARG A O 1
ATOM 3002 N N . PHE A 1 389 ? 20.956 4.485 -29.363 1.00 89.88 389 PHE A N 1
ATOM 3003 C CA . PHE A 1 389 ? 20.830 5.848 -28.860 1.00 89.88 389 PHE A CA 1
ATOM 3004 C C . PHE A 1 389 ? 20.141 6.709 -29.918 1.00 89.88 389 PHE A C 1
ATOM 3006 O O . PHE A 1 389 ? 20.577 6.735 -31.068 1.00 89.88 389 PHE A O 1
ATOM 3013 N N . GLU A 1 390 ? 19.059 7.391 -29.543 1.00 87.62 390 GLU A N 1
ATOM 3014 C CA . GLU A 1 390 ? 18.371 8.346 -30.417 1.00 87.62 390 GLU A CA 1
ATOM 3015 C C . GLU A 1 390 ? 18.708 9.778 -29.989 1.00 87.62 390 GLU A C 1
ATOM 3017 O O . GLU A 1 390 ? 18.529 10.150 -28.830 1.00 87.62 390 GLU A O 1
ATOM 3022 N N . GLU A 1 391 ? 19.196 10.591 -30.925 1.00 77.81 391 GLU A N 1
ATOM 3023 C CA . GLU A 1 391 ? 19.612 11.983 -30.708 1.00 77.81 391 GLU A CA 1
ATOM 3024 C C . GLU A 1 391 ? 18.976 12.929 -31.746 1.00 77.81 391 GLU A C 1
ATOM 3026 O O . GLU A 1 391 ? 18.511 12.495 -32.803 1.00 77.81 391 GLU A O 1
ATOM 3031 N N . GLU A 1 392 ? 18.889 14.230 -31.438 1.00 68.56 392 GLU A N 1
ATOM 3032 C CA . GLU A 1 392 ? 18.387 15.231 -32.393 1.00 68.56 392 GLU A CA 1
ATOM 3033 C C . GLU A 1 392 ? 19.419 15.517 -33.495 1.00 68.56 392 GLU A C 1
ATOM 3035 O O . GLU A 1 392 ? 20.618 15.584 -33.246 1.00 68.56 392 GLU A O 1
ATOM 3040 N N . ILE A 1 393 ? 18.943 15.729 -34.726 1.00 56.81 393 ILE A N 1
ATOM 3041 C CA . ILE A 1 393 ? 19.797 15.915 -35.914 1.00 56.81 393 ILE A CA 1
ATOM 3042 C C . ILE A 1 393 ? 20.349 17.357 -36.010 1.00 56.81 393 ILE A C 1
ATOM 3044 O O . ILE A 1 393 ? 21.416 17.572 -36.583 1.00 56.81 393 ILE A O 1
ATOM 3048 N N . GLU A 1 394 ? 19.664 18.352 -35.432 1.00 56.88 394 GLU A N 1
ATOM 3049 C CA . GLU A 1 394 ? 20.035 19.780 -35.481 1.00 56.88 394 GLU A CA 1
ATOM 3050 C C . GLU A 1 394 ? 20.462 20.309 -34.099 1.00 56.88 394 GLU A C 1
ATOM 3052 O O . GLU A 1 394 ? 19.791 21.132 -33.480 1.00 56.88 394 GLU A O 1
ATOM 3057 N N . LEU A 1 395 ? 21.601 19.834 -33.595 1.00 57.28 395 LEU A N 1
ATOM 3058 C CA . LEU A 1 395 ? 22.127 20.257 -32.293 1.00 57.28 395 LEU A CA 1
ATOM 3059 C C . LEU A 1 395 ? 22.837 21.622 -32.389 1.00 57.28 395 LEU A C 1
ATOM 3061 O O . LEU A 1 395 ? 23.789 21.780 -33.156 1.00 57.28 395 LEU A O 1
ATOM 3065 N N . GLN A 1 396 ? 22.454 22.592 -31.549 1.00 59.09 396 GLN A N 1
ATOM 3066 C CA . GLN A 1 396 ? 23.301 23.767 -31.276 1.00 59.09 396 GLN A CA 1
ATOM 3067 C C . GLN A 1 396 ? 24.628 23.313 -30.617 1.00 59.09 396 GLN A C 1
ATOM 3069 O O . GLN A 1 396 ? 24.660 22.295 -29.921 1.00 59.09 396 GLN A O 1
ATOM 3074 N N . GLU A 1 397 ? 25.737 24.037 -30.833 1.00 56.03 397 GLU A N 1
ATOM 3075 C CA . GLU A 1 397 ? 27.088 23.654 -30.351 1.00 56.03 397 GLU A CA 1
ATOM 3076 C C . GLU A 1 397 ? 27.157 23.385 -28.833 1.00 56.03 397 GLU A C 1
ATOM 3078 O O . GLU A 1 397 ? 27.902 22.508 -28.406 1.00 56.03 397 GLU A O 1
ATOM 3083 N N . ASP A 1 398 ? 26.318 24.052 -28.033 1.00 60.81 398 ASP A N 1
ATOM 3084 C CA . ASP A 1 398 ? 26.305 23.934 -26.566 1.00 60.81 398 ASP A CA 1
ATOM 3085 C C . ASP A 1 398 ? 25.344 22.855 -26.015 1.00 60.81 398 ASP A C 1
ATOM 3087 O O . ASP A 1 398 ? 25.177 22.739 -24.801 1.00 60.81 398 ASP A O 1
ATOM 3091 N N . ASP A 1 399 ? 24.682 22.066 -26.871 1.00 66.50 399 ASP A N 1
ATOM 3092 C CA . ASP A 1 399 ? 23.684 21.071 -26.449 1.00 66.50 399 ASP A CA 1
ATOM 3093 C C . ASP A 1 399 ? 24.288 19.689 -26.187 1.00 66.50 399 ASP A C 1
ATOM 3095 O O . ASP A 1 399 ? 24.189 18.778 -27.009 1.00 66.50 399 ASP A O 1
ATOM 3099 N N . VAL A 1 400 ? 25.002 19.548 -25.063 1.00 70.06 400 VAL A N 1
ATOM 3100 C CA . VAL A 1 400 ? 25.601 18.274 -24.630 1.00 70.06 400 VAL A CA 1
ATOM 3101 C C . VAL A 1 400 ? 24.850 17.690 -23.431 1.00 70.06 400 VAL A C 1
ATOM 3103 O O . VAL A 1 400 ? 24.807 18.254 -22.338 1.00 70.06 400 VAL A O 1
ATOM 3106 N N . LYS A 1 401 ? 24.282 16.507 -23.655 1.00 76.25 401 LYS A N 1
ATOM 3107 C CA . LYS A 1 401 ? 23.576 15.656 -22.692 1.00 76.25 401 LYS A CA 1
ATOM 3108 C C . LYS A 1 401 ? 24.554 14.599 -22.162 1.00 76.25 401 LYS A C 1
ATOM 3110 O O . LYS A 1 401 ? 24.908 13.701 -22.912 1.00 76.25 401 LYS A O 1
ATOM 3115 N N . TRP A 1 402 ? 25.071 14.732 -20.935 1.00 78.69 402 TRP A N 1
ATOM 3116 C CA . TRP A 1 402 ? 26.189 13.889 -20.479 1.00 78.69 402 TRP A CA 1
ATOM 3117 C C . TRP A 1 402 ? 25.753 12.518 -19.938 1.00 78.69 402 TRP A C 1
ATOM 3119 O O . TRP A 1 402 ? 25.140 12.417 -18.874 1.00 78.69 402 TRP A O 1
ATOM 3129 N N . LEU A 1 403 ? 26.182 11.466 -20.630 1.00 85.06 403 LEU A N 1
ATOM 3130 C CA . LEU A 1 403 ? 26.196 10.068 -20.204 1.00 85.06 403 LEU A CA 1
ATOM 3131 C C . LEU A 1 403 ? 27.525 9.799 -19.484 1.00 85.06 403 LEU A C 1
ATOM 3133 O O . LEU A 1 403 ? 28.586 9.762 -20.110 1.00 85.06 403 LEU A O 1
ATOM 3137 N N . ASN A 1 404 ? 27.491 9.635 -18.165 1.00 87.06 404 ASN A N 1
ATOM 3138 C CA . ASN A 1 404 ? 28.682 9.287 -17.394 1.00 87.06 404 ASN A CA 1
ATOM 3139 C C . ASN A 1 404 ? 28.842 7.771 -17.395 1.00 87.06 404 ASN A C 1
ATOM 3141 O O . ASN A 1 404 ? 27.912 7.049 -17.041 1.00 87.06 404 ASN A O 1
ATOM 3145 N N . VAL A 1 405 ? 30.020 7.290 -17.775 1.00 89.31 405 VAL A N 1
ATOM 3146 C CA . VAL A 1 405 ? 30.266 5.856 -17.930 1.00 89.31 405 VAL A CA 1
ATOM 3147 C C . VAL A 1 405 ? 31.510 5.426 -17.163 1.00 89.31 405 VAL A C 1
ATOM 3149 O O . VAL A 1 405 ? 32.513 6.145 -17.144 1.00 89.31 405 VAL A O 1
ATOM 3152 N N . ARG A 1 406 ? 31.440 4.250 -16.538 1.00 91.56 406 ARG A N 1
ATOM 3153 C CA . ARG A 1 406 ? 32.568 3.581 -15.882 1.00 91.56 406 ARG A CA 1
ATOM 3154 C C . ARG A 1 406 ? 32.413 2.067 -16.008 1.00 91.56 406 ARG A C 1
ATOM 3156 O O . ARG A 1 406 ? 31.318 1.559 -15.792 1.00 91.56 406 ARG A O 1
ATOM 3163 N N . ASP A 1 407 ? 33.498 1.364 -16.324 1.00 91.31 407 ASP A N 1
ATOM 3164 C CA . ASP A 1 407 ? 33.528 -0.104 -16.424 1.00 91.31 407 ASP A CA 1
ATOM 3165 C C . ASP A 1 407 ? 32.396 -0.675 -17.311 1.00 91.31 407 ASP A C 1
ATOM 3167 O O . ASP A 1 407 ? 31.584 -1.478 -16.866 1.00 91.31 407 ASP A O 1
ATOM 3171 N N . LEU A 1 408 ? 32.286 -0.216 -18.564 1.00 92.12 408 LEU A N 1
ATOM 3172 C CA . LEU A 1 408 ? 31.277 -0.731 -19.500 1.00 92.12 408 LEU A CA 1
ATOM 3173 C C . LEU A 1 408 ? 31.783 -1.916 -20.315 1.00 92.12 408 LEU A C 1
ATOM 3175 O O . LEU A 1 408 ? 32.905 -1.896 -20.825 1.00 92.12 408 LEU A O 1
ATOM 3179 N N . THR A 1 409 ? 30.889 -2.877 -20.540 1.00 93.44 409 THR A N 1
ATOM 3180 C CA . THR A 1 409 ? 31.069 -3.933 -21.540 1.00 93.44 409 THR A CA 1
ATOM 3181 C C . THR A 1 409 ? 30.082 -3.696 -22.679 1.00 93.44 409 THR A C 1
ATOM 3183 O O . THR A 1 409 ? 28.879 -3.603 -22.450 1.00 93.44 409 THR A O 1
ATOM 3186 N N . LEU A 1 410 ? 30.587 -3.561 -23.906 1.00 93.62 410 LEU A N 1
ATOM 3187 C CA . LEU A 1 410 ? 29.777 -3.261 -25.088 1.00 93.62 410 LEU A CA 1
ATOM 3188 C C . LEU A 1 410 ? 29.727 -4.472 -26.024 1.00 93.62 410 LEU A C 1
ATOM 3190 O O . LEU A 1 410 ? 30.766 -5.008 -26.411 1.00 93.62 410 LEU A O 1
ATOM 3194 N N . HIS A 1 411 ? 28.519 -4.845 -26.435 1.00 94.44 411 HIS A N 1
ATOM 3195 C CA . HIS A 1 411 ? 28.224 -5.875 -27.423 1.00 94.44 411 HIS A CA 1
ATOM 3196 C C . HIS A 1 411 ? 27.267 -5.293 -28.466 1.00 94.44 411 HIS A C 1
ATOM 3198 O O . HIS A 1 411 ? 26.164 -4.863 -28.128 1.00 94.44 411 HIS A O 1
ATOM 3204 N N . ASP A 1 412 ? 27.709 -5.216 -29.725 1.00 92.31 412 ASP A N 1
ATOM 3205 C CA . ASP A 1 412 ? 26.922 -4.685 -30.852 1.00 92.31 412 ASP A CA 1
ATOM 3206 C C . ASP A 1 412 ? 26.241 -3.329 -30.557 1.00 92.31 412 ASP A C 1
ATOM 3208 O O . ASP A 1 412 ? 25.142 -3.043 -31.025 1.00 92.31 412 ASP A O 1
ATOM 3212 N N . THR A 1 413 ? 26.897 -2.501 -29.738 1.00 93.00 413 THR A N 1
ATOM 3213 C CA . THR A 1 413 ? 26.397 -1.212 -29.244 1.00 93.00 413 THR A CA 1
ATOM 3214 C C . THR A 1 413 ? 27.408 -0.120 -29.572 1.00 93.00 413 THR A C 1
ATOM 3216 O O . THR A 1 413 ? 28.573 -0.217 -29.182 1.00 93.00 413 THR A O 1
ATOM 3219 N N . GLU A 1 414 ? 26.954 0.939 -30.241 1.00 90.00 414 GLU A N 1
ATOM 3220 C CA . GLU A 1 414 ? 27.745 2.140 -30.521 1.00 90.00 414 GLU A CA 1
ATOM 3221 C C . GLU A 1 414 ? 27.308 3.275 -29.589 1.00 90.00 414 GLU A C 1
ATOM 3223 O O . GLU A 1 414 ? 26.120 3.576 -29.469 1.00 90.00 414 GLU A O 1
ATOM 3228 N N . LEU A 1 415 ? 28.268 3.893 -28.897 1.00 88.38 415 LEU A N 1
ATOM 3229 C CA . LEU A 1 415 ? 27.997 4.995 -27.977 1.00 88.38 415 LEU A CA 1
ATOM 3230 C C . LEU A 1 415 ? 27.984 6.344 -28.720 1.00 88.38 415 LEU A C 1
ATOM 3232 O O . LEU A 1 415 ? 28.846 6.570 -29.572 1.00 88.38 415 LEU A O 1
ATOM 3236 N N . PRO A 1 416 ? 27.095 7.288 -28.358 1.00 87.06 416 PRO A N 1
ATOM 3237 C CA . PRO A 1 416 ? 27.085 8.630 -28.933 1.00 87.06 416 PRO A CA 1
ATOM 3238 C C . PRO A 1 416 ? 28.248 9.454 -28.359 1.00 87.06 416 PRO A C 1
ATOM 3240 O O . PRO A 1 416 ? 28.104 10.124 -27.338 1.00 87.06 416 PRO A O 1
ATOM 3243 N N . GLU A 1 417 ? 29.425 9.394 -28.991 1.00 83.88 417 GLU A N 1
ATOM 3244 C CA . GLU A 1 417 ? 30.694 9.918 -28.445 1.00 83.88 417 GLU A CA 1
ATOM 3245 C C . GLU A 1 417 ? 30.620 11.372 -27.948 1.00 83.88 417 GLU A C 1
ATOM 3247 O O . GLU A 1 417 ? 31.218 11.704 -26.925 1.00 83.88 417 GLU A O 1
ATOM 3252 N N . ARG A 1 418 ? 29.835 12.229 -28.616 1.00 82.38 418 ARG A N 1
ATOM 3253 C CA . ARG A 1 418 ? 29.596 13.629 -28.214 1.00 82.38 418 ARG A CA 1
ATOM 3254 C C . ARG A 1 418 ? 29.016 13.754 -26.800 1.00 82.38 418 ARG A C 1
ATOM 3256 O O . ARG A 1 418 ? 29.263 14.743 -26.115 1.00 82.38 418 ARG A O 1
ATOM 3263 N N . HIS A 1 419 ? 28.219 12.776 -26.393 1.00 82.44 419 HIS A N 1
ATOM 3264 C CA . HIS A 1 419 ? 27.441 12.767 -25.164 1.00 82.44 419 HIS A CA 1
ATOM 3265 C C . HIS A 1 419 ? 28.101 11.947 -24.048 1.00 82.44 419 HIS A C 1
ATOM 3267 O O . HIS A 1 419 ? 27.649 12.005 -22.908 1.00 82.44 419 HIS A O 1
ATOM 3273 N N . VAL A 1 420 ? 29.186 11.215 -24.322 1.00 85.25 420 VAL A N 1
ATOM 3274 C CA . VAL A 1 420 ? 29.809 10.309 -23.347 1.00 85.25 420 VAL A CA 1
ATOM 3275 C C . VAL A 1 420 ? 30.961 10.962 -22.586 1.00 85.25 420 VAL A C 1
ATOM 3277 O O . VAL A 1 420 ? 31.877 11.547 -23.160 1.00 85.25 420 VAL A O 1
ATOM 3280 N N . ARG A 1 421 ? 30.955 10.787 -21.260 1.00 86.00 421 ARG A N 1
ATOM 3281 C CA . ARG A 1 421 ? 32.049 11.153 -20.357 1.00 86.00 421 ARG A CA 1
ATOM 3282 C C . ARG A 1 421 ? 32.511 9.933 -19.570 1.00 86.00 421 ARG A C 1
ATOM 3284 O O . ARG A 1 421 ? 31.818 9.472 -18.665 1.00 86.00 421 ARG A O 1
ATOM 3291 N N . TYR A 1 422 ? 33.712 9.458 -19.876 1.00 85.62 422 TYR A N 1
ATOM 3292 C CA . TYR A 1 422 ? 34.369 8.417 -19.090 1.00 85.62 422 TYR A CA 1
ATOM 3293 C C . TYR A 1 422 ? 34.810 8.989 -17.738 1.00 85.62 422 TYR A C 1
ATOM 3295 O O . TYR A 1 422 ? 35.402 10.072 -17.668 1.00 85.62 422 TYR A O 1
ATOM 3303 N N . ARG A 1 423 ? 34.459 8.292 -16.657 1.00 81.81 423 ARG A N 1
ATOM 3304 C CA . ARG A 1 423 ? 34.809 8.643 -15.278 1.00 81.81 423 ARG A CA 1
ATOM 3305 C C . ARG A 1 423 ? 35.636 7.516 -14.675 1.00 81.81 423 ARG A C 1
ATOM 3307 O O . ARG A 1 423 ? 35.301 6.353 -14.878 1.00 81.81 423 ARG A O 1
ATOM 3314 N N . ASP A 1 424 ? 36.673 7.891 -13.934 1.00 71.00 424 ASP A N 1
ATOM 3315 C CA . ASP A 1 424 ? 37.525 6.958 -13.187 1.00 71.00 424 ASP A CA 1
ATOM 3316 C C . ASP A 1 424 ? 36.823 6.361 -11.949 1.00 71.00 424 ASP A C 1
ATOM 3318 O O . ASP A 1 424 ? 35.919 7.015 -11.362 1.00 71.00 424 ASP A O 1
#

Nearest PDB structures (foldseek):
  6cri-assembly1_B  TM=7.158E-01  e=1.660E+00  Homo sapiens
  3gs3-assembly1_A-2  TM=5.573E-01  e=2.114E+00  Drosophila melanogaster
  8whj-assembly1_A  TM=5.376E-01  e=2.690E+00  Homo sapiens
  8whh-assembly1_D  TM=4.650E-01  e=3.958E+00  Homo sapiens

Solvent-accessible surface area (backbone atoms only — not comparable to full-atom values): 22490 Å² total; per-residue (Å²): 140,75,94,84,93,77,88,86,91,81,90,86,81,91,82,88,82,92,74,94,74,81,93,70,88,73,84,70,78,78,76,70,78,73,76,70,49,74,66,56,54,53,50,50,53,51,50,51,51,50,51,51,51,50,49,51,50,52,50,50,40,61,75,58,67,64,72,83,82,74,70,98,85,76,80,56,75,70,58,56,50,52,53,49,52,52,52,52,50,52,52,48,52,53,49,50,53,52,53,49,52,51,51,55,49,50,51,53,50,53,53,50,51,50,53,52,47,55,59,45,56,52,49,53,51,53,48,52,52,52,52,53,48,53,54,17,52,54,26,46,72,38,92,52,55,74,44,20,46,51,10,50,54,45,31,53,54,45,31,73,72,34,78,93,54,24,59,61,39,47,48,50,54,32,48,58,46,37,44,83,79,64,84,92,42,69,56,57,54,52,43,49,54,48,47,53,50,50,51,38,57,33,26,51,47,81,36,34,72,56,74,45,64,42,62,36,49,51,13,69,39,65,51,40,65,33,76,52,40,45,23,56,20,38,37,36,29,35,46,13,37,35,30,52,69,35,32,33,42,30,41,70,46,37,74,47,56,43,26,39,50,15,35,41,51,17,47,29,35,36,50,19,36,42,45,32,40,43,22,38,37,42,41,37,31,44,39,46,38,42,82,62,21,70,83,31,56,32,42,36,34,50,24,40,36,35,48,23,33,41,34,40,36,35,70,64,83,43,78,37,49,39,37,38,32,50,26,43,34,34,50,24,36,40,38,34,41,61,42,62,93,65,85,96,52,102,84,64,66,43,54,39,35,35,42,27,53,25,40,38,31,55,22,38,42,40,47,61,54,44,47,72,30,88,40,51,34,34,42,32,49,24,38,34,32,46,33,43,71,44,70,67,91,83,68,60,96,83,67,47,48,24,35,33,36,29,69,71,48,76,38,84,42,72,75,65,67,86,28,55,40,83,51,135

Organism: NCBI:txid490629

Mean predicted aligned error: 14.69 Å

Secondary structure (DSSP, 8-state):
-------------------------------------HHHHHHHHHHHHHHHHHHHHHHHHHHTT------TT---HHHHHHHHHHHHHHHHHHHHHHHHHHHHHHHHHHHHHHHHHHHHHHHHHHHHHHHHHHHHHHHHT-SSHHHHHHHHHHHHHHHHH-TTTHHHHHHHHHHHHHSPP-TT-HHHHHHHHHHHHHHHHHHTTTTSSS---EE-TT-EEES-EETT----SEEE-TT-EEESSEEEE--TT-SEEE-TT-EE-SSEEEESSEEEES-EEESSEEEEETTTSTT--EEEES-EEES-EEEEE-SS----EEEEES-EEES-EEEEES---S---TT----EEEEEEEEEES-EEE-TTPPPEEEEEEEEEEEEES-EEE--SS--TT--EEEEEEEEEEES----GGGEEE--

pLDDT: mean 79.33, std 18.79, range [27.23, 98.06]

Sequence (424 aa):
MALLVLVIVGRRVRSVAARRTSFTVDRSQQTEPEPVGIRGSVLGWLLLAVLVAAGVLTGLLALFNWPEMPPPAAFDPVQLLELLKIALAVVAGLGGVVLLAVNLRKQRVTEAEHRLAQSRDQREQEQSFNERYGTAAEQLAHEHPAVRLAGVYAMAGLADDWSGNQQICVDVLCGYLRLPAVEGDGSDVKVRETVVGVLRERLSGGWARPHVDLDLSGAVLADMDFTSVATSGWARFDGARFEGGRTILDLRWLSNTTFSAAEFLAERTEFGKAELLGAVFRGGTVVLDAERVQHHTVDLIGCQFQDVTISFRGTQRWHCPVNFRDCEFSGCTFEFRELGKGPRDLDAPHVNCTIRQSVLADCTIDLRDAVQGEHLLWLVDTELHAVRFEEEIELQEDDVKWLNVRDLTLHDTELPERHVRYRD